Protein 3OOX (pdb70)

Organism: Caulobacter vibrioides (strain ATCC 19089 / CIP 103742 / CB 15) (NCBI:txid190650)

CATH classification: 2.60.120.330

Sequence (602 aa):
TTSAIDPVSFSLYAKDFTRFAQELGASFERYGFAVLSDYDLLDQARRIDAAVDSAKAFFALPVVETKKQYAGVKGGARGYIPFGVEETAKGADDHYDLKEFWHGRDLPPGHRFRAHADNVWPAEIPAFKHDVSSWLYNSSLDGGGKVLEAIATYLKLERDFFKPTVQDGNSVLRLLHYPPIIPKDATRAGAHGDINTITLLLGAEEGGLEVLDRDGQWLPINPPPGCLVINIGDLERLTNNVLPSTVHRVVNPPPERRGVPRYSSTPFFLHFASDYEIKTLQNCVTAENPDRYPEESSITADEEFLQQRRLREIKTSAIDPVSFSLYAKDFTRFAQELLGASFERYGFAVLSDYDLLDQARRIDAAVDSAKAFFALPVVETKKQYAGVKGGARGYIPFGVETAKGADHYDLKKEFWHGRDLPPGHRFRAHADNVWPAEIPAFKHDVSWLYNSSLDGGGKVLEAIATYLKLERDFFKPTVQDGNSVLRLLHYPPIIPKKDATVRAGAHGDINTITLLLGAEEGGLEVLDRDGQWLPINPPPGCLVINIGDLERLTNNVLPSTVHRVVNPPPERRRGVPRYSSTPFFLHFASDYEIKTLQNCVTAENPDRYPEESITADEEFLQQRRLREI

Secondary structure (DSSP, 8-state):
--SS--EETHHHHH-HHHHHHHHHHHHHHHSEEEEES--S-HHHHHHHHHHHHHHHTS-HHHHGGGBSSGGGTSSEE------STTS-S----EEE----PPTT-GGGG-------TTSTTHHHHHHHHHHHHH--HHHHHHHHHHTTS-TTTTHHHHTT---EE-EEEE---SS----EEEE---SSEEEEE--TTS-EEEE-TTS-EEE--PPSS-EEEEE---TTTTTTSS----EEEPPPPGGGTTS-EEE--EEE---TT-EE---GGG--SSS--S-SS-EEHHHHHHHHHHHH-/--SS--EETHHHHH-HHHHHHHHHHHHHHHSEEEEES--S-HHHHHHHHHHHHHHHTS-HHHHHTTB--TTS-SSEE------STTS-S----EEE----PPTT-GGGG-------TTSTTHHHHHHHHHHHHH--HHHHHHHHHHTTS-TTTTHHHHTT---EE-EEEE---SS-----EEEE---SSEEEEE--TTS-EEEE-TTS-EEE--PPSS-EEEEE---TTTTTTSS----EEEPPPPGGGTT--EEE--EEE---TT-EE---GGG--SSS--S--S-EEHHHHHHHHHHH-

B-factor: mean 27.13, std 10.89, range [11.17, 84.68]

Nearest PDB structures (foldseek):
  3oox-assembly1_A  TM=1.003E+00  e=8.749E-67  Caulobacter vibrioides CB15
  3oox-assembly2_B  TM=9.998E-01  e=1.322E-63  Caulobacter vibrioides CB15
  5o9w-assembly1_A  TM=8.134E-01  e=2.166E-20  Papaver somniferum
  5o7y-assembly1_A  TM=8.172E-01  e=2.452E-20  Papaver somniferum
  8cvf-assembly1_A  TM=7.885E-01  e=2.416E-18  Atropa belladonna

Structure (mmCIF, N/CA/C/O backbone):
data_3OOX
#
_entry.id   3OOX
#
_cell.length_a   57.645
_cell.length_b   80.920
_cell.length_c   142.373
_cell.angle_alpha   90.000
_cell.angle_beta   90.000
_cell.angle_gamma   90.000
#
_symmetry.space_group_name_H-M   'P 21 21 21'
#
loop_
_entity.id
_entity.type
_entity.pdbx_description
1 polymer 'putative 2OG-Fe(II) oxygenase family protein'
2 non-polymer 1,2-ETHANEDIOL
3 non-polymer 'CHLORIDE ION'
4 water water
#
loop_
_atom_site.group_PDB
_atom_site.id
_atom_site.type_symbol
_atom_site.label_atom_id
_atom_site.label_alt_id
_atom_site.label_comp_id
_atom_site.label_asym_id
_atom_site.label_entity_id
_atom_site.label_seq_id
_atom_site.pdbx_PDB_ins_code
_atom_site.Cartn_x
_atom_site.Cartn_y
_atom_site.Cartn_z
_atom_site.occupancy
_atom_site.B_iso_or_equiv
_atom_site.auth_seq_id
_atom_site.auth_comp_id
_atom_site.auth_asym_id
_atom_site.auth_atom_id
_atom_site.pdbx_PDB_model_num
ATOM 1 N N A THR A 1 4 ? 37.958 20.704 31.963 0.50 38.23 3 THR A N 1
ATOM 2 N N B THR A 1 4 ? 38.162 20.438 30.407 0.50 39.57 3 THR A N 1
ATOM 3 C CA A THR A 1 4 ? 36.812 20.293 31.097 0.50 38.25 3 THR A CA 1
ATOM 4 C CA B THR A 1 4 ? 36.828 20.217 31.038 0.50 38.79 3 THR A CA 1
ATOM 5 C C A THR A 1 4 ? 36.234 21.515 30.402 0.50 37.01 3 THR A C 1
ATOM 6 C C B THR A 1 4 ? 35.815 21.250 30.564 0.50 37.06 3 THR A C 1
ATOM 7 O O A THR A 1 4 ? 36.423 22.644 30.860 0.50 38.23 3 THR A O 1
ATOM 8 O O B THR A 1 4 ? 35.189 21.924 31.376 0.50 36.51 3 THR A O 1
ATOM 11 N N . SER A 1 5 ? 35.597 21.304 29.254 1.00 35.62 4 SER A N 1
ATOM 12 C CA . SER A 1 5 ? 34.805 22.366 28.637 1.00 32.89 4 SER A CA 1
ATOM 13 C C . SER A 1 5 ? 33.313 22.063 28.699 1.00 32.76 4 SER A C 1
ATOM 14 O O . SER A 1 5 ? 32.900 20.931 28.467 1.00 34.12 4 SER A O 1
ATOM 17 N N . ALA A 1 6 ? 32.511 23.067 29.048 1.00 31.03 5 ALA A N 1
ATOM 18 C CA . ALA A 1 6 ? 31.059 22.931 29.176 1.00 30.29 5 ALA A CA 1
ATOM 19 C C . ALA A 1 6 ? 30.299 22.945 27.852 1.00 29.28 5 ALA A C 1
ATOM 20 O O . ALA A 1 6 ? 29.115 22.608 27.813 1.00 33.79 5 ALA A O 1
ATOM 22 N N . ILE A 1 7 ? 30.975 23.315 26.768 1.00 26.80 6 ILE A N 1
ATOM 23 C CA . ILE A 1 7 ? 30.307 23.464 25.476 1.00 27.94 6 ILE A CA 1
ATOM 24 C C . ILE A 1 7 ? 31.043 22.678 24.397 1.00 28.17 6 ILE A C 1
ATOM 25 O O . ILE A 1 7 ? 32.196 22.984 24.083 1.00 27.36 6 ILE A O 1
ATOM 30 N N . ASP A 1 8 ? 30.362 21.687 23.827 1.00 31.97 7 ASP A N 1
ATOM 31 C CA . ASP A 1 8 ? 30.964 20.776 22.849 1.00 34.49 7 ASP A CA 1
ATOM 32 C C . ASP A 1 8 ? 31.120 21.489 21.506 1.00 31.22 7 ASP A C 1
ATOM 33 O O . ASP A 1 8 ? 30.207 22.214 21.099 1.00 32.77 7 ASP A O 1
ATOM 38 N N . PRO A 1 9 ? 32.278 21.324 20.838 1.00 29.74 8 PRO A N 1
ATOM 39 C CA . PRO A 1 9 ? 32.433 21.973 19.531 1.00 27.62 8 PRO A CA 1
ATOM 40 C C . PRO A 1 9 ? 31.503 21.409 18.451 1.00 28.59 8 PRO A C 1
ATOM 41 O O . PRO A 1 9 ? 31.129 20.215 18.498 1.00 29.31 8 PRO A O 1
ATOM 45 N N . VAL A 1 10 ? 31.129 22.280 17.527 1.00 24.72 9 VAL A N 1
ATOM 46 C CA . VAL A 1 10 ? 30.385 21.936 16.314 1.00 25.14 9 VAL A CA 1
ATOM 47 C C . VAL A 1 10 ? 31.359 22.141 15.158 1.00 22.55 9 VAL A C 1
ATOM 48 O O . VAL A 1 10 ? 31.946 23.190 15.021 1.00 23.74 9 VAL A O 1
ATOM 52 N N . SER A 1 11 ? 31.569 21.108 14.331 1.00 21.81 10 SER A N 1
ATOM 53 C CA . SER A 1 11 ? 32.539 21.207 13.259 1.00 22.56 10 SER A CA 1
ATOM 54 C C . SER A 1 11 ? 32.044 22.087 12.109 1.00 24.65 10 SER A C 1
ATOM 55 O O . SER A 1 11 ? 30.969 21.853 11.570 1.00 24.75 10 SER A O 1
ATOM 58 N N . PHE A 1 12 ? 32.885 23.038 11.728 1.00 23.74 11 PHE A N 1
ATOM 59 C CA . PHE A 1 12 ? 32.655 23.847 10.546 1.00 24.81 11 PHE A CA 1
ATOM 60 C C . PHE A 1 12 ? 32.561 22.976 9.274 1.00 24.15 11 PHE A C 1
ATOM 61 O O . PHE A 1 12 ? 32.014 23.425 8.284 1.00 23.74 11 PHE A O 1
ATOM 69 N N . SER A 1 13 ? 33.061 21.744 9.295 1.00 25.65 12 SER A N 1
ATOM 70 C CA . SER A 1 13 ? 32.931 20.875 8.114 1.00 26.61 12 SER A CA 1
ATOM 71 C C . SER A 1 13 ? 31.445 20.662 7.757 1.00 25.98 12 SER A C 1
ATOM 72 O O . SER A 1 13 ? 31.102 20.408 6.588 1.00 25.08 12 SER A O 1
ATOM 75 N N . LEU A 1 14 ? 30.558 20.792 8.746 1.00 24.73 13 LEU A N 1
ATOM 76 C CA . LEU A 1 14 ? 29.137 20.643 8.536 1.00 23.18 13 LEU A CA 1
ATOM 77 C C . LEU A 1 14 ? 28.515 21.799 7.755 1.00 22.49 13 LEU A C 1
ATOM 78 O O . LEU A 1 14 ? 27.425 21.646 7.216 1.00 22.68 13 LEU A O 1
ATOM 83 N N . TYR A 1 15 ? 29.171 22.961 7.717 1.00 22.60 14 TYR A N 1
ATOM 84 C CA . TYR A 1 15 ? 28.636 24.108 6.985 1.00 23.76 14 TYR A CA 1
ATOM 85 C C . TYR A 1 15 ? 28.355 23.727 5.523 1.00 22.31 14 TYR A C 1
ATOM 86 O O . TYR A 1 15 ? 27.278 24.026 5.024 1.00 21.54 14 TYR A O 1
ATOM 95 N N . ALA A 1 16 ? 29.299 23.040 4.883 1.00 23.04 15 ALA A N 1
ATOM 96 C CA . ALA A 1 16 ? 29.122 22.506 3.520 1.00 23.08 15 ALA A CA 1
ATOM 97 C C . ALA A 1 16 ? 28.457 21.132 3.531 1.00 25.18 15 ALA A C 1
ATOM 98 O O . ALA A 1 16 ? 27.598 20.859 2.689 1.00 23.60 15 ALA A O 1
ATOM 100 N N . LYS A 1 17 ? 28.858 20.241 4.455 1.00 24.21 16 LYS A N 1
ATOM 101 C CA . LYS A 1 17 ? 28.389 18.860 4.367 1.00 25.30 16 LYS A CA 1
ATOM 102 C C . LYS A 1 17 ? 26.932 18.659 4.770 1.00 24.62 16 LYS A C 1
ATOM 103 O O . LYS A 1 17 ? 26.251 17.766 4.240 1.00 26.41 16 LYS A O 1
ATOM 109 N N . ASP A 1 18 ? 26.453 19.446 5.732 1.00 24.15 17 ASP A N 1
ATOM 110 C CA . ASP A 1 18 ? 25.115 19.280 6.275 1.00 24.11 17 ASP A CA 1
ATOM 111 C C . ASP A 1 18 ? 24.717 20.567 6.986 1.00 24.38 17 ASP A C 1
ATOM 112 O O . ASP A 1 18 ? 24.678 20.620 8.220 1.00 23.22 17 ASP A O 1
ATOM 117 N N . PHE A 1 19 ? 24.408 21.591 6.196 1.00 24.56 18 PHE A N 1
ATOM 118 C CA . PHE A 1 19 ? 24.188 22.911 6.734 1.00 23.33 18 PHE A CA 1
ATOM 119 C C . PHE A 1 19 ? 22.988 22.912 7.695 1.00 23.90 18 PHE A C 1
ATOM 120 O O . PHE A 1 19 ? 23.004 23.594 8.722 1.00 23.05 18 PHE A O 1
ATOM 128 N N . THR A 1 20 ? 21.963 22.125 7.403 1.00 25.23 19 THR A N 1
ATOM 129 C CA . THR A 1 20 ? 20.801 22.060 8.295 1.00 25.29 19 THR A CA 1
ATOM 130 C C . THR A 1 20 ? 21.195 21.623 9.709 1.00 25.30 19 THR A C 1
ATOM 131 O O . THR A 1 20 ? 20.747 22.217 10.700 1.00 27.05 19 THR A O 1
ATOM 135 N N . ARG A 1 21 ? 22.032 20.603 9.817 1.00 24.00 20 ARG A N 1
ATOM 136 C CA . ARG A 1 21 ? 22.544 20.192 11.115 1.00 23.98 20 ARG A CA 1
ATOM 137 C C . ARG A 1 21 ? 23.482 21.242 11.778 1.00 25.51 20 ARG A C 1
ATOM 138 O O . ARG A 1 21 ? 23.413 21.473 12.999 1.00 23.16 20 ARG A O 1
ATOM 146 N N . PHE A 1 22 ? 24.355 21.851 10.970 1.00 23.82 21 PHE A N 1
ATOM 147 C CA . PHE A 1 22 ? 25.237 22.917 11.419 1.00 24.28 21 PHE A CA 1
ATOM 148 C C . PHE A 1 22 ? 24.436 24.022 12.110 1.00 24.50 21 PHE A C 1
ATOM 149 O O . PHE A 1 22 ? 24.733 24.403 13.244 1.00 24.27 21 PHE A O 1
ATOM 157 N N . ALA A 1 23 ? 23.426 24.536 11.423 1.00 21.58 22 ALA A N 1
ATOM 158 C CA . ALA A 1 23 ? 22.585 25.603 11.951 1.00 24.18 22 ALA A CA 1
ATOM 159 C C . ALA A 1 23 ? 21.841 25.171 13.218 1.00 24.26 22 ALA A C 1
ATOM 160 O O . ALA A 1 23 ? 21.810 25.907 14.197 1.00 22.27 22 ALA A O 1
ATOM 162 N N . GLN A 1 24 ? 21.271 23.978 13.238 1.00 24.51 23 GLN A N 1
ATOM 163 C CA . GLN A 1 24 ? 20.620 23.489 14.472 1.00 24.23 23 GLN A CA 1
ATOM 164 C C . GLN A 1 24 ? 21.577 23.376 15.666 1.00 23.92 23 GLN A C 1
ATOM 165 O O . GLN A 1 24 ? 21.252 23.834 16.761 1.00 25.14 23 GLN A O 1
ATOM 171 N N . GLU A 1 25 ? 22.726 22.730 15.477 1.00 23.14 24 GLU A N 1
ATOM 172 C CA . GLU A 1 25 ? 23.672 22.523 16.595 1.00 23.19 24 GLU A CA 1
ATOM 173 C C . GLU A 1 25 ? 24.296 23.830 17.078 1.00 23.53 24 GLU A C 1
ATOM 174 O O . GLU A 1 25 ? 24.351 24.090 18.292 1.00 24.47 24 GLU A O 1
ATOM 180 N N . LEU A 1 26 ? 24.744 24.670 16.156 1.00 22.44 25 LEU A N 1
ATOM 181 C CA . LEU A 1 26 ? 25.244 25.978 16.585 1.00 20.17 25 LEU A CA 1
ATOM 182 C C . LEU A 1 26 ? 24.154 26.825 17.246 1.00 21.54 25 LEU A C 1
ATOM 183 O O . LEU A 1 26 ? 24.387 27.455 18.278 1.00 21.76 25 LEU A O 1
ATOM 188 N N . GLY A 1 27 ? 22.994 26.900 16.617 1.00 21.72 26 GLY A N 1
ATOM 189 C CA . GLY A 1 27 ? 21.902 27.696 17.137 1.00 21.88 26 GLY A CA 1
ATOM 190 C C . GLY A 1 27 ? 21.494 27.278 18.524 1.00 23.28 26 GLY A C 1
ATOM 191 O O . GLY A 1 27 ? 21.229 28.121 19.392 1.00 23.76 26 GLY A O 1
ATOM 192 N N . ALA A 1 28 ? 21.390 25.967 18.733 1.00 20.39 27 ALA A N 1
ATOM 193 C CA . ALA A 1 28 ? 20.931 25.456 20.010 1.00 22.63 27 ALA A CA 1
ATOM 194 C C . ALA A 1 28 ? 21.922 25.872 21.098 1.00 24.01 27 ALA A C 1
ATOM 195 O O . ALA A 1 28 ? 21.533 26.149 22.241 1.00 23.55 27 ALA A O 1
ATOM 197 N N . SER A 1 29 ? 23.204 25.861 20.760 1.00 22.33 28 SER A N 1
ATOM 198 C CA . SER A 1 29 ? 24.224 26.238 21.715 1.00 21.34 28 SER A CA 1
ATOM 199 C C . SER A 1 29 ? 24.110 27.742 22.075 1.00 20.52 28 SER A C 1
ATOM 200 O O . SER A 1 29 ? 24.117 28.123 23.245 1.00 20.35 28 SER A O 1
ATOM 203 N N . PHE A 1 30 ? 23.962 28.593 21.069 1.00 20.60 29 PHE A N 1
ATOM 204 C CA . PHE A 1 30 ? 23.772 30.013 21.319 1.00 20.26 29 PHE A CA 1
ATOM 205 C C . PHE A 1 30 ? 22.538 30.264 22.179 1.00 19.85 29 PHE A C 1
ATOM 206 O O . PHE A 1 30 ? 22.569 31.092 23.084 1.00 19.60 29 PHE A O 1
ATOM 214 N N . GLU A 1 31 ? 21.445 29.582 21.873 1.00 20.88 30 GLU A N 1
ATOM 215 C CA . GLU A 1 31 ? 20.207 29.817 22.603 1.00 21.96 30 GLU A CA 1
ATOM 216 C C . GLU A 1 31 ? 20.343 29.400 24.082 1.00 21.98 30 GLU A C 1
ATOM 217 O O . GLU A 1 31 ? 19.787 30.057 24.969 1.00 23.27 30 GLU A O 1
ATOM 223 N N . ARG A 1 32 ? 21.081 28.325 24.341 1.00 23.23 31 ARG A N 1
ATOM 224 C CA . ARG A 1 32 ? 21.244 27.796 25.702 1.00 22.95 31 ARG A CA 1
ATOM 225 C C . ARG A 1 32 ? 22.217 28.640 26.531 1.00 24.10 31 ARG A C 1
ATOM 226 O O . ARG A 1 32 ? 21.946 28.937 27.696 1.00 25.27 31 ARG A O 1
ATOM 234 N N . TYR A 1 33 ? 23.350 28.987 25.928 1.00 22.20 32 TYR A N 1
ATOM 235 C CA . TYR A 1 33 ? 24.503 29.520 26.670 1.00 21.24 32 TYR A CA 1
ATOM 236 C C . TYR A 1 33 ? 24.917 30.939 26.250 1.00 20.70 32 TYR A C 1
ATOM 237 O O . TYR A 1 33 ? 25.717 31.560 26.951 1.00 22.48 32 TYR A O 1
ATOM 246 N N . GLY A 1 34 ? 24.404 31.415 25.111 1.00 19.95 33 GLY A N 1
ATOM 247 C CA . GLY A 1 34 ? 24.883 32.636 24.479 1.00 18.97 33 GLY A CA 1
ATOM 248 C C . GLY A 1 34 ? 26.222 32.483 23.773 1.00 19.20 33 GLY A C 1
ATOM 249 O O . GLY A 1 34 ? 26.760 33.457 23.262 1.00 17.94 33 GLY A O 1
ATOM 250 N N . PHE A 1 35 ? 26.717 31.253 23.701 1.00 18.34 34 PHE A N 1
ATOM 251 C CA . PHE A 1 35 ? 28.064 30.907 23.225 1.00 18.69 34 PHE A CA 1
ATOM 252 C C . PHE A 1 35 ? 27.991 29.635 22.393 1.00 20.81 34 PHE A C 1
ATOM 253 O O . PHE A 1 35 ? 27.169 28.767 22.675 1.00 21.13 34 PHE A O 1
ATOM 261 N N . ALA A 1 36 ? 28.914 29.507 21.439 1.00 18.94 35 ALA A N 1
ATOM 262 C CA . ALA A 1 36 ? 29.132 28.263 20.706 1.00 19.72 35 ALA A CA 1
ATOM 263 C C . ALA A 1 36 ? 30.614 28.106 20.449 1.00 21.39 35 ALA A C 1
ATOM 264 O O . ALA A 1 36 ? 31.362 29.088 20.433 1.00 21.51 35 ALA A O 1
ATOM 266 N N . VAL A 1 37 ? 31.035 26.860 20.240 1.00 19.74 36 VAL A N 1
ATOM 267 C CA . VAL A 1 37 ? 32.413 26.551 19.923 1.00 20.16 36 VAL A CA 1
ATOM 268 C C . VAL A 1 37 ? 32.418 25.904 18.556 1.00 22.28 36 VAL A C 1
ATOM 269 O O . VAL A 1 37 ? 31.701 24.911 18.347 1.00 22.62 36 VAL A O 1
ATOM 273 N N . LEU A 1 38 ? 33.220 26.467 17.661 1.00 20.64 37 LEU A N 1
ATOM 274 C CA . LEU A 1 38 ? 33.304 26.058 16.251 1.00 21.55 37 LEU A CA 1
ATOM 275 C C . LEU A 1 38 ? 34.689 25.474 15.987 1.00 22.87 37 LEU A C 1
ATOM 276 O O . LEU A 1 38 ? 35.699 26.152 16.128 1.00 21.09 37 LEU A O 1
ATOM 281 N N . SER A 1 39 ? 34.732 24.189 15.619 1.00 23.56 38 SER A N 1
ATOM 282 C CA . SER A 1 39 ? 35.990 23.500 15.316 1.00 25.72 38 SER A CA 1
ATOM 283 C C . SER A 1 39 ? 36.171 23.371 13.797 1.00 25.91 38 SER A C 1
ATOM 284 O O . SER A 1 39 ? 35.250 23.678 13.029 1.00 23.60 38 SER A O 1
ATOM 287 N N . ASP A 1 40 ? 37.376 22.991 13.380 1.00 25.77 39 ASP A N 1
ATOM 288 C CA . ASP A 1 40 ? 37.681 22.677 11.978 1.00 27.61 39 ASP A CA 1
ATOM 289 C C . ASP A 1 40 ? 37.402 23.864 11.040 1.00 26.55 39 ASP A C 1
ATOM 290 O O . ASP A 1 40 ? 36.828 23.686 9.963 1.00 27.72 39 ASP A O 1
ATOM 295 N N . TYR A 1 41 ? 37.831 25.060 11.432 1.00 26.22 40 TYR A N 1
ATOM 296 C CA . TYR A 1 41 ? 37.630 26.248 10.573 1.00 25.29 40 TYR A CA 1
ATOM 297 C C . TYR A 1 41 ? 38.541 26.135 9.367 1.00 28.54 40 TYR A C 1
ATOM 298 O O . TYR A 1 41 ? 39.521 25.374 9.376 1.00 29.14 40 TYR A O 1
ATOM 307 N N . ASP A 1 42 ? 38.224 26.884 8.320 1.00 30.87 41 ASP A N 1
ATOM 308 C CA . ASP A 1 42 ? 39.003 26.778 7.084 1.00 32.22 41 ASP A CA 1
ATOM 309 C C . ASP A 1 42 ? 39.946 27.949 6.883 1.00 31.73 41 ASP A C 1
ATOM 310 O O . ASP A 1 42 ? 40.578 28.055 5.820 1.00 31.96 41 ASP A O 1
ATOM 315 N N . LEU A 1 43 ? 40.057 28.811 7.907 1.00 28.28 42 LEU A N 1
ATOM 316 C CA A LEU A 1 43 ? 40.968 29.948 7.863 0.50 27.19 42 LEU A CA 1
ATOM 317 C CA B LEU A 1 43 ? 40.961 29.948 7.859 0.50 27.64 42 LEU A CA 1
ATOM 318 C C . LEU A 1 43 ? 42.388 29.430 7.759 1.00 27.85 42 LEU A C 1
ATOM 319 O O . LEU A 1 43 ? 42.743 28.487 8.423 1.00 27.59 42 LEU A O 1
ATOM 328 N N . ASP A 1 44 ? 43.189 30.069 6.927 1.00 28.97 43 ASP A N 1
ATOM 329 C CA . ASP A 1 44 ? 44.588 29.698 6.751 1.00 28.16 43 ASP A CA 1
ATOM 330 C C . ASP A 1 44 ? 45.355 29.964 8.052 1.00 28.78 43 ASP A C 1
ATOM 331 O O . ASP A 1 44 ? 45.566 31.137 8.416 1.00 29.40 43 ASP A O 1
ATOM 336 N N . GLN A 1 45 ? 45.767 28.895 8.735 1.00 28.72 44 GLN A N 1
ATOM 337 C CA . GLN A 1 45 ? 46.462 29.046 10.019 1.00 27.93 44 GLN A CA 1
ATOM 338 C C . GLN A 1 45 ? 47.780 29.798 9.921 1.00 30.99 44 GLN A C 1
ATOM 339 O O . GLN A 1 45 ? 48.144 30.566 10.818 1.00 27.63 44 GLN A O 1
ATOM 345 N N . ALA A 1 46 ? 48.533 29.596 8.844 1.00 29.29 45 ALA A N 1
ATOM 346 C CA . ALA A 1 46 ? 49.749 30.375 8.686 1.00 29.74 45 ALA A CA 1
ATOM 347 C C . ALA A 1 46 ? 49.507 31.893 8.623 1.00 28.41 45 ALA A C 1
ATOM 348 O O . ALA A 1 46 ? 50.301 32.677 9.141 1.00 29.28 45 ALA A O 1
ATOM 350 N N . ARG A 1 47 ? 48.385 32.310 8.045 1.00 29.20 46 ARG A N 1
ATOM 351 C CA A ARG A 1 47 ? 48.073 33.726 7.971 0.50 25.97 46 ARG A CA 1
ATOM 352 C CA B ARG A 1 47 ? 48.007 33.712 7.940 0.50 27.24 46 ARG A CA 1
ATOM 353 C C . ARG A 1 47 ? 47.488 34.234 9.296 1.00 25.69 46 ARG A C 1
ATOM 354 O O . ARG A 1 47 ? 47.756 35.384 9.679 1.00 25.90 46 ARG A O 1
ATOM 369 N N . ILE A 1 48 ? 46.746 33.381 10.016 1.00 25.17 47 ILE A N 1
ATOM 370 C CA . ILE A 1 48 ? 46.346 33.732 11.407 1.00 24.38 47 ILE A CA 1
ATOM 371 C C . ILE A 1 48 ? 47.638 33.967 12.198 1.00 26.01 47 ILE A C 1
ATOM 372 O O . ILE A 1 48 ? 47.823 35.026 12.828 1.00 23.81 47 ILE A O 1
ATOM 377 N N . ASP A 1 49 ? 48.571 33.005 12.103 1.00 24.63 48 ASP A N 1
ATOM 378 C CA . ASP A 1 49 ? 49.808 33.066 12.887 1.00 25.60 48 ASP A CA 1
ATOM 379 C C . ASP A 1 49 ? 50.664 34.287 12.528 1.00 25.00 48 ASP A C 1
ATOM 380 O O . ASP A 1 49 ? 51.303 34.892 13.411 1.00 25.11 48 ASP A O 1
ATOM 385 N N . ALA A 1 50 ? 50.674 34.667 11.253 1.00 26.29 49 ALA A N 1
ATOM 386 C CA . ALA A 1 50 ? 51.359 35.890 10.805 1.00 26.93 49 ALA A CA 1
ATOM 387 C C . ALA A 1 50 ? 50.750 37.147 11.431 1.00 26.07 49 ALA A C 1
ATOM 388 O O . ALA A 1 50 ? 51.476 38.057 11.828 1.00 24.62 49 ALA A O 1
ATOM 390 N N . ALA A 1 51 ? 49.425 37.202 11.506 1.00 24.88 50 ALA A N 1
ATOM 391 C CA . ALA A 1 51 ? 48.780 38.342 12.167 1.00 23.32 50 ALA A CA 1
ATOM 392 C C . ALA A 1 51 ? 49.178 38.379 13.639 1.00 21.46 50 ALA A C 1
ATOM 393 O O . ALA A 1 51 ? 49.530 39.446 14.159 1.00 22.68 50 ALA A O 1
ATOM 395 N N . VAL A 1 52 ? 49.168 37.217 14.292 1.00 22.06 51 VAL A N 1
ATOM 396 C CA . VAL A 1 52 ? 49.534 37.142 15.715 1.00 23.22 51 VAL A CA 1
ATOM 397 C C . VAL A 1 52 ? 50.997 37.544 15.901 1.00 24.12 51 VAL A C 1
ATOM 398 O O . VAL A 1 52 ? 51.340 38.288 16.819 1.00 24.12 51 VAL A O 1
ATOM 402 N N . ASP A 1 53 ? 51.866 37.099 14.995 1.00 26.10 52 ASP A N 1
ATOM 403 C CA . ASP A 1 53 ? 53.268 37.482 15.066 1.00 26.59 52 ASP A CA 1
ATOM 404 C C . ASP A 1 53 ? 53.468 38.985 14.905 1.00 23.32 52 ASP A C 1
ATOM 405 O O . ASP A 1 53 ? 54.321 39.570 15.606 1.00 24.94 52 ASP A O 1
ATOM 410 N N . SER A 1 54 ? 52.711 39.614 13.996 1.00 23.44 53 SER A N 1
ATOM 411 C CA . SER A 1 54 ? 52.765 41.066 13.864 1.00 24.33 53 SER A CA 1
ATOM 412 C C . SER A 1 54 ? 52.278 41.791 15.135 1.00 22.21 53 SER A C 1
ATOM 413 O O . SER A 1 54 ? 52.862 42.829 15.534 1.00 24.86 53 SER A O 1
ATOM 416 N N . ALA A 1 55 ? 51.208 41.268 15.740 1.00 23.55 54 ALA A N 1
ATOM 417 C CA . ALA A 1 55 ? 50.747 41.802 17.019 1.00 21.95 54 ALA A CA 1
ATOM 418 C C . ALA A 1 55 ? 51.843 41.713 18.080 1.00 22.36 54 ALA A C 1
ATOM 419 O O . ALA A 1 55 ? 52.145 42.710 18.773 1.00 23.88 54 ALA A O 1
ATOM 421 N N . LYS A 1 56 ? 52.429 40.520 18.225 1.00 23.03 55 LYS A N 1
ATOM 422 C CA . LYS A 1 56 ? 53.502 40.305 19.201 1.00 23.51 55 LYS A CA 1
ATOM 423 C C . LYS A 1 56 ? 54.670 41.258 18.944 1.00 24.54 55 LYS A C 1
ATOM 424 O O . LYS A 1 56 ? 55.244 41.826 19.868 1.00 25.36 55 LYS A O 1
ATOM 430 N N . ALA A 1 57 ? 55.013 41.450 17.680 1.00 26.18 56 ALA A N 1
ATOM 431 C CA . ALA A 1 57 ? 56.101 42.344 17.306 1.00 26.63 56 ALA A CA 1
ATOM 432 C C . ALA A 1 57 ? 55.777 43.791 17.650 1.00 25.76 56 ALA A C 1
ATOM 433 O O . ALA A 1 57 ? 56.613 44.518 18.195 1.00 26.13 56 ALA A O 1
ATOM 435 N N . PHE A 1 58 ? 54.536 44.197 17.382 1.00 24.07 57 PHE A N 1
ATOM 436 C CA . PHE A 1 58 ? 54.119 45.544 17.752 1.00 23.33 57 PHE A CA 1
ATOM 437 C C . PHE A 1 58 ? 54.253 45.797 19.270 1.00 22.21 57 PHE A C 1
ATOM 438 O O . PHE A 1 58 ? 54.805 46.820 19.701 1.00 22.26 57 PHE A O 1
ATOM 446 N N . PHE A 1 59 ? 53.716 44.872 20.064 1.00 22.96 58 PHE A N 1
ATOM 447 C CA . PHE A 1 59 ? 53.709 45.056 21.519 1.00 21.42 58 PHE A CA 1
ATOM 448 C C . PHE A 1 59 ? 55.101 44.968 22.135 1.00 21.93 58 PHE A C 1
ATOM 449 O O . PHE A 1 59 ? 55.341 45.501 23.221 1.00 22.85 58 PHE A O 1
ATOM 457 N N . ALA A 1 60 ? 56.028 44.315 21.421 1.00 22.41 59 ALA A N 1
ATOM 458 C CA . ALA A 1 60 ? 57.452 44.279 21.831 1.00 23.80 59 ALA A CA 1
ATOM 459 C C . ALA A 1 60 ? 58.235 45.577 21.548 1.00 24.91 59 ALA A C 1
ATOM 460 O O . ALA A 1 60 ? 59.376 45.728 22.026 1.00 26.05 59 ALA A O 1
ATOM 462 N N . LEU A 1 61 ? 57.649 46.510 20.799 1.00 25.03 60 LEU A N 1
ATOM 463 C CA . LEU A 1 61 ? 58.294 47.799 20.540 1.00 25.23 60 LEU A CA 1
ATOM 464 C C . LEU A 1 61 ? 58.450 48.607 21.831 1.00 25.25 60 LEU A C 1
ATOM 465 O O . LEU A 1 61 ? 57.718 48.368 22.798 1.00 26.74 60 LEU A O 1
ATOM 470 N N . PRO A 1 62 ? 59.394 49.575 21.860 1.00 25.92 61 PRO A N 1
ATOM 471 C CA . PRO A 1 62 ? 59.518 50.458 23.026 1.00 26.74 61 PRO A CA 1
ATOM 472 C C . PRO A 1 62 ? 58.213 51.202 23.308 1.00 25.21 61 PRO A C 1
ATOM 473 O O . PRO A 1 62 ? 57.464 51.498 22.385 1.00 24.91 61 PRO A O 1
ATOM 477 N N . VAL A 1 63 ? 57.955 51.510 24.574 1.00 26.64 62 VAL A N 1
ATOM 478 C CA A VAL A 1 63 ? 56.722 52.200 24.979 0.50 25.90 62 VAL A CA 1
ATOM 479 C CA B VAL A 1 63 ? 56.687 52.151 24.912 0.50 26.51 62 VAL A CA 1
ATOM 480 C C . VAL A 1 63 ? 56.529 53.502 24.212 1.00 24.49 62 VAL A C 1
ATOM 481 O O . VAL A 1 63 ? 55.440 53.810 23.734 1.00 24.44 62 VAL A O 1
ATOM 488 N N . GLU A 1 64 ? 57.581 54.307 24.099 1.00 26.48 63 GLU A N 1
ATOM 489 C CA . GLU A 1 64 ? 57.386 55.595 23.412 1.00 28.87 63 GLU A CA 1
ATOM 490 C C . GLU A 1 64 ? 57.065 55.438 21.939 1.00 27.48 63 GLU A C 1
ATOM 491 O O . GLU A 1 64 ? 56.380 56.290 21.364 1.00 28.52 63 GLU A O 1
ATOM 497 N N . THR A 1 65 ? 57.528 54.345 21.325 1.00 26.40 64 THR A N 1
ATOM 498 C CA . THR A 1 65 ? 57.233 54.063 19.937 1.00 25.27 64 THR A CA 1
ATOM 499 C C . THR A 1 65 ? 55.739 53.687 19.820 1.00 23.55 64 THR A C 1
ATOM 500 O O . THR A 1 65 ? 55.020 54.151 18.929 1.00 23.84 64 THR A O 1
ATOM 504 N N . LYS A 1 66 ? 55.290 52.840 20.736 1.00 22.94 65 LYS A N 1
ATOM 505 C CA . LYS A 1 66 ? 53.876 52.438 20.756 1.00 22.55 65 LYS A CA 1
ATOM 506 C C . LYS A 1 66 ? 52.970 53.643 20.995 1.00 21.19 65 LYS A C 1
ATOM 507 O O . LYS A 1 66 ? 51.899 53.727 20.395 1.00 21.28 65 LYS A O 1
ATOM 513 N N . LYS A 1 67 ? 53.398 54.574 21.837 1.00 22.80 66 LYS A N 1
ATOM 514 C CA . LYS A 1 67 ? 52.555 55.716 22.223 1.00 24.06 66 LYS A CA 1
ATOM 515 C C . LYS A 1 67 ? 52.388 56.776 21.128 1.00 22.96 66 LYS A C 1
ATOM 516 O O . LYS A 1 67 ? 51.553 57.668 21.252 1.00 23.56 66 LYS A O 1
ATOM 522 N N . GLN A 1 68 ? 53.163 56.658 20.058 1.00 24.43 67 GLN A N 1
ATOM 523 C CA . GLN A 1 68 ? 52.903 57.439 18.862 1.00 24.14 67 GLN A CA 1
ATOM 524 C C . GLN A 1 68 ? 51.484 57.193 18.383 1.00 24.33 67 GLN A C 1
ATOM 525 O O . GLN A 1 68 ? 50.880 58.049 17.731 1.00 25.69 67 GLN A O 1
ATOM 531 N N . TYR A 1 69 ? 50.955 56.008 18.687 1.00 21.72 68 TYR A N 1
ATOM 532 C CA . TYR A 1 69 ? 49.654 55.560 18.165 1.00 20.37 68 TYR A CA 1
ATOM 533 C C . TYR A 1 69 ? 48.563 55.590 19.236 1.00 20.65 68 TYR A C 1
ATOM 534 O O . TYR A 1 69 ? 47.457 55.071 19.008 1.00 21.61 68 TYR A O 1
ATOM 543 N N . ALA A 1 70 ? 48.880 56.200 20.369 1.00 20.20 69 ALA A N 1
ATOM 544 C CA . ALA A 1 70 ? 47.937 56.365 21.489 1.00 20.42 69 ALA A CA 1
ATOM 545 C C . ALA A 1 70 ? 47.147 57.667 21.382 1.00 22.20 69 ALA A C 1
ATOM 546 O O . ALA A 1 70 ? 47.526 58.577 20.642 1.00 25.17 69 ALA A O 1
ATOM 548 N N . GLY A 1 71 ? 46.073 57.754 22.166 1.00 22.16 70 GLY A N 1
ATOM 549 C CA . GLY A 1 71 ? 45.239 58.940 22.214 1.00 21.58 70 GLY A CA 1
ATOM 550 C C . GLY A 1 71 ? 44.462 59.196 20.942 1.00 21.84 70 GLY A C 1
ATOM 551 O O . GLY A 1 71 ? 44.087 60.327 20.672 1.00 23.49 70 GLY A O 1
ATOM 552 N N . VAL A 1 72 ? 44.250 58.168 20.142 1.00 18.20 71 VAL A N 1
ATOM 553 C CA . VAL A 1 72 ? 43.517 58.303 18.874 1.00 18.49 71 VAL A CA 1
ATOM 554 C C . VAL A 1 72 ? 42.061 57.938 19.135 1.00 20.17 71 VAL A C 1
ATOM 555 O O . VAL A 1 72 ? 41.729 56.791 19.413 1.00 19.36 71 VAL A O 1
ATOM 559 N N . LYS A 1 73 ? 41.174 58.924 19.012 1.00 19.04 72 LYS A N 1
ATOM 560 C CA . LYS A 1 73 ? 39.733 58.682 19.081 1.00 19.62 72 LYS A CA 1
ATOM 561 C C . LYS A 1 73 ? 39.353 57.880 20.333 1.00 19.57 72 LYS A C 1
ATOM 562 O O . LYS A 1 73 ? 38.557 56.945 20.288 1.00 19.47 72 LYS A O 1
ATOM 568 N N . GLY A 1 74 ? 39.945 58.288 21.437 1.00 19.78 73 GLY A N 1
ATOM 569 C CA . GLY A 1 74 ? 39.592 57.717 22.733 1.00 22.24 73 GLY A CA 1
ATOM 570 C C . GLY A 1 74 ? 39.962 56.267 22.883 1.00 24.10 73 GLY A C 1
ATOM 571 O O . GLY A 1 74 ? 39.467 55.587 23.783 1.00 24.93 73 GLY A O 1
ATOM 572 N N . GLY A 1 75 ? 40.885 55.809 22.052 1.00 19.32 74 GLY A N 1
ATOM 573 C CA . GLY A 1 75 ? 41.330 54.430 22.046 1.00 19.25 74 GLY A CA 1
ATOM 574 C C . GLY A 1 75 ? 40.559 53.523 21.106 1.00 19.26 74 GLY A C 1
ATOM 575 O O . GLY A 1 75 ? 40.855 52.342 20.975 1.00 21.17 74 GLY A O 1
ATOM 576 N N . ALA A 1 76 ? 39.594 54.087 20.366 1.00 17.82 75 ALA A N 1
ATOM 577 C CA . ALA A 1 76 ? 38.821 53.314 19.442 1.00 17.71 75 ALA A CA 1
ATOM 578 C C . ALA A 1 76 ? 39.617 52.866 18.210 1.00 15.37 75 ALA A C 1
ATOM 579 O O . ALA A 1 76 ? 39.222 51.927 17.511 1.00 18.21 75 ALA A O 1
ATOM 581 N N . ARG A 1 77 ? 40.724 53.562 17.944 1.00 18.69 76 ARG A N 1
ATOM 582 C CA . ARG A 1 77 ? 41.660 53.169 16.884 1.00 19.01 76 ARG A CA 1
ATOM 583 C C . ARG A 1 77 ? 43.050 53.265 17.458 1.00 18.65 76 ARG A C 1
ATOM 584 O O . ARG A 1 77 ? 43.304 54.091 18.296 1.00 20.92 76 ARG A O 1
ATOM 592 N N . GLY A 1 78 ? 43.952 52.389 17.018 1.00 17.64 77 GLY A N 1
ATOM 593 C CA . GLY A 1 78 ? 45.321 52.455 17.507 1.00 18.10 77 GLY A CA 1
ATOM 594 C C . GLY A 1 78 ? 45.540 51.860 18.890 1.00 17.60 77 GLY A C 1
ATOM 595 O O . GLY A 1 78 ? 44.900 50.886 19.276 1.00 18.25 77 GLY A O 1
ATOM 596 N N . TYR A 1 79 ? 46.491 52.442 19.611 1.00 17.60 78 TYR A N 1
ATOM 597 C CA . TYR A 1 79 ? 47.080 51.831 20.793 1.00 17.88 78 TYR A CA 1
ATOM 598 C C . TYR A 1 79 ? 46.461 52.379 22.078 1.00 17.94 78 TYR A C 1
ATOM 599 O O . TYR A 1 79 ? 46.183 53.574 22.200 1.00 17.84 78 TYR A O 1
ATOM 608 N N . ILE A 1 80 ? 46.270 51.487 23.066 1.00 18.54 79 ILE A N 1
ATOM 609 C CA . ILE A 1 80 ? 45.907 51.879 24.416 1.00 17.03 79 ILE A CA 1
ATOM 610 C C . ILE A 1 80 ? 46.976 51.301 25.349 1.00 17.99 79 ILE A C 1
ATOM 611 O O . ILE A 1 80 ? 47.178 50.085 25.385 1.00 18.48 79 ILE A O 1
ATOM 616 N N . PRO A 1 81 ? 47.655 52.170 26.085 1.00 18.78 80 PRO A N 1
ATOM 617 C CA . PRO A 1 81 ? 48.697 51.713 26.999 1.00 19.57 80 PRO A CA 1
ATOM 618 C C . PRO A 1 81 ? 48.170 51.120 28.285 1.00 21.52 80 PRO A C 1
ATOM 619 O O . PRO A 1 81 ? 46.991 51.185 28.566 1.00 21.03 80 PRO A O 1
ATOM 623 N N . PHE A 1 82 ? 49.082 50.539 29.054 1.00 22.66 81 PHE A N 1
ATOM 624 C CA . PHE A 1 82 ? 48.787 50.091 30.407 1.00 24.35 81 PHE A CA 1
ATOM 625 C C . PHE A 1 82 ? 48.174 51.231 31.201 1.00 27.82 81 PHE A C 1
ATOM 626 O O . PHE A 1 82 ? 48.570 52.380 31.046 1.00 27.88 81 PHE A O 1
ATOM 634 N N . GLY A 1 83 ? 47.185 50.894 32.021 1.00 32.71 82 GLY A N 1
ATOM 635 C CA . GLY A 1 83 ? 46.489 51.870 32.867 1.00 34.65 82 GLY A CA 1
ATOM 636 C C . GLY A 1 83 ? 46.095 51.246 34.195 1.00 35.95 82 GLY A C 1
ATOM 637 O O . GLY A 1 83 ? 46.406 50.084 34.460 1.00 31.67 82 GLY A O 1
ATOM 638 N N . VAL A 1 84 ? 45.376 52.030 35.002 1.00 36.20 83 VAL A N 1
ATOM 639 C CA . VAL A 1 84 ? 45.010 51.650 36.363 1.00 37.61 83 VAL A CA 1
ATOM 640 C C . VAL A 1 84 ? 43.503 51.699 36.590 1.00 40.83 83 VAL A C 1
ATOM 641 O O . VAL A 1 84 ? 42.848 52.646 36.162 1.00 41.29 83 VAL A O 1
ATOM 645 N N . GLU A 1 85 ? 42.978 50.682 37.274 1.00 43.25 84 GLU A N 1
ATOM 646 C CA A GLU A 1 85 ? 41.581 50.678 37.726 0.50 43.73 84 GLU A CA 1
ATOM 647 C CA B GLU A 1 85 ? 41.588 50.659 37.728 0.50 44.53 84 GLU A CA 1
ATOM 648 C C . GLU A 1 85 ? 41.550 51.267 39.136 1.00 47.05 84 GLU A C 1
ATOM 649 O O . GLU A 1 85 ? 42.119 50.693 40.074 1.00 47.15 84 GLU A O 1
ATOM 660 N N . THR A 1 86 ? 40.893 52.423 39.278 1.00 50.33 85 THR A N 1
ATOM 661 C CA . THR A 1 86 ? 40.870 53.177 40.543 1.00 53.66 85 THR A CA 1
ATOM 662 C C . THR A 1 86 ? 39.946 52.596 41.631 1.00 55.98 85 THR A C 1
ATOM 663 O O . THR A 1 86 ? 40.058 52.974 42.805 1.00 56.96 85 THR A O 1
ATOM 665 N N . ALA A 1 87 ? 39.048 51.686 41.246 1.00 56.30 86 ALA A N 1
ATOM 666 C CA . ALA A 1 87 ? 38.024 51.155 42.158 1.00 56.80 86 ALA A CA 1
ATOM 667 C C . ALA A 1 87 ? 38.596 50.221 43.234 1.00 56.77 86 ALA A C 1
ATOM 668 O O . ALA A 1 87 ? 39.533 49.454 42.981 1.00 56.55 86 ALA A O 1
ATOM 670 N N . LYS A 1 88 ? 38.015 50.287 44.433 1.00 57.00 87 LYS A N 1
ATOM 671 C CA . LYS A 1 88 ? 38.351 49.349 45.510 1.00 56.29 87 LYS A CA 1
ATOM 672 C C . LYS A 1 88 ? 38.003 47.919 45.079 1.00 54.25 87 LYS A C 1
ATOM 673 O O . LYS A 1 88 ? 37.082 47.711 44.275 1.00 52.89 87 LYS A O 1
ATOM 676 N N . GLY A 1 89 ? 38.759 46.943 45.578 1.00 51.60 88 GLY A N 1
ATOM 677 C CA . GLY A 1 89 ? 38.592 45.544 45.166 1.00 50.35 88 GLY A CA 1
ATOM 678 C C . GLY A 1 89 ? 39.257 45.168 43.848 1.00 48.81 88 GLY A C 1
ATOM 679 O O . GLY A 1 89 ? 39.265 43.987 43.455 1.00 48.25 88 GLY A O 1
ATOM 680 N N . ALA A 1 90 ? 39.802 46.163 43.148 1.00 47.00 89 ALA A N 1
ATOM 681 C CA . ALA A 1 90 ? 40.560 45.926 41.930 1.00 44.45 89 ALA A CA 1
ATOM 682 C C . ALA A 1 90 ? 41.947 45.450 42.328 1.00 40.65 89 ALA A C 1
ATOM 683 O O . ALA A 1 90 ? 42.477 45.880 43.365 1.00 42.15 89 ALA A O 1
ATOM 685 N N . ASP A 1 91 ? 42.530 44.552 41.534 1.00 37.99 90 ASP A N 1
ATOM 686 C CA A ASP A 1 91 ? 43.892 44.123 41.806 0.50 37.46 90 ASP A CA 1
ATOM 687 C CA B ASP A 1 91 ? 43.909 44.116 41.767 0.50 36.82 90 ASP A CA 1
ATOM 688 C C . ASP A 1 91 ? 44.835 45.325 41.674 1.00 34.90 90 ASP A C 1
ATOM 689 O O . ASP A 1 91 ? 44.564 46.284 40.942 1.00 33.63 90 ASP A O 1
ATOM 698 N N . HIS A 1 92 ? 45.928 45.287 42.414 1.00 29.70 91 HIS A N 1
ATOM 699 C CA . HIS A 1 92 ? 46.922 46.357 42.349 1.00 27.29 91 HIS A CA 1
ATOM 700 C C . HIS A 1 92 ? 47.441 46.500 40.924 1.00 28.19 91 HIS A C 1
ATOM 701 O O . HIS A 1 92 ? 47.598 47.627 40.406 1.00 26.62 91 HIS A O 1
ATOM 708 N N . TYR A 1 93 ? 47.683 45.355 40.277 1.00 26.28 92 TYR A N 1
ATOM 709 C CA . TYR A 1 93 ? 48.131 45.317 38.893 1.00 27.81 92 TYR A CA 1
ATOM 710 C C . TYR A 1 93 ? 47.072 44.657 38.022 1.00 27.91 92 TYR A C 1
ATOM 711 O O . TYR A 1 93 ? 46.642 43.546 38.291 1.00 27.88 92 TYR A O 1
ATOM 720 N N . ASP A 1 94 ? 46.683 45.345 36.958 1.00 25.05 93 ASP A N 1
ATOM 721 C CA . ASP A 1 94 ? 45.847 44.754 35.916 1.00 25.58 93 ASP A CA 1
ATOM 722 C C . ASP A 1 94 ? 46.416 45.339 34.642 1.00 25.80 93 ASP A C 1
ATOM 723 O O . ASP A 1 94 ? 45.913 46.328 34.102 1.00 27.42 93 ASP A O 1
ATOM 728 N N . LEU A 1 95 ? 47.512 44.738 34.206 1.00 24.79 94 LEU A N 1
ATOM 729 C CA . LEU A 1 95 ? 48.319 45.279 33.118 1.00 22.88 94 LEU A CA 1
ATOM 730 C C . LEU A 1 95 ? 48.003 44.588 31.808 1.00 23.22 94 LEU A C 1
ATOM 731 O O . LEU A 1 95 ? 48.295 43.395 31.610 1.00 22.23 94 LEU A O 1
ATOM 736 N N . LYS A 1 96 ? 47.386 45.350 30.904 1.00 21.13 95 LYS A N 1
ATOM 737 C CA . LYS A 1 96 ? 47.092 44.860 29.577 1.00 21.32 95 LYS A CA 1
ATOM 738 C C . LYS A 1 96 ? 47.148 46.058 28.628 1.00 20.57 95 LYS A C 1
ATOM 739 O O . LYS A 1 96 ? 46.856 47.202 29.024 1.00 22.14 95 LYS A O 1
ATOM 745 N N . GLU A 1 97 ? 47.545 45.794 27.393 1.00 19.34 96 GLU A N 1
ATOM 746 C CA . GLU A 1 97 ? 47.659 46.826 26.386 1.00 19.87 96 GLU A CA 1
ATOM 747 C C . GLU A 1 97 ? 46.914 46.365 25.140 1.00 18.32 96 GLU A C 1
ATOM 748 O O . GLU A 1 97 ? 46.772 45.166 24.900 1.00 17.68 96 GLU A O 1
ATOM 754 N N . PHE A 1 98 ? 46.401 47.311 24.360 1.00 17.46 97 PHE A N 1
ATOM 755 C CA . PHE A 1 98 ? 45.487 47.042 23.257 1.00 15.18 97 PHE A CA 1
ATOM 756 C C . PHE A 1 98 ? 45.942 47.707 21.959 1.00 15.43 97 PHE A C 1
ATOM 757 O O . PHE A 1 98 ? 46.512 48.789 21.994 1.00 17.19 97 PHE A O 1
ATOM 765 N N . TRP A 1 99 ? 45.547 47.094 20.850 1.00 17.01 98 TRP A N 1
ATOM 766 C CA . TRP A 1 99 ? 45.502 47.746 19.544 1.00 16.74 98 TRP A CA 1
ATOM 767 C C . TRP A 1 99 ? 44.107 47.506 18.972 1.00 17.15 98 TRP A C 1
ATOM 768 O O . TRP A 1 99 ? 43.631 46.374 18.984 1.00 17.90 98 TRP A O 1
ATOM 779 N N . HIS A 1 100 ? 43.461 48.542 18.482 1.00 17.35 99 HIS A N 1
ATOM 780 C CA . HIS A 1 100 ? 42.181 48.382 17.821 1.00 15.72 99 HIS A CA 1
ATOM 781 C C . HIS A 1 100 ? 42.219 48.796 16.357 1.00 18.41 99 HIS A C 1
ATOM 782 O O . HIS A 1 100 ? 42.680 49.892 16.028 1.00 18.80 99 HIS A O 1
ATOM 797 N N . GLY A 1 102 ? 39.578 49.228 13.215 1.00 18.33 101 GLY A N 1
ATOM 798 C CA . GLY A 1 102 ? 38.213 49.301 12.707 1.00 18.77 101 GLY A CA 1
ATOM 799 C C . GLY A 1 102 ? 38.161 49.001 11.225 1.00 17.13 101 GLY A C 1
ATOM 800 O O . GLY A 1 102 ? 39.156 48.623 10.609 1.00 17.44 101 GLY A O 1
ATOM 801 N N . ARG A 1 103 ? 36.997 49.235 10.616 1.00 18.44 102 ARG A N 1
ATOM 802 C CA . ARG A 1 103 ? 36.830 49.000 9.174 1.00 18.51 102 ARG A CA 1
ATOM 803 C C . ARG A 1 103 ? 37.562 50.054 8.355 1.00 16.89 102 ARG A C 1
ATOM 804 O O . ARG A 1 103 ? 37.449 51.227 8.657 1.00 18.55 102 ARG A O 1
ATOM 812 N N . ASP A 1 104 ? 38.253 49.598 7.312 1.00 18.92 103 ASP A N 1
ATOM 813 C CA . ASP A 1 104 ? 38.813 50.500 6.293 1.00 17.83 103 ASP A CA 1
ATOM 814 C C . ASP A 1 104 ? 37.696 50.752 5.288 1.00 18.06 103 ASP A C 1
ATOM 815 O O . ASP A 1 104 ? 37.269 49.821 4.587 1.00 20.23 103 ASP A O 1
ATOM 820 N N . LEU A 1 105 ? 37.259 52.007 5.214 1.00 18.70 104 LEU A N 1
ATOM 821 C CA . LEU A 1 105 ? 36.166 52.395 4.349 1.00 19.61 104 LEU A CA 1
ATOM 822 C C . LEU A 1 105 ? 36.742 52.969 3.074 1.00 19.92 104 LEU A C 1
ATOM 823 O O . LEU A 1 105 ? 37.780 53.590 3.096 1.00 21.62 104 LEU A O 1
ATOM 828 N N . PRO A 1 106 ? 36.021 52.797 1.965 1.00 22.08 105 PRO A N 1
ATOM 829 C CA . PRO A 1 106 ? 36.475 53.414 0.739 1.00 24.21 105 PRO A CA 1
ATOM 830 C C . PRO A 1 106 ? 36.389 54.919 0.821 1.00 22.63 105 PRO A C 1
ATOM 831 O O . PRO A 1 106 ? 35.579 55.441 1.620 1.00 22.90 105 PRO A O 1
ATOM 835 N N . PRO A 1 107 ? 37.169 55.625 0.003 1.00 25.96 106 PRO A N 1
ATOM 836 C CA . PRO A 1 107 ? 37.013 57.069 -0.078 1.00 24.33 106 PRO A CA 1
ATOM 837 C C . PRO A 1 107 ? 35.567 57.475 -0.315 1.00 23.03 106 PRO A C 1
ATOM 838 O O . PRO A 1 107 ? 34.853 56.810 -1.088 1.00 24.54 106 PRO A O 1
ATOM 842 N N . GLY A 1 108 ? 35.135 58.537 0.369 1.00 22.74 107 GLY A N 1
ATOM 843 C CA . GLY A 1 108 ? 33.794 59.062 0.193 1.00 23.35 107 GLY A CA 1
ATOM 844 C C . GLY A 1 108 ? 32.668 58.339 0.913 1.00 20.67 107 GLY A C 1
ATOM 845 O O . GLY A 1 108 ? 31.514 58.762 0.836 1.00 21.14 107 GLY A O 1
ATOM 846 N N . HIS A 1 109 ? 32.968 57.252 1.614 1.00 18.96 108 HIS A N 1
ATOM 847 C CA . HIS A 1 109 ? 31.922 56.455 2.269 1.00 18.07 108 HIS A CA 1
ATOM 848 C C . HIS A 1 109 ? 31.104 57.312 3.258 1.00 18.42 108 HIS A C 1
ATOM 849 O O . HIS A 1 109 ? 31.695 58.120 4.006 1.00 21.03 108 HIS A O 1
ATOM 856 N N . ARG A 1 110 ? 29.798 57.086 3.290 1.00 20.40 109 ARG A N 1
ATOM 857 C CA . ARG A 1 110 ? 28.857 57.834 4.121 1.00 22.64 109 ARG A CA 1
ATOM 858 C C . ARG A 1 110 ? 29.120 57.657 5.620 1.00 21.63 109 ARG A C 1
ATOM 859 O O . ARG A 1 110 ? 28.691 58.495 6.409 1.00 25.15 109 ARG A O 1
ATOM 867 N N . PHE A 1 111 ? 29.787 56.564 6.015 1.00 18.93 110 PHE A N 1
ATOM 868 C CA . PHE A 1 111 ? 30.070 56.318 7.437 1.00 18.58 110 PHE A CA 1
ATOM 869 C C . PHE A 1 111 ? 31.328 57.018 7.941 1.00 17.90 110 PHE A C 1
ATOM 870 O O . PHE A 1 111 ? 31.597 57.003 9.151 1.00 18.21 110 PHE A O 1
ATOM 878 N N . ARG A 1 112 ? 32.108 57.651 7.059 1.00 20.33 111 ARG A N 1
ATOM 879 C CA . ARG A 1 112 ? 33.340 58.259 7.491 1.00 20.59 111 ARG A CA 1
ATOM 880 C C . ARG A 1 112 ? 33.127 59.363 8.546 1.00 19.65 111 ARG A C 1
ATOM 881 O O . ARG A 1 112 ? 34.014 59.591 9.372 1.00 23.06 111 ARG A O 1
ATOM 889 N N . ALA A 1 113 ? 31.986 60.038 8.522 1.00 20.28 112 ALA A N 1
ATOM 890 C CA . ALA A 1 113 ? 31.730 61.093 9.506 1.00 22.49 112 ALA A CA 1
ATOM 891 C C . ALA A 1 113 ? 31.674 60.589 10.946 1.00 21.79 112 ALA A C 1
ATOM 892 O O . ALA A 1 113 ? 31.901 61.372 11.879 1.00 23.09 112 ALA A O 1
ATOM 894 N N . HIS A 1 114 ? 31.404 59.294 11.163 1.00 19.95 113 HIS A N 1
ATOM 895 C CA . HIS A 1 114 ? 31.360 58.768 12.530 1.00 19.38 113 HIS A CA 1
ATOM 896 C C . HIS A 1 114 ? 32.265 57.553 12.767 1.00 19.18 113 HIS A C 1
ATOM 897 O O . HIS A 1 114 ? 32.407 57.112 13.912 1.00 21.17 113 HIS A O 1
ATOM 912 N N . ALA A 1 116 ? 36.125 56.464 12.428 1.00 20.54 115 ALA A N 1
ATOM 913 C CA . ALA A 1 116 ? 37.425 57.025 12.208 1.00 21.02 115 ALA A CA 1
ATOM 914 C C . ALA A 1 116 ? 38.346 56.127 11.388 1.00 19.19 115 ALA A C 1
ATOM 915 O O . ALA A 1 116 ? 38.280 54.889 11.432 1.00 18.96 115 ALA A O 1
ATOM 917 N N . ASP A 1 117 ? 39.248 56.768 10.655 1.00 19.95 116 ASP A N 1
ATOM 918 C CA . ASP A 1 117 ? 40.260 56.065 9.900 1.00 19.59 116 ASP A CA 1
ATOM 919 C C . ASP A 1 117 ? 41.152 55.250 10.834 1.00 21.14 116 ASP A C 1
ATOM 920 O O . ASP A 1 117 ? 41.391 55.640 11.984 1.00 22.09 116 ASP A O 1
ATOM 925 N N . ASN A 1 118 ? 41.634 54.125 10.323 1.00 18.64 117 ASN A N 1
ATOM 926 C CA . ASN A 1 118 ? 42.684 53.351 11.011 1.00 20.10 117 ASN A CA 1
ATOM 927 C C . ASN A 1 118 ? 44.003 54.108 11.006 1.00 21.45 117 ASN A C 1
ATOM 928 O O . ASN A 1 118 ? 44.266 54.921 10.112 1.00 21.12 117 ASN A O 1
ATOM 933 N N . VAL A 1 119 ? 44.812 53.824 12.009 1.00 20.12 118 VAL A N 1
ATOM 934 C CA . VAL A 1 119 ? 46.214 54.186 12.000 1.00 19.04 118 VAL A CA 1
ATOM 935 C C . VAL A 1 119 ? 46.991 52.881 11.935 1.00 19.32 118 VAL A C 1
ATOM 936 O O . VAL A 1 119 ? 46.441 51.801 12.168 1.00 19.88 118 VAL A O 1
ATOM 940 N N . TRP A 1 120 ? 48.282 52.967 11.586 1.00 21.71 119 TRP A N 1
ATOM 941 C CA . TRP A 1 120 ? 49.130 51.794 11.366 1.00 21.55 119 TRP A CA 1
ATOM 942 C C . TRP A 1 120 ? 50.537 52.040 11.876 1.00 22.39 119 TRP A C 1
ATOM 943 O O . TRP A 1 120 ? 51.040 53.165 11.767 1.00 24.29 119 TRP A O 1
ATOM 954 N N . PRO A 1 121 ? 51.172 51.002 12.450 1.00 22.60 120 PRO A N 1
ATOM 955 C CA . PRO A 1 121 ? 52.531 51.188 12.981 1.00 23.33 120 PRO A CA 1
ATOM 956 C C . PRO A 1 121 ? 53.611 50.999 11.919 1.00 25.43 120 PRO A C 1
ATOM 957 O O . PRO A 1 121 ? 53.882 49.887 11.523 1.00 25.52 120 PRO A O 1
ATOM 961 N N . ALA A 1 122 ? 54.227 52.094 11.487 1.00 27.38 121 ALA A N 1
ATOM 962 C CA . ALA A 1 122 ? 55.258 52.029 10.431 1.00 29.95 121 ALA A CA 1
ATOM 963 C C . ALA A 1 122 ? 56.405 51.080 10.772 1.00 29.50 121 ALA A C 1
ATOM 964 O O . ALA A 1 122 ? 57.043 50.506 9.874 1.00 29.51 121 ALA A O 1
ATOM 966 N N . GLU A 1 123 ? 56.680 50.917 12.058 1.00 27.62 122 GLU A N 1
ATOM 967 C CA . GLU A 1 123 ? 57.809 50.113 12.538 1.00 28.65 122 GLU A CA 1
ATOM 968 C C . GLU A 1 123 ? 57.666 48.605 12.336 1.00 29.20 122 GLU A C 1
ATOM 969 O O . GLU A 1 123 ? 58.664 47.869 12.453 1.00 28.67 122 GLU A O 1
ATOM 975 N N . ILE A 1 124 ? 56.448 48.143 12.047 1.00 27.50 123 ILE A N 1
ATOM 976 C CA . ILE A 1 124 ? 56.162 46.730 11.788 1.00 26.91 123 ILE A CA 1
ATOM 977 C C . ILE A 1 124 ? 55.599 46.708 10.370 1.00 25.34 123 ILE A C 1
ATOM 978 O O . ILE A 1 124 ? 54.385 46.809 10.153 1.00 24.87 123 ILE A O 1
ATOM 983 N N . PRO A 1 125 ? 56.503 46.627 9.369 1.00 28.52 124 PRO A N 1
ATOM 984 C CA . PRO A 1 125 ? 56.055 46.755 7.996 1.00 29.71 124 PRO A CA 1
ATOM 985 C C . PRO A 1 125 ? 54.932 45.822 7.539 1.00 28.72 124 PRO A C 1
ATOM 986 O O . PRO A 1 125 ? 54.094 46.243 6.758 1.00 29.10 124 PRO A O 1
ATOM 990 N N . ALA A 1 126 ? 54.916 44.580 8.023 1.00 27.61 125 ALA A N 1
ATOM 991 C CA . ALA A 1 126 ? 53.910 43.600 7.598 1.00 27.27 125 ALA A CA 1
ATOM 992 C C . ALA A 1 126 ? 52.584 43.708 8.368 1.00 26.21 125 ALA A C 1
ATOM 993 O O . ALA A 1 126 ? 51.627 43.039 8.029 1.00 24.55 125 ALA A O 1
ATOM 995 N N . PHE A 1 127 ? 52.526 44.580 9.358 1.00 25.61 126 PHE A N 1
ATOM 996 C CA . PHE A 1 127 ? 51.341 44.647 10.259 1.00 23.31 126 PHE A CA 1
ATOM 997 C C . PHE A 1 127 ? 50.056 44.973 9.494 1.00 23.77 126 PHE A C 1
ATOM 998 O O . PHE A 1 127 ? 49.062 44.255 9.640 1.00 23.37 126 PHE A O 1
ATOM 1006 N N . LYS A 1 128 ? 50.051 46.043 8.687 1.00 24.44 127 LYS A N 1
ATOM 1007 C CA . LYS A 1 128 ? 48.818 46.435 7.998 1.00 23.83 127 LYS A CA 1
ATOM 1008 C C . LYS A 1 128 ? 48.289 45.258 7.184 1.00 24.31 127 LYS A C 1
ATOM 1009 O O . LYS A 1 128 ? 47.116 44.907 7.270 1.00 23.05 127 LYS A O 1
ATOM 1015 N N . HIS A 1 129 ? 49.163 44.631 6.395 1.00 25.67 128 HIS A N 1
ATOM 1016 C CA . HIS A 1 129 ? 48.720 43.507 5.579 1.00 26.17 128 HIS A CA 1
ATOM 1017 C C . HIS A 1 129 ? 48.227 42.298 6.408 1.00 24.52 128 HIS A C 1
ATOM 1018 O O . HIS A 1 129 ? 47.114 41.772 6.167 1.00 22.93 128 HIS A O 1
ATOM 1025 N N . ASP A 1 130 ? 49.033 41.875 7.378 1.00 25.09 129 ASP A N 1
ATOM 1026 C CA . ASP A 1 130 ? 48.753 40.646 8.100 1.00 24.27 129 ASP A CA 1
ATOM 1027 C C . ASP A 1 130 ? 47.508 40.842 8.980 1.00 22.03 129 ASP A C 1
ATOM 1028 O O . ASP A 1 130 ? 46.642 39.983 9.043 1.00 22.33 129 ASP A O 1
ATOM 1033 N N . VAL A 1 131 ? 47.433 41.968 9.668 1.00 21.14 130 VAL A N 1
ATOM 1034 C CA . VAL A 1 131 ? 46.328 42.210 10.601 1.00 21.98 130 VAL A CA 1
ATOM 1035 C C . VAL A 1 131 ? 45.024 42.487 9.812 1.00 23.59 130 VAL A C 1
ATOM 1036 O O . VAL A 1 131 ? 43.924 42.080 10.235 1.00 21.73 130 VAL A O 1
ATOM 1040 N N . SER A 1 132 ? 45.119 43.196 8.684 1.00 22.48 131 SER A N 1
ATOM 1041 C CA A SER A 1 132 ? 43.926 43.440 7.854 0.67 20.32 131 SER A CA 1
ATOM 1042 C CA B SER A 1 132 ? 43.934 43.450 7.867 0.33 21.78 131 SER A CA 1
ATOM 1043 C C . SER A 1 132 ? 43.370 42.125 7.326 1.00 21.98 131 SER A C 1
ATOM 1044 O O . SER A 1 132 ? 42.161 41.940 7.277 1.00 21.01 131 SER A O 1
ATOM 1049 N N . TRP A 1 133 ? 44.249 41.190 6.936 1.00 21.25 132 TRP A N 1
ATOM 1050 C CA . TRP A 1 133 ? 43.795 39.869 6.492 1.00 21.80 132 TRP A CA 1
ATOM 1051 C C . TRP A 1 133 ? 42.957 39.198 7.591 1.00 23.80 132 TRP A C 1
ATOM 1052 O O . TRP A 1 133 ? 41.917 38.604 7.326 1.00 21.60 132 TRP A O 1
ATOM 1063 N N . LEU A 1 134 ? 43.422 39.309 8.833 1.00 21.36 133 LEU A N 1
ATOM 1064 C CA . LEU A 1 134 ? 42.729 38.647 9.930 1.00 20.12 133 LEU A CA 1
ATOM 1065 C C . LEU A 1 134 ? 41.356 39.268 10.196 1.00 19.11 133 LEU A C 1
ATOM 1066 O O . LEU A 1 134 ? 40.370 38.546 10.443 1.00 19.05 133 LEU A O 1
ATOM 1071 N N . TYR A 1 135 ? 41.294 40.595 10.132 1.00 19.03 134 TYR A N 1
ATOM 1072 C CA . TYR A 1 135 ? 40.036 41.356 10.261 1.00 18.32 134 TYR A CA 1
ATOM 1073 C C . TYR A 1 135 ? 38.998 40.818 9.256 1.00 17.26 134 TYR A C 1
ATOM 1074 O O . TYR A 1 135 ? 37.891 40.422 9.613 1.00 17.68 134 TYR A O 1
ATOM 1083 N N . ASN A 1 136 ? 39.421 40.769 8.002 1.00 18.43 135 ASN A N 1
ATOM 1084 C CA . ASN A 1 136 ? 38.485 40.370 6.953 1.00 18.29 135 ASN A CA 1
ATOM 1085 C C . ASN A 1 136 ? 38.177 38.880 6.983 1.00 18.58 135 ASN A C 1
ATOM 1086 O O . ASN A 1 136 ? 37.050 38.465 6.667 1.00 18.89 135 ASN A O 1
ATOM 1091 N N . SER A 1 137 ? 39.142 38.060 7.386 1.00 18.48 136 SER A N 1
ATOM 1092 C CA A SER A 1 137 ? 38.913 36.640 7.541 0.50 18.47 136 SER A CA 1
ATOM 1093 C CA B SER A 1 137 ? 38.889 36.622 7.530 0.50 18.67 136 SER A CA 1
ATOM 1094 C C . SER A 1 137 ? 37.899 36.316 8.640 1.00 18.80 136 SER A C 1
ATOM 1095 O O . SER A 1 137 ? 37.031 35.470 8.474 1.00 19.70 136 SER A O 1
ATOM 1100 N N . LEU A 1 138 ? 38.049 36.981 9.784 1.00 17.82 137 LEU A N 1
ATOM 1101 C CA . LEU A 1 138 ? 37.108 36.760 10.885 1.00 16.63 137 LEU A CA 1
ATOM 1102 C C . LEU A 1 138 ? 35.737 37.363 10.562 1.00 15.78 137 LEU A C 1
ATOM 1103 O O . LEU A 1 138 ? 34.712 36.812 10.958 1.00 18.03 137 LEU A O 1
ATOM 1108 N N . ASP A 1 139 ? 35.723 38.499 9.863 1.00 17.29 138 ASP A N 1
ATOM 1109 C CA . ASP A 1 139 ? 34.455 39.117 9.427 1.00 17.59 138 ASP A CA 1
ATOM 1110 C C . ASP A 1 139 ? 33.725 38.142 8.496 1.00 17.11 138 ASP A C 1
ATOM 1111 O O . ASP A 1 139 ? 32.500 37.969 8.594 1.00 17.40 138 ASP A O 1
ATOM 1116 N N . GLY A 1 140 ? 34.494 37.510 7.612 1.00 17.59 139 GLY A N 1
ATOM 1117 C CA . GLY A 1 140 ? 33.888 36.494 6.705 1.00 20.16 139 GLY A CA 1
ATOM 1118 C C . GLY A 1 140 ? 33.320 35.270 7.401 1.00 17.82 139 GLY A C 1
ATOM 1119 O O . GLY A 1 140 ? 32.221 34.797 7.088 1.00 18.58 139 GLY A O 1
ATOM 1128 N N . GLY A 1 142 ? 32.392 35.197 10.487 1.00 15.62 141 GLY A N 1
ATOM 1129 C CA . GLY A 1 142 ? 31.221 35.711 11.190 1.00 17.48 141 GLY A CA 1
ATOM 1130 C C . GLY A 1 142 ? 29.964 35.723 10.330 1.00 17.38 141 GLY A C 1
ATOM 1131 O O . GLY A 1 142 ? 28.881 35.368 10.788 1.00 18.56 141 GLY A O 1
ATOM 1132 N N . GLY A 1 143 ? 30.143 36.081 9.068 1.00 17.47 142 GLY A N 1
ATOM 1133 C CA . GLY A 1 143 ? 29.031 36.016 8.106 1.00 19.41 142 GLY A CA 1
ATOM 1134 C C . GLY A 1 143 ? 28.474 34.607 7.960 1.00 18.05 142 GLY A C 1
ATOM 1135 O O . GLY A 1 143 ? 27.267 34.430 7.878 1.00 17.94 142 GLY A O 1
ATOM 1136 N N . LYS A 1 144 ? 29.353 33.603 7.888 1.00 16.68 143 LYS A N 1
ATOM 1137 C CA . LYS A 1 144 ? 28.938 32.213 7.752 1.00 17.56 143 LYS A CA 1
ATOM 1138 C C . LYS A 1 144 ? 28.214 31.715 9.007 1.00 18.03 143 LYS A C 1
ATOM 1139 O O . LYS A 1 144 ? 27.220 31.002 8.937 1.00 19.38 143 LYS A O 1
ATOM 1145 N N . VAL A 1 145 ? 28.708 32.112 10.178 1.00 17.65 144 VAL A N 1
ATOM 1146 C CA . VAL A 1 145 ? 28.042 31.817 11.439 1.00 17.69 144 VAL A CA 1
ATOM 1147 C C . VAL A 1 145 ? 26.657 32.473 11.490 1.00 18.31 144 VAL A C 1
ATOM 1148 O O . VAL A 1 145 ? 25.678 31.877 11.949 1.00 20.07 144 VAL A O 1
ATOM 1152 N N . LEU A 1 146 ? 26.556 33.692 10.982 1.00 16.90 145 LEU A N 1
ATOM 1153 C CA . LEU A 1 146 ? 25.286 34.385 10.954 1.00 18.17 145 LEU A CA 1
ATOM 1154 C C . LEU A 1 146 ? 24.300 33.699 10.009 1.00 19.67 145 LEU A C 1
ATOM 1155 O O . LEU A 1 146 ? 23.093 33.716 10.256 1.00 17.90 145 LEU A O 1
ATOM 1160 N N . GLU A 1 147 ? 24.808 33.116 8.929 1.00 18.62 146 GLU A N 1
ATOM 1161 C CA . GLU A 1 147 ? 23.911 32.281 8.088 1.00 17.37 146 GLU A CA 1
ATOM 1162 C C . GLU A 1 147 ? 23.251 31.153 8.882 1.00 20.35 146 GLU A C 1
ATOM 1163 O O . GLU A 1 147 ? 22.072 30.877 8.705 1.00 19.81 146 GLU A O 1
ATOM 1169 N N . ALA A 1 148 ? 24.048 30.476 9.707 1.00 19.36 147 ALA A N 1
ATOM 1170 C CA . ALA A 1 148 ? 23.554 29.414 10.543 1.00 18.32 147 ALA A CA 1
ATOM 1171 C C . ALA A 1 148 ? 22.541 29.964 11.547 1.00 20.16 147 ALA A C 1
ATOM 1172 O O . ALA A 1 148 ? 21.468 29.383 11.755 1.00 20.34 147 ALA A O 1
ATOM 1174 N N . ILE A 1 149 ? 22.868 31.091 12.169 1.00 20.91 148 ILE A N 1
ATOM 1175 C CA . ILE A 1 149 ? 21.942 31.741 13.105 1.00 19.34 148 ILE A CA 1
ATOM 1176 C C . ILE A 1 149 ? 20.604 32.103 12.426 1.00 19.62 148 ILE A C 1
ATOM 1177 O O . ILE A 1 149 ? 19.526 31.854 12.978 1.00 19.84 148 ILE A O 1
ATOM 1182 N N . ALA A 1 150 ? 20.683 32.679 11.239 1.00 19.59 149 ALA A N 1
ATOM 1183 C CA . ALA A 1 150 ? 19.478 33.020 10.440 1.00 20.44 149 ALA A CA 1
ATOM 1184 C C . ALA A 1 150 ? 18.592 31.788 10.176 1.00 21.70 149 ALA A C 1
ATOM 1185 O O . ALA A 1 150 ? 17.391 31.799 10.459 1.00 22.75 149 ALA A O 1
ATOM 1187 N N . THR A 1 151 ? 19.212 30.702 9.729 1.00 20.62 150 THR A N 1
ATOM 1188 C CA . THR A 1 151 ? 18.467 29.463 9.483 1.00 22.25 150 THR A CA 1
ATOM 1189 C C . THR A 1 151 ? 17.863 28.909 10.787 1.00 24.87 150 THR A C 1
ATOM 1190 O O . THR A 1 151 ? 16.719 28.449 10.814 1.00 24.61 150 THR A O 1
ATOM 1194 N N . TYR A 1 152 ? 18.608 28.977 11.885 1.00 21.30 151 TYR A N 1
ATOM 1195 C CA . TYR A 1 152 ? 18.109 28.511 13.175 1.00 21.80 151 TYR A CA 1
ATOM 1196 C C . TYR A 1 152 ? 16.863 29.280 13.597 1.00 21.18 151 TYR A C 1
ATOM 1197 O O . TYR A 1 152 ? 15.885 28.686 14.130 1.00 23.31 151 TYR A O 1
ATOM 1206 N N . LEU A 1 153 ? 16.874 30.579 13.314 1.00 21.16 152 LEU A N 1
ATOM 1207 C CA . LEU A 1 153 ? 15.781 31.482 13.627 1.00 21.50 152 LEU A CA 1
ATOM 1208 C C . LEU A 1 153 ? 14.645 31.420 12.609 1.00 23.12 152 LEU A C 1
ATOM 1209 O O . LEU A 1 153 ? 13.695 32.196 12.702 1.00 23.92 152 LEU A O 1
ATOM 1214 N N . LYS A 1 154 ? 14.747 30.507 11.640 1.00 23.37 153 LYS A N 1
ATOM 1215 C CA . LYS A 1 154 ? 13.721 30.312 10.591 1.00 24.91 153 LYS A CA 1
ATOM 1216 C C . LYS A 1 154 ? 13.580 31.534 9.701 1.00 25.33 153 LYS A C 1
ATOM 1217 O O . LYS A 1 154 ? 12.483 31.865 9.208 1.00 28.75 153 LYS A O 1
ATOM 1223 N N . LEU A 1 155 ? 14.715 32.186 9.475 1.00 24.93 154 LEU A N 1
ATOM 1224 C CA . LEU A 1 155 ? 14.858 33.292 8.547 1.00 23.22 154 LEU A CA 1
ATOM 1225 C C . LEU A 1 155 ? 15.491 32.810 7.234 1.00 22.14 154 LEU A C 1
ATOM 1226 O O . LEU A 1 155 ? 16.063 31.721 7.175 1.00 24.08 154 LEU A O 1
ATOM 1231 N N . GLU A 1 156 ? 15.426 33.647 6.206 1.00 23.94 155 GLU A N 1
ATOM 1232 C CA . GLU A 1 156 ? 16.223 33.435 4.997 1.00 24.72 155 GLU A CA 1
ATOM 1233 C C . GLU A 1 156 ? 17.693 33.257 5.376 1.00 24.28 155 GLU A C 1
ATOM 1234 O O . GLU A 1 156 ? 18.202 33.972 6.240 1.00 21.32 155 GLU A O 1
ATOM 1240 N N . ARG A 1 157 ? 18.369 32.302 4.742 1.00 23.92 156 ARG A N 1
ATOM 1241 C CA . ARG A 1 157 ? 19.773 32.015 5.080 1.00 22.22 156 ARG A CA 1
ATOM 1242 C C . ARG A 1 157 ? 20.677 33.244 4.979 1.00 21.93 156 ARG A C 1
ATOM 1243 O O . ARG A 1 157 ? 21.626 33.377 5.741 1.00 19.58 156 ARG A O 1
ATOM 1251 N N . ASP A 1 158 ? 20.413 34.101 3.999 1.00 21.85 157 ASP A N 1
ATOM 1252 C CA . ASP A 1 158 ? 21.180 35.326 3.784 1.00 21.22 157 ASP A CA 1
ATOM 1253 C C . ASP A 1 158 ? 20.636 36.561 4.507 1.00 17.46 157 ASP A C 1
ATOM 1254 O O . ASP A 1 158 ? 21.082 37.671 4.211 1.00 19.35 157 ASP A O 1
ATOM 1259 N N . PHE A 1 159 ? 19.751 36.358 5.477 1.00 18.95 158 PHE A N 1
ATOM 1260 C CA . PHE A 1 159 ? 19.122 37.482 6.206 1.00 18.66 158 PHE A CA 1
ATOM 1261 C C . PHE A 1 159 ? 20.109 38.539 6.670 1.00 17.68 158 PHE A C 1
ATOM 1262 O O . PHE A 1 159 ? 19.827 39.752 6.586 1.00 18.75 158 PHE A O 1
ATOM 1270 N N . PHE A 1 160 ? 21.219 38.098 7.262 1.00 19.45 159 PHE A N 1
ATOM 1271 C CA . PHE A 1 160 ? 22.131 39.032 7.893 1.00 17.85 159 PHE A CA 1
ATOM 1272 C C . PHE A 1 160 ? 23.020 39.755 6.910 1.00 16.15 159 PHE A C 1
ATOM 1273 O O . PHE A 1 160 ? 23.639 40.732 7.282 1.00 16.62 159 PHE A O 1
ATOM 1281 N N . LYS A 1 161 ? 23.103 39.288 5.664 1.00 17.51 160 LYS A N 1
ATOM 1282 C CA . LYS A 1 161 ? 24.050 39.852 4.697 1.00 19.81 160 LYS A CA 1
ATOM 1283 C C . LYS A 1 161 ? 24.018 41.404 4.624 1.00 18.40 160 LYS A C 1
ATOM 1284 O O . LYS A 1 161 ? 25.056 42.041 4.843 1.00 18.10 160 LYS A O 1
ATOM 1290 N N . PRO A 1 162 ? 22.848 42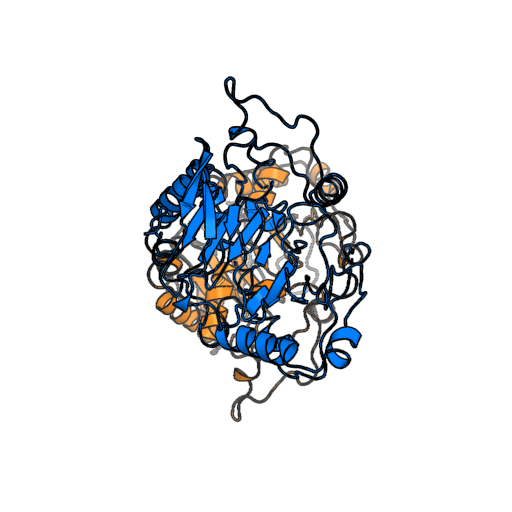.036 4.332 1.00 18.57 161 PRO A N 1
ATOM 1291 C CA . PRO A 1 162 ? 22.847 43.488 4.277 1.00 18.95 161 PRO A CA 1
ATOM 1292 C C . PRO A 1 162 ? 23.049 44.125 5.635 1.00 20.34 161 PRO A C 1
ATOM 1293 O O . PRO A 1 162 ? 23.530 45.246 5.698 1.00 19.67 161 PRO A O 1
ATOM 1297 N N . THR A 1 163 ? 22.686 43.412 6.699 1.00 18.21 162 THR A N 1
ATOM 1298 C CA . THR A 1 163 ? 22.712 43.977 8.051 1.00 18.27 162 THR A CA 1
ATOM 1299 C C . THR A 1 163 ? 24.118 44.183 8.561 1.00 17.78 162 THR A C 1
ATOM 1300 O O . THR A 1 163 ? 24.293 45.038 9.422 1.00 18.00 162 THR A O 1
ATOM 1304 N N . VAL A 1 164 ? 25.094 43.462 8.024 1.00 16.63 163 VAL A N 1
ATOM 1305 C CA . VAL A 1 164 ? 26.468 43.544 8.516 1.00 16.31 163 VAL A CA 1
ATOM 1306 C C . VAL A 1 164 ? 27.415 44.128 7.488 1.00 17.50 163 VAL A C 1
ATOM 1307 O O . VAL A 1 164 ? 28.599 44.281 7.734 1.00 16.90 163 VAL A O 1
ATOM 1311 N N . GLN A 1 165 ? 26.892 44.487 6.323 1.00 17.57 164 GLN A N 1
ATOM 1312 C CA . GLN A 1 165 ? 27.728 45.109 5.312 1.00 16.07 164 GLN A CA 1
ATOM 1313 C C . GLN A 1 165 ? 28.287 46.446 5.822 1.00 16.51 164 GLN A C 1
ATOM 1314 O O . GLN A 1 165 ? 27.531 47.295 6.321 1.00 17.92 164 GLN A O 1
ATOM 1320 N N . ASP A 1 166 ? 29.589 46.632 5.652 1.00 17.98 165 ASP A N 1
ATOM 1321 C CA . ASP A 1 166 ? 30.279 47.807 6.172 1.00 18.32 165 ASP A CA 1
ATOM 1322 C C . ASP A 1 166 ? 30.032 48.029 7.666 1.00 16.73 165 ASP A C 1
ATOM 1323 O O . ASP A 1 166 ? 30.146 49.160 8.143 1.00 17.16 165 ASP A O 1
ATOM 1328 N N . GLY A 1 167 ? 29.823 46.935 8.387 1.00 16.59 166 GLY A N 1
ATOM 1329 C CA . GLY A 1 167 ? 29.583 47.013 9.823 1.00 17.00 166 GLY A CA 1
ATOM 1330 C C . GLY A 1 167 ? 30.761 47.614 10.576 1.00 16.19 166 GLY A C 1
ATOM 1331 O O . GLY A 1 167 ? 31.902 47.466 10.159 1.00 16.20 166 GLY A O 1
ATOM 1332 N N . ASN A 1 168 ? 30.464 48.236 11.714 1.00 15.85 167 ASN A N 1
ATOM 1333 C CA . ASN A 1 168 ? 31.438 48.997 12.508 1.00 16.53 167 ASN A CA 1
ATOM 1334 C C . ASN A 1 168 ? 32.224 48.041 13.399 1.00 16.39 167 ASN A C 1
ATOM 1335 O O . ASN A 1 168 ? 32.319 48.225 14.614 1.00 17.52 167 ASN A O 1
ATOM 1340 N N . SER A 1 169 ? 32.774 47.010 12.776 1.00 15.86 168 SER A N 1
ATOM 1341 C CA . SER A 1 169 ? 33.438 45.923 13.470 1.00 14.20 168 SER A CA 1
ATOM 1342 C C . SER A 1 169 ? 34.857 46.270 13.848 1.00 14.88 168 SER A C 1
ATOM 1343 O O . SER A 1 169 ? 35.528 47.068 13.175 1.00 15.92 168 SER A O 1
ATOM 1346 N N . VAL A 1 170 ? 35.323 45.648 14.924 1.00 15.53 169 VAL A N 1
ATOM 1347 C CA . VAL A 1 170 ? 36.651 45.966 15.475 1.00 15.43 169 VAL A CA 1
ATOM 1348 C C . VAL A 1 170 ? 37.399 44.674 15.731 1.00 15.56 169 VAL A C 1
ATOM 1349 O O . VAL A 1 170 ? 36.892 43.781 16.398 1.00 15.69 169 VAL A O 1
ATOM 1353 N N . LEU A 1 171 ? 38.632 44.616 15.212 1.00 15.86 170 LEU A N 1
ATOM 1354 C CA . LEU A 1 171 ? 39.603 43.588 15.579 1.00 16.52 170 LEU A CA 1
ATOM 1355 C C . LEU A 1 171 ? 40.458 44.166 16.682 1.00 17.42 170 LEU A C 1
ATOM 1356 O O . LEU A 1 171 ? 41.077 45.232 16.512 1.00 16.66 170 LEU A O 1
ATOM 1361 N N . ARG A 1 172 ? 40.445 43.514 17.857 1.00 15.39 171 ARG A N 1
ATOM 1362 C CA . ARG A 1 172 ? 41.229 43.942 18.990 1.00 15.36 171 ARG A CA 1
ATOM 1363 C C . ARG A 1 172 ? 42.410 42.986 19.111 1.00 16.81 171 ARG A C 1
ATOM 1364 O O . ARG A 1 172 ? 42.255 41.773 19.080 1.00 17.78 171 ARG A O 1
ATOM 1372 N N . LEU A 1 173 ? 43.590 43.569 19.283 1.00 16.82 172 LEU A N 1
ATOM 1373 C CA . LEU A 1 173 ? 44.801 42.828 19.638 1.00 16.38 172 LEU A CA 1
ATOM 1374 C C . LEU A 1 173 ? 45.093 43.183 21.104 1.00 16.61 172 LEU A C 1
ATOM 1375 O O . LEU A 1 173 ? 45.171 44.356 21.467 1.00 17.37 172 LEU A O 1
ATOM 1380 N N . LEU A 1 174 ? 45.216 42.166 21.957 1.00 17.89 173 LEU A N 1
ATOM 1381 C CA . LEU A 1 174 ? 45.321 42.345 23.406 1.00 18.24 173 LEU A CA 1
ATOM 1382 C C . LEU A 1 174 ? 46.534 41.572 23.916 1.00 20.56 173 LEU A C 1
ATOM 1383 O O . LEU A 1 174 ? 46.719 40.415 23.556 1.00 23.67 173 LEU A O 1
ATOM 1388 N N . HIS A 1 175 ? 47.344 42.211 24.759 1.00 18.87 174 HIS A N 1
ATOM 1389 C CA . HIS A 1 175 ? 48.503 41.590 25.357 1.00 19.94 174 HIS A CA 1
ATOM 1390 C C . HIS A 1 175 ? 48.511 41.802 26.852 1.00 21.38 174 HIS A C 1
ATOM 1391 O O . HIS A 1 175 ? 48.447 42.963 27.319 1.00 20.20 174 HIS A O 1
ATOM 1398 N N . TYR A 1 176 ? 48.609 40.689 27.591 1.00 22.53 175 TYR A N 1
ATOM 1399 C CA . TYR A 1 176 ? 48.893 40.695 29.020 1.00 23.49 175 TYR A CA 1
ATOM 1400 C C . TYR A 1 176 ? 50.347 40.269 29.247 1.00 25.00 175 TYR A C 1
ATOM 1401 O O . TYR A 1 176 ? 50.667 39.092 29.025 1.00 27.30 175 TYR A O 1
ATOM 1410 N N . PRO A 1 177 ? 51.220 41.219 29.649 1.00 25.05 176 PRO A N 1
ATOM 1411 C CA . PRO A 1 177 ? 52.594 40.828 29.963 1.00 27.51 176 PRO A CA 1
ATOM 1412 C C . PRO A 1 177 ? 52.637 39.964 31.196 1.00 28.73 176 PRO A C 1
ATOM 1413 O O . PRO A 1 177 ? 51.766 40.079 32.063 1.00 28.22 176 PRO A O 1
ATOM 1417 N N . PRO A 1 178 ? 53.635 39.065 31.277 1.00 30.33 177 PRO A N 1
ATOM 1418 C CA . PRO A 1 178 ? 53.739 38.305 32.489 1.00 32.76 177 PRO A CA 1
ATOM 1419 C C . PRO A 1 178 ? 54.263 39.193 33.624 1.00 33.95 177 PRO A C 1
ATOM 1420 O O . PRO A 1 178 ? 55.149 40.049 33.425 1.00 33.70 177 PRO A O 1
ATOM 1424 N N . ILE A 1 179 ? 53.648 38.996 34.780 1.00 32.23 178 ILE A N 1
ATOM 1425 C CA A ILE A 1 179 ? 53.994 39.686 36.026 0.50 32.95 178 ILE A CA 1
ATOM 1426 C CA B ILE A 1 179 ? 54.043 39.662 36.015 0.50 34.67 178 ILE A CA 1
ATOM 1427 C C . ILE A 1 179 ? 54.276 38.543 37.016 1.00 34.87 178 ILE A C 1
ATOM 1428 O O . ILE A 1 179 ? 53.511 37.581 37.046 1.00 36.24 178 ILE A O 1
ATOM 1437 N N . PRO A 1 180 ? 55.362 38.641 37.816 1.00 34.41 179 PRO A N 1
ATOM 1438 C CA . PRO A 1 180 ? 55.698 37.575 38.782 1.00 37.64 179 PRO A CA 1
ATOM 1439 C C . PRO A 1 180 ? 54.852 37.705 40.068 1.00 38.83 179 PRO A C 1
ATOM 1440 O O . PRO A 1 180 ? 55.390 37.886 41.168 1.00 38.89 179 PRO A O 1
ATOM 1444 N N . LYS A 1 181 ? 53.538 37.591 39.900 1.00 40.97 180 LYS A N 1
ATOM 1445 C CA . LYS A 1 181 ? 52.558 37.801 40.966 1.00 45.41 180 LYS A CA 1
ATOM 1446 C C . LYS A 1 181 ? 51.173 37.259 40.587 1.00 47.58 180 LYS A C 1
ATOM 1447 O O . LYS A 1 181 ? 50.711 37.447 39.453 1.00 49.79 180 LYS A O 1
ATOM 1453 N N . ASP A 1 182 ? 50.498 36.645 41.559 1.00 52.19 181 ASP A N 1
ATOM 1454 C CA . ASP A 1 182 ? 49.145 36.094 41.369 1.00 54.63 181 ASP A CA 1
ATOM 1455 C C . ASP A 1 182 ? 48.055 37.162 41.486 1.00 55.59 181 ASP A C 1
ATOM 1456 O O . ASP A 1 182 ? 48.085 37.982 42.408 1.00 56.46 181 ASP A O 1
ATOM 1461 N N . ALA A 1 183 ? 47.087 37.134 40.565 1.00 55.84 182 ALA A N 1
ATOM 1462 C CA . ALA A 1 183 ? 45.868 37.954 40.678 1.00 56.51 182 ALA A CA 1
ATOM 1463 C C . ALA A 1 183 ? 44.764 37.178 41.417 1.00 57.81 182 ALA A C 1
ATOM 1464 O O . ALA A 1 183 ? 44.711 35.942 41.346 1.00 57.88 182 ALA A O 1
ATOM 1466 N N . THR A 1 184 ? 43.890 37.899 42.124 1.00 57.96 183 THR A N 1
ATOM 1467 C CA . THR A 1 184 ? 42.721 37.274 42.742 1.00 58.51 183 THR A CA 1
ATOM 1468 C C . THR A 1 184 ? 42.372 37.839 44.111 1.00 59.04 183 THR A C 1
ATOM 1469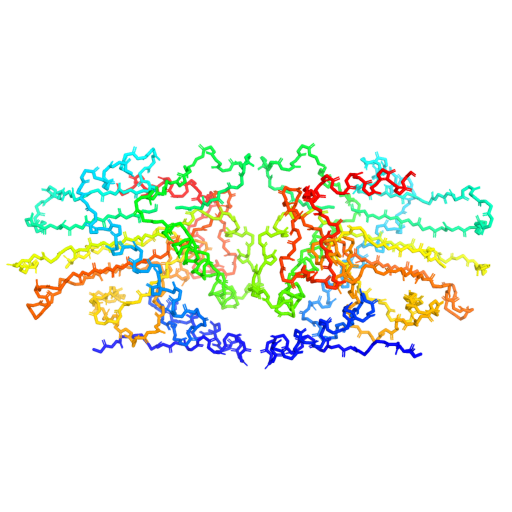 O O . THR A 1 184 ? 41.206 38.105 44.400 1.00 58.04 183 THR A O 1
ATOM 1470 N N . ARG A 1 187 ? 41.324 37.626 35.646 1.00 56.19 186 ARG A N 1
ATOM 1471 C CA . ARG A 1 187 ? 42.052 38.273 34.552 1.00 56.79 186 ARG A CA 1
ATOM 1472 C C . ARG A 1 187 ? 41.192 39.328 33.838 1.00 56.37 186 ARG A C 1
ATOM 1473 O O . ARG A 1 187 ? 41.528 40.515 33.835 1.00 58.89 186 ARG A O 1
ATOM 1475 N N . ALA A 1 188 ? 40.092 38.886 33.231 1.00 53.71 187 ALA A N 1
ATOM 1476 C CA . ALA A 1 188 ? 39.133 39.785 32.579 1.00 50.60 187 ALA A CA 1
ATOM 1477 C C . ALA A 1 188 ? 37.842 39.778 33.391 1.00 48.18 187 ALA A C 1
ATOM 1478 O O . ALA A 1 188 ? 37.201 38.738 33.537 1.00 46.28 187 ALA A O 1
ATOM 1480 N N . GLY A 1 189 ? 37.483 40.940 33.943 1.00 44.86 188 GLY A N 1
ATOM 1481 C CA . GLY A 1 189 ? 36.307 41.064 34.791 1.00 41.64 188 GLY A CA 1
ATOM 1482 C C . GLY A 1 189 ? 35.035 40.766 34.022 1.00 37.13 188 GLY A C 1
ATOM 1483 O O . GLY A 1 189 ? 34.966 40.944 32.790 1.00 34.66 188 GLY A O 1
ATOM 1484 N N . ALA A 1 190 ? 34.017 40.332 34.752 1.00 30.54 189 ALA A N 1
ATOM 1485 C CA . ALA A 1 190 ? 32.790 39.873 34.146 1.00 27.79 189 ALA A CA 1
ATOM 1486 C C . ALA A 1 190 ? 32.139 40.987 33.306 1.00 24.20 189 ALA A C 1
ATOM 1487 O O . ALA A 1 190 ? 32.012 42.131 33.746 1.00 25.46 189 ALA A O 1
ATOM 1489 N N . HIS A 1 191 ? 31.705 40.638 32.102 1.00 22.58 190 HIS A N 1
ATOM 1490 C CA . HIS A 1 191 ? 31.060 41.595 31.204 1.00 20.78 190 HIS A CA 1
ATOM 1491 C C . HIS A 1 191 ? 30.275 40.858 30.126 1.00 22.12 190 HIS A C 1
ATOM 1492 O O . HIS A 1 191 ? 30.462 39.658 29.908 1.00 22.17 190 HIS A O 1
ATOM 1499 N N . GLY A 1 192 ? 29.414 41.602 29.433 1.00 21.47 191 GLY A N 1
ATOM 1500 C CA . GLY A 1 192 ? 28.772 41.136 28.208 1.00 21.70 191 GLY A CA 1
ATOM 1501 C C . GLY A 1 192 ? 29.262 42.015 27.056 1.00 22.61 191 GLY A C 1
ATOM 1502 O O . GLY A 1 192 ? 29.860 43.090 27.273 1.00 24.95 191 GLY A O 1
ATOM 1503 N N . ASP A 1 193 ? 29.026 41.567 25.836 1.00 19.32 192 ASP A N 1
ATOM 1504 C CA . ASP A 1 193 ? 29.413 42.309 24.657 1.00 16.98 192 ASP A CA 1
ATOM 1505 C C . ASP A 1 193 ? 28.198 43.022 24.076 1.00 16.99 192 ASP A C 1
ATOM 1506 O O . ASP A 1 193 ? 27.086 42.482 24.130 1.00 18.22 192 ASP A O 1
ATOM 1511 N N . ILE A 1 194 ? 28.436 44.207 23.519 1.00 17.06 193 ILE A N 1
ATOM 1512 C CA . ILE A 1 194 ? 27.357 45.084 23.038 1.00 17.81 193 ILE A CA 1
ATOM 1513 C C . ILE A 1 194 ? 27.018 44.924 21.573 1.00 17.95 193 ILE A C 1
ATOM 1514 O O . ILE A 1 194 ? 25.976 45.457 21.121 1.00 19.79 193 ILE A O 1
ATOM 1519 N N . ASN A 1 195 ? 27.806 44.133 20.848 1.00 16.80 194 ASN A N 1
ATOM 1520 C CA . ASN A 1 195 ? 27.792 44.074 19.395 1.00 16.19 194 ASN A CA 1
ATOM 1521 C C . ASN A 1 195 ? 26.897 42.945 18.890 1.00 16.18 194 ASN A C 1
ATOM 1522 O O . ASN A 1 195 ? 25.948 42.554 19.564 1.00 16.31 194 ASN A O 1
ATOM 1527 N N . THR A 1 196 ? 27.150 42.431 17.701 1.00 16.41 195 THR A N 1
ATOM 1528 C CA . THR A 1 196 ? 26.285 41.411 17.098 1.00 14.37 195 THR A CA 1
ATOM 1529 C C . THR A 1 196 ? 26.724 39.998 17.491 1.00 13.97 195 THR A C 1
ATOM 1530 O O . THR A 1 196 ? 26.005 39.296 18.208 1.00 16.35 195 THR A O 1
ATOM 1534 N N . ILE A 1 197 ? 27.903 39.600 17.037 1.00 15.79 196 ILE A N 1
ATOM 1535 C CA . ILE A 1 197 ? 28.588 38.430 17.577 1.00 15.24 196 ILE A CA 1
ATOM 1536 C C . ILE A 1 197 ? 30.071 38.739 17.719 1.00 15.76 196 ILE A C 1
ATOM 1537 O O . ILE A 1 197 ? 30.604 39.588 17.008 1.00 15.74 196 ILE A O 1
ATOM 1542 N N . THR A 1 198 ? 30.746 38.029 18.633 1.00 15.38 197 THR A N 1
ATOM 1543 C CA . THR A 1 198 ? 32.193 38.155 18.818 1.00 15.48 197 THR A CA 1
ATOM 1544 C C . THR A 1 198 ? 32.838 36.782 18.560 1.00 15.53 197 THR A C 1
ATOM 1545 O O . THR A 1 198 ? 32.321 35.708 18.986 1.00 15.09 197 THR A O 1
ATOM 1549 N N . LEU A 1 199 ? 33.952 36.788 17.803 1.00 16.48 198 LEU A N 1
ATOM 1550 C CA . LEU A 1 199 ? 34.659 35.596 17.398 1.00 17.78 198 LEU A CA 1
ATOM 1551 C C . LEU A 1 199 ? 36.063 35.573 17.998 1.00 16.35 198 LEU A C 1
ATOM 1552 O O . LEU A 1 199 ? 36.847 36.491 17.751 1.00 17.95 198 LEU A O 1
ATOM 1557 N N . LEU A 1 200 ? 36.373 34.529 18.770 1.00 15.98 199 LEU A N 1
ATOM 1558 C CA . LEU A 1 200 ? 37.635 34.442 19.514 1.00 17.54 199 LEU A CA 1
ATOM 1559 C C . LEU A 1 200 ? 38.433 33.206 19.168 1.00 18.37 199 LEU A C 1
ATOM 1560 O O . LEU A 1 200 ? 38.047 32.082 19.497 1.00 17.81 199 LEU A O 1
ATOM 1565 N N . LEU A 1 201 ? 39.562 33.452 18.522 1.00 18.15 200 LEU A N 1
ATOM 1566 C CA . LEU A 1 201 ? 40.577 32.421 18.353 1.00 17.26 200 LEU A CA 1
ATOM 1567 C C . LEU A 1 201 ? 41.382 32.169 19.641 1.00 21.09 200 LEU A C 1
ATOM 1568 O O . LEU A 1 201 ? 41.437 33.026 20.527 1.00 20.45 200 LEU A O 1
ATOM 1573 N N . GLY A 1 202 ? 42.029 31.013 19.720 1.00 20.80 201 GLY A N 1
ATOM 1574 C CA . GLY A 1 202 ? 43.090 30.775 20.714 1.00 23.24 201 GLY A CA 1
ATOM 1575 C C . GLY A 1 202 ? 42.664 30.670 22.158 1.00 21.24 201 GLY A C 1
ATOM 1576 O O . GLY A 1 202 ? 43.489 30.887 23.053 1.00 28.06 201 GLY A O 1
ATOM 1577 N N . ALA A 1 203 ? 41.415 30.304 22.412 1.00 22.34 202 ALA A N 1
ATOM 1578 C CA . ALA A 1 203 ? 40.914 30.210 23.783 1.00 21.23 202 ALA A CA 1
ATOM 1579 C C . ALA A 1 203 ? 41.315 28.930 24.537 1.00 24.72 202 ALA A C 1
ATOM 1580 O O . ALA A 1 203 ? 40.992 28.776 25.718 1.00 24.37 202 ALA A O 1
ATOM 1582 N N . GLU A 1 204 ? 41.994 27.995 23.864 1.00 24.10 203 GLU A N 1
ATOM 1583 C CA . GLU A 1 204 ? 42.428 26.780 24.533 1.00 26.09 203 GLU A CA 1
ATOM 1584 C C . GLU A 1 204 ? 43.249 27.132 25.787 1.00 29.00 203 GLU A C 1
ATOM 1585 O O . GLU A 1 204 ? 44.176 27.948 25.733 1.00 27.44 203 GLU A O 1
ATOM 1591 N N . GLU A 1 205 ? 42.854 26.526 26.910 1.00 31.32 204 GLU A N 1
ATOM 1592 C CA . GLU A 1 205 ? 43.503 26.725 28.223 1.00 33.25 204 GLU A CA 1
ATOM 1593 C C . GLU A 1 205 ? 43.659 28.204 28.576 1.00 31.94 204 GLU A C 1
ATOM 1594 O O . GLU A 1 205 ? 44.625 28.606 29.238 1.00 32.79 204 GLU A O 1
ATOM 1600 N N . GLY A 1 206 ? 42.692 29.006 28.138 1.00 28.79 205 GLY A N 1
ATOM 1601 C CA . GLY A 1 206 ? 42.729 30.454 28.369 1.00 29.77 205 GLY A CA 1
ATOM 1602 C C . GLY A 1 206 ? 41.949 30.968 29.552 1.00 29.28 205 GLY A C 1
ATOM 1603 O O . GLY A 1 206 ? 41.965 32.178 29.782 1.00 35.17 205 GLY A O 1
ATOM 1604 N N . GLY A 1 207 ? 41.210 30.113 30.259 1.00 27.85 206 GLY A N 1
ATOM 1605 C CA . GLY A 1 207 ? 40.420 30.561 31.420 1.00 27.81 206 GLY A CA 1
ATOM 1606 C C . GLY A 1 207 ? 39.091 31.276 31.163 1.00 24.95 206 GLY A C 1
ATOM 1607 O O . GLY A 1 207 ? 38.527 31.925 32.063 1.00 25.22 206 GLY A O 1
ATOM 1608 N N . LEU A 1 208 ? 38.560 31.135 29.954 1.00 24.75 207 LEU A N 1
ATOM 1609 C CA . LEU A 1 208 ? 37.264 31.741 29.630 1.00 22.90 207 LEU A CA 1
ATOM 1610 C C . LEU A 1 208 ? 36.147 30.995 30.331 1.00 24.14 207 LEU A C 1
ATOM 1611 O O . LEU A 1 208 ? 36.108 29.762 30.335 1.00 23.98 207 LEU A O 1
ATOM 1616 N N . GLU A 1 209 ? 35.235 31.741 30.955 1.00 22.69 208 GLU A N 1
ATOM 1617 C CA . GLU A 1 209 ? 34.094 31.158 31.607 1.00 21.41 208 GLU A CA 1
ATOM 1618 C C . GLU A 1 209 ? 32.835 31.952 31.286 1.00 22.04 208 GLU A C 1
ATOM 1619 O O . GLU A 1 209 ? 32.896 33.174 31.157 1.00 23.66 208 GLU A O 1
ATOM 1625 N N . VAL A 1 210 ? 31.703 31.261 31.159 1.00 21.12 209 VAL A N 1
ATOM 1626 C CA . VAL A 1 210 ? 30.411 31.910 30.939 1.00 21.45 209 VAL A CA 1
ATOM 1627 C C . VAL A 1 210 ? 29.536 31.728 32.162 1.00 22.67 209 VAL A C 1
ATOM 1628 O O . VAL A 1 210 ? 29.497 30.647 32.747 1.00 23.46 209 VAL A O 1
ATOM 1632 N N . LEU A 1 211 ? 28.817 32.786 32.547 1.00 21.87 210 LEU A N 1
ATOM 1633 C CA . LEU A 1 211 ? 27.896 32.669 33.652 1.00 20.89 210 LEU A CA 1
ATOM 1634 C C . LEU A 1 211 ? 26.607 31.986 33.200 1.00 20.56 210 LEU A C 1
ATOM 1635 O O . LEU A 1 211 ? 25.872 32.507 32.320 1.00 21.61 210 LEU A O 1
ATOM 1640 N N . ASP A 1 212 ? 26.312 30.820 33.775 1.00 22.45 211 ASP A N 1
ATOM 1641 C CA . ASP A 1 212 ? 25.091 30.096 33.424 1.00 22.99 211 ASP A CA 1
ATOM 1642 C C . ASP A 1 212 ? 23.878 30.735 34.107 1.00 25.08 211 ASP A C 1
ATOM 1643 O O . ASP A 1 212 ? 24.017 31.546 35.031 1.00 23.15 211 ASP A O 1
ATOM 1648 N N . ARG A 1 213 ? 22.685 30.337 33.662 1.00 24.96 212 ARG A N 1
ATOM 1649 C CA . ARG A 1 213 ? 21.441 30.904 34.179 1.00 26.86 212 ARG A CA 1
ATOM 1650 C C . ARG A 1 213 ? 21.297 30.773 35.690 1.00 28.10 212 ARG A C 1
ATOM 1651 O O . ARG A 1 213 ? 20.688 31.614 36.331 1.00 28.99 212 ARG A O 1
ATOM 1659 N N . ASP A 1 214 ? 21.834 29.697 36.257 1.00 27.26 213 ASP A N 1
ATOM 1660 C CA . ASP A 1 214 ? 21.733 29.485 37.691 1.00 27.90 213 ASP A CA 1
ATOM 1661 C C . ASP A 1 214 ? 22.840 30.134 38.498 1.00 27.00 213 ASP A C 1
ATOM 1662 O O . ASP A 1 214 ? 22.937 29.879 39.712 1.00 28.28 213 ASP A O 1
ATOM 1667 N N . GLY A 1 215 ? 23.672 30.947 37.845 1.00 25.48 214 GLY A N 1
ATOM 1668 C CA . GLY A 1 215 ? 24.767 31.665 38.514 1.00 26.27 214 GLY A CA 1
ATOM 1669 C C . GLY A 1 215 ? 26.082 30.909 38.712 1.00 26.20 214 GLY A C 1
ATOM 1670 O O . GLY A 1 215 ? 27.000 31.420 39.368 1.00 26.96 214 GLY A O 1
ATOM 1671 N N . GLN A 1 216 ? 26.189 29.714 38.128 1.00 26.80 215 GLN A N 1
ATOM 1672 C CA . GLN A 1 216 ? 27.461 28.974 38.120 1.00 27.29 215 GLN A CA 1
ATOM 1673 C C . GLN A 1 216 ? 28.300 29.422 36.927 1.00 25.92 215 GLN A C 1
ATOM 1674 O O . GLN A 1 216 ? 27.761 29.670 35.851 1.00 25.45 215 GLN A O 1
ATOM 1680 N N . TRP A 1 217 ? 29.611 29.520 37.140 1.00 25.41 216 TRP A N 1
ATOM 1681 C CA . TRP A 1 217 ? 30.564 29.806 36.080 1.00 24.11 216 TRP A CA 1
ATOM 1682 C C . TRP A 1 217 ? 30.966 28.493 35.400 1.00 24.83 216 TRP A C 1
ATOM 1683 O O . TRP A 1 217 ? 31.446 27.547 36.052 1.00 26.78 216 TRP A O 1
ATOM 1694 N N . LEU A 1 218 ? 30.754 28.451 34.091 1.00 24.74 217 LEU A N 1
ATOM 1695 C CA . LEU A 1 218 ? 31.061 27.278 33.276 1.00 26.23 217 LEU A CA 1
ATOM 1696 C C . LEU A 1 218 ? 32.303 27.520 32.447 1.00 26.28 217 LEU A C 1
ATOM 1697 O O . LEU A 1 218 ? 32.348 28.503 31.706 1.00 24.10 217 LEU A O 1
ATOM 1702 N N . PRO A 1 219 ? 33.303 26.603 32.505 1.00 24.63 218 PRO A N 1
ATOM 1703 C CA . PRO A 1 219 ? 34.492 26.778 31.689 1.00 24.89 218 PRO A CA 1
ATOM 1704 C C . PRO A 1 219 ? 34.215 26.567 30.196 1.00 26.65 218 PRO A C 1
ATOM 1705 O O . PRO A 1 219 ? 33.477 25.642 29.830 1.00 27.95 218 PRO A O 1
ATOM 1709 N N . ILE A 1 220 ? 34.778 27.441 29.364 1.00 23.56 219 ILE A N 1
ATOM 1710 C CA . ILE A 1 220 ? 34.789 27.257 27.919 1.00 24.08 219 ILE A CA 1
ATOM 1711 C C . ILE A 1 220 ? 36.252 27.093 27.568 1.00 25.92 219 ILE A C 1
ATOM 1712 O O . ILE A 1 220 ? 37.021 28.050 27.511 1.00 25.95 219 ILE A O 1
ATOM 1717 N N . ASN A 1 221 ? 36.625 25.826 27.365 1.00 25.33 220 ASN A N 1
ATOM 1718 C CA . ASN A 1 221 ? 38.015 25.426 27.195 1.00 25.85 220 ASN A CA 1
ATOM 1719 C C . ASN A 1 221 ? 38.145 24.566 25.951 1.00 25.41 220 ASN A C 1
ATOM 1720 O O . ASN A 1 221 ? 38.181 23.319 26.041 1.00 25.87 220 ASN A O 1
ATOM 1725 N N . PRO A 1 222 ? 38.192 25.202 24.782 1.00 25.14 221 PRO A N 1
ATOM 1726 C CA . PRO A 1 222 ? 38.128 24.375 23.571 1.00 27.04 221 PRO A CA 1
ATOM 1727 C C . PRO A 1 222 ? 39.475 23.754 23.230 1.00 27.97 221 PRO A C 1
ATOM 1728 O O . PRO A 1 222 ? 40.505 24.181 23.735 1.00 26.17 221 PRO A O 1
ATOM 1732 N N . PRO A 1 223 ? 39.470 22.755 22.337 1.00 30.18 222 PRO A N 1
ATOM 1733 C CA . PRO A 1 223 ? 40.744 22.333 21.777 1.00 28.89 222 PRO A CA 1
ATOM 1734 C C . PRO A 1 223 ? 41.320 23.425 20.899 1.00 28.00 222 PRO A C 1
ATOM 1735 O O . PRO A 1 223 ? 40.611 24.368 20.548 1.00 25.03 222 PRO A O 1
ATOM 1739 N N . PRO A 1 224 ? 42.592 23.318 20.523 1.00 27.53 223 PRO A N 1
ATOM 1740 C CA . PRO A 1 224 ? 43.212 24.224 19.570 1.00 27.83 223 PRO A CA 1
ATOM 1741 C C . PRO A 1 224 ? 42.481 24.242 18.220 1.00 27.42 223 PRO A C 1
ATOM 1742 O O . PRO A 1 224 ? 41.731 23.304 17.930 1.00 32.44 223 PRO A O 1
ATOM 1746 N N . GLY A 1 225 ? 42.710 25.296 17.445 1.00 28.99 224 GLY A N 1
ATOM 1747 C CA . GLY A 1 225 ? 42.116 25.454 16.112 1.00 29.19 224 GLY A CA 1
ATOM 1748 C C . GLY A 1 225 ? 40.614 25.613 16.129 1.00 29.23 224 GLY A C 1
ATOM 1749 O O . GLY A 1 225 ? 39.915 25.130 15.223 1.00 26.72 224 GLY A O 1
ATOM 1750 N N . CYS A 1 226 ? 40.098 26.289 17.166 1.00 26.33 225 CYS A N 1
ATOM 1751 C CA . CYS A 1 226 ? 38.671 26.583 17.225 1.00 23.19 225 CYS A CA 1
ATOM 1752 C C . CYS A 1 226 ? 38.413 28.090 17.351 1.00 20.94 225 CYS A C 1
ATOM 1753 O O . CYS A 1 226 ? 39.307 28.876 17.637 1.00 21.07 225 CYS A O 1
ATOM 1756 N N . LEU A 1 227 ? 37.162 28.460 17.093 1.00 22.86 226 LEU A N 1
ATOM 1757 C CA . LEU A 1 227 ? 36.638 29.779 17.388 1.00 21.35 226 LEU A CA 1
ATOM 1758 C C . LEU A 1 227 ? 35.566 29.638 18.456 1.00 19.60 226 LEU A C 1
ATOM 1759 O O . LEU A 1 227 ? 34.664 28.811 18.342 1.00 20.67 226 LEU A O 1
ATOM 1764 N N . VAL A 1 228 ? 35.678 30.450 19.505 1.00 18.54 227 VAL A N 1
ATOM 1765 C CA . VAL A 1 228 ? 34.613 30.552 20.493 1.00 19.55 227 VAL A CA 1
ATOM 1766 C C . VAL A 1 228 ? 33.800 31.791 20.083 1.00 20.38 227 VAL A C 1
ATOM 1767 O O . VAL A 1 228 ? 34.346 32.861 19.877 1.00 17.98 227 VAL A O 1
ATOM 1771 N N . ILE A 1 229 ? 32.503 31.616 19.918 1.00 18.60 228 ILE A N 1
ATOM 1772 C CA . ILE A 1 229 ? 31.657 32.680 19.402 1.00 16.89 228 ILE A CA 1
ATOM 1773 C C . ILE A 1 229 ? 30.561 32.992 20.401 1.00 17.00 228 ILE A C 1
ATOM 1774 O O . ILE A 1 229 ? 29.978 32.078 20.969 1.00 16.97 228 ILE A O 1
ATOM 1779 N N . ASN A 1 230 ? 30.291 34.273 20.620 1.00 15.14 229 ASN A N 1
ATOM 1780 C CA . ASN A 1 230 ? 29.172 34.682 21.520 1.00 16.44 229 ASN A CA 1
ATOM 1781 C C . ASN A 1 230 ? 28.263 35.721 20.903 1.00 16.05 229 ASN A C 1
ATOM 1782 O O . ASN A 1 230 ? 28.689 36.569 20.094 1.00 16.55 229 ASN A O 1
ATOM 1787 N N . ILE A 1 231 ? 27.001 35.643 21.316 1.00 16.04 230 ILE A N 1
ATOM 1788 C CA . ILE A 1 231 ? 25.964 36.597 20.965 1.00 16.76 230 ILE A CA 1
ATOM 1789 C C . ILE A 1 231 ? 26.224 37.910 21.719 1.00 17.08 230 ILE A C 1
ATOM 1790 O O . ILE A 1 231 ? 26.547 37.871 22.913 1.00 17.56 230 ILE A O 1
ATOM 1795 N N . GLY A 1 232 ? 26.055 39.062 21.053 1.00 15.48 231 GLY A N 1
ATOM 1796 C CA . GLY A 1 232 ? 26.147 40.356 21.702 1.00 16.01 231 GLY A CA 1
ATOM 1797 C C . GLY A 1 232 ? 24.788 41.024 21.804 1.00 17.30 231 GLY A C 1
ATOM 1798 O O . GLY A 1 232 ? 23.788 40.550 21.217 1.00 16.06 231 GLY A O 1
ATOM 1799 N N . ASP A 1 233 ? 24.762 42.163 22.484 1.00 16.43 232 ASP A N 1
ATOM 1800 C CA . ASP A 1 233 ? 23.510 42.786 22.821 1.00 15.34 232 ASP A CA 1
ATOM 1801 C C . ASP A 1 233 ? 22.704 43.200 21.577 1.00 16.45 232 ASP A C 1
ATOM 1802 O O . ASP A 1 233 ? 21.468 43.195 21.671 1.00 17.07 232 ASP A O 1
ATOM 1820 N N . LEU A 1 235 ? 22.307 41.634 18.736 1.00 16.94 234 LEU A N 1
ATOM 1821 C CA . LEU A 1 235 ? 21.596 40.484 18.212 1.00 17.07 234 LEU A CA 1
ATOM 1822 C C . LEU A 1 235 ? 20.581 39.999 19.234 1.00 16.68 234 LEU A C 1
ATOM 1823 O O . LEU A 1 235 ? 19.469 39.564 18.875 1.00 17.05 234 LEU A O 1
ATOM 1828 N N . GLU A 1 236 ? 20.928 40.063 20.526 1.00 16.74 235 GLU A N 1
ATOM 1829 C CA . GLU A 1 236 ? 19.961 39.761 21.586 1.00 18.16 235 GLU A CA 1
ATOM 1830 C C . GLU A 1 236 ? 18.717 40.631 21.404 1.00 18.81 235 GLU A C 1
ATOM 1831 O O . GLU A 1 236 ? 17.575 40.109 21.446 1.00 19.60 235 GLU A O 1
ATOM 1837 N N . ARG A 1 237 ? 18.913 41.928 21.155 1.00 19.39 236 ARG A N 1
ATOM 1838 C CA . ARG A 1 237 ? 17.773 42.840 21.025 1.00 19.65 236 ARG A CA 1
ATOM 1839 C C . ARG A 1 237 ? 16.950 42.524 19.772 1.00 19.01 236 ARG A C 1
ATOM 1840 O O . ARG A 1 237 ? 15.703 42.461 19.834 1.00 20.86 236 ARG A O 1
ATOM 1848 N N . LEU A 1 238 ? 17.633 42.271 18.658 1.00 17.75 237 LEU A N 1
ATOM 1849 C CA . LEU A 1 238 ? 16.933 41.925 17.418 1.00 17.42 237 LEU A CA 1
ATOM 1850 C C . LEU A 1 238 ? 16.014 40.722 17.599 1.00 19.94 237 LEU A C 1
ATOM 1851 O O . LEU A 1 238 ? 14.903 40.702 17.055 1.00 19.50 237 LEU A O 1
ATOM 1856 N N . THR A 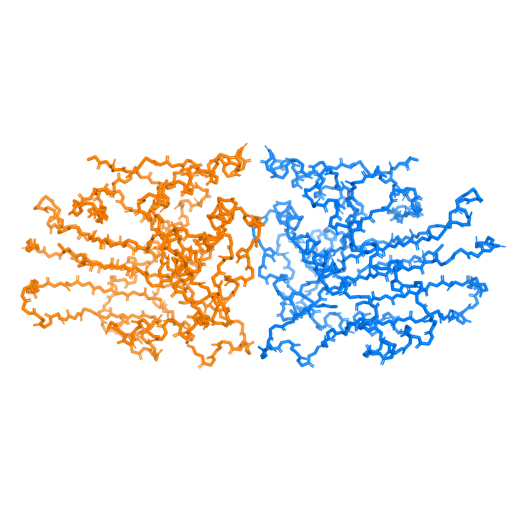1 239 ? 16.461 39.720 18.357 1.00 19.60 238 THR A N 1
ATOM 1857 C CA . THR A 1 239 ? 15.718 38.459 18.554 1.00 19.71 238 THR A CA 1
ATOM 1858 C C . THR A 1 239 ? 14.767 38.475 19.746 1.00 19.50 238 THR A C 1
ATOM 1859 O O . THR A 1 239 ? 14.316 37.404 20.181 1.00 20.34 238 THR A O 1
ATOM 1863 N N . ASN A 1 240 ? 14.466 39.656 20.270 1.00 19.70 239 ASN A N 1
ATOM 1864 C CA . ASN A 1 240 ? 13.579 39.768 21.443 1.00 20.59 239 ASN A CA 1
ATOM 1865 C C . ASN A 1 240 ? 14.046 38.847 22.561 1.00 21.56 239 ASN A C 1
ATOM 1866 O O . ASN A 1 240 ? 13.247 38.217 23.290 1.00 22.57 239 ASN A O 1
ATOM 1871 N N . ASN A 1 241 ? 15.373 38.812 22.697 1.00 20.10 240 ASN A N 1
ATOM 1872 C CA . ASN A 1 241 ? 16.070 38.031 23.741 1.00 19.76 240 ASN A CA 1
ATOM 1873 C C . ASN A 1 241 ? 15.976 36.508 23.612 1.00 21.89 240 ASN A C 1
ATOM 1874 O O . ASN A 1 241 ? 16.379 35.787 24.514 1.00 22.18 240 ASN A O 1
ATOM 1879 N N . VAL A 1 242 ? 15.507 36.013 22.476 1.00 20.05 241 VAL A N 1
ATOM 1880 C CA . VAL A 1 242 ? 15.501 34.586 22.188 1.00 21.80 241 VAL A CA 1
ATOM 1881 C C . VAL A 1 242 ? 16.952 34.049 22.217 1.00 22.04 241 VAL A C 1
ATOM 1882 O O . VAL A 1 242 ? 17.211 33.001 22.789 1.00 22.91 241 VAL A O 1
ATOM 1886 N N . LEU A 1 243 ? 17.880 34.796 21.608 1.00 19.30 242 LEU A N 1
ATOM 1887 C CA . LEU A 1 243 ? 19.298 34.478 21.729 1.00 19.92 242 LEU A CA 1
ATOM 1888 C C . LEU A 1 243 ? 19.925 35.429 22.755 1.00 18.90 242 LEU A C 1
ATOM 1889 O O . LEU A 1 243 ? 19.955 36.637 22.537 1.00 20.38 242 LEU A O 1
ATOM 1894 N N . PRO A 1 244 ? 20.438 34.886 23.871 1.00 18.98 243 PRO A N 1
ATOM 1895 C CA . PRO A 1 244 ? 20.886 35.750 24.976 1.00 20.05 243 PRO A CA 1
ATOM 1896 C C . PRO A 1 244 ? 22.334 36.209 24.796 1.00 20.12 243 PRO A C 1
ATOM 1897 O O . PRO A 1 244 ? 23.161 35.440 24.304 1.00 19.55 243 PRO A O 1
ATOM 1901 N N . SER A 1 245 ? 22.598 37.468 25.163 1.00 17.66 244 SER A N 1
ATOM 1902 C CA . SER A 1 245 ? 23.944 38.008 25.283 1.00 17.51 244 SER A CA 1
ATOM 1903 C C . SER A 1 245 ? 24.360 37.777 26.726 1.00 19.88 244 SER A C 1
ATOM 1904 O O . SER A 1 245 ? 23.798 38.364 27.656 1.00 19.72 244 SER A O 1
ATOM 1907 N N . THR A 1 246 ? 25.295 36.865 26.927 1.00 19.24 245 THR A N 1
ATOM 1908 C CA . THR A 1 246 ? 25.594 36.399 28.269 1.00 18.49 245 THR A CA 1
ATOM 1909 C C . THR A 1 246 ? 26.898 36.978 28.833 1.00 19.80 245 THR A C 1
ATOM 1910 O O . THR A 1 246 ? 27.783 37.463 28.105 1.00 20.84 245 THR A O 1
ATOM 1914 N N . VAL A 1 247 ? 26.990 36.913 30.155 1.00 20.48 246 VAL A N 1
ATOM 1915 C CA . VAL A 1 247 ? 28.094 37.454 30.916 1.00 20.97 246 VAL A CA 1
ATOM 1916 C C . VAL A 1 247 ? 29.209 36.427 30.954 1.00 20.90 246 VAL A C 1
ATOM 1917 O O . VAL A 1 247 ? 28.970 35.215 31.152 1.00 21.08 246 VAL A O 1
ATOM 1921 N N . HIS A 1 248 ? 30.420 36.900 30.693 1.00 21.78 247 HIS A N 1
ATOM 1922 C CA . HIS A 1 248 ? 31.584 36.040 30.711 1.00 20.73 247 HIS A CA 1
ATOM 1923 C C . HIS A 1 248 ? 32.794 36.722 31.335 1.00 22.98 247 HIS A C 1
ATOM 1924 O O . HIS A 1 248 ? 32.817 37.931 31.524 1.00 23.35 247 HIS A O 1
ATOM 1931 N N . ARG A 1 249 ? 33.805 35.933 31.663 1.00 22.74 248 ARG A N 1
ATOM 1932 C CA . ARG A 1 249 ? 35.004 36.426 32.305 1.00 23.44 248 ARG A CA 1
ATOM 1933 C C . ARG A 1 249 ? 36.154 35.548 31.906 1.00 23.64 248 ARG A C 1
ATOM 1934 O O . ARG A 1 249 ? 35.949 34.473 31.373 1.00 23.91 248 ARG A O 1
ATOM 1942 N N . VAL A 1 250 ? 37.358 36.004 32.213 1.00 26.04 249 VAL A N 1
ATOM 1943 C CA . VAL A 1 250 ? 38.549 35.208 32.081 1.00 25.99 249 VAL A CA 1
ATOM 1944 C C . VAL A 1 250 ? 39.251 35.152 33.420 1.00 29.28 249 VAL A C 1
ATOM 1945 O O . VAL A 1 250 ? 39.593 36.200 33.997 1.00 29.24 249 VAL A O 1
ATOM 1949 N N . VAL A 1 251 ? 39.439 33.942 33.930 1.00 29.24 250 VAL A N 1
ATOM 1950 C CA . VAL A 1 251 ? 40.120 33.770 35.225 1.00 31.65 250 VAL A CA 1
ATOM 1951 C C . VAL A 1 251 ? 41.637 33.768 35.018 1.00 35.03 250 VAL A C 1
ATOM 1952 O O . VAL A 1 251 ? 42.121 33.531 33.910 1.00 36.39 250 VAL A O 1
ATOM 1956 N N . ASN A 1 252 ? 42.382 34.053 36.089 1.00 40.99 251 ASN A N 1
ATOM 1957 C CA . ASN A 1 252 ? 43.844 34.073 36.023 1.00 43.01 251 ASN A CA 1
ATOM 1958 C C . ASN A 1 252 ? 44.369 32.677 35.716 1.00 45.82 251 ASN A C 1
ATOM 1959 O O . ASN A 1 252 ? 43.747 31.677 36.098 1.00 46.59 251 ASN A O 1
ATOM 1961 N N . PRO A 1 253 ? 45.501 32.594 34.999 1.00 48.08 252 PRO A N 1
ATOM 1962 C CA . PRO A 1 253 ? 46.066 31.270 34.739 1.00 50.26 252 PRO A CA 1
ATOM 1963 C C . PRO A 1 253 ? 46.523 30.624 36.050 1.00 52.10 252 PRO A C 1
ATOM 1964 O O . PRO A 1 253 ? 46.661 31.324 37.056 1.00 49.81 252 PRO A O 1
ATOM 1968 N N . PRO A 1 254 ? 46.731 29.300 36.050 1.00 55.99 253 PRO A N 1
ATOM 1969 C CA . PRO A 1 254 ? 47.278 28.658 37.250 1.00 58.24 253 PRO A CA 1
ATOM 1970 C C . PRO A 1 254 ? 48.769 28.994 37.437 1.00 60.06 253 PRO A C 1
ATOM 1971 O O . PRO A 1 254 ? 49.387 29.586 36.543 1.00 58.88 253 PRO A O 1
ATOM 1975 N N . PRO A 1 255 ? 49.349 28.615 38.594 1.00 61.84 254 PRO A N 1
ATOM 1976 C CA . PRO A 1 255 ? 50.746 28.951 38.864 1.00 63.20 254 PRO A CA 1
ATOM 1977 C C . PRO A 1 255 ? 51.699 28.570 37.720 1.00 64.33 254 PRO A C 1
ATOM 1978 O O . PRO A 1 255 ? 52.593 29.347 37.384 1.00 62.68 254 PRO A O 1
ATOM 1980 N N . GLU A 1 256 ? 51.478 27.401 37.118 1.00 66.73 255 GLU A N 1
ATOM 1981 C CA . GLU A 1 256 ? 52.356 26.870 36.060 1.00 69.72 255 GLU A CA 1
ATOM 1982 C C . GLU A 1 256 ? 52.343 27.742 34.807 1.00 68.71 255 GLU A C 1
ATOM 1983 O O . GLU A 1 256 ? 53.388 27.952 34.181 1.00 68.83 255 GLU A O 1
ATOM 1989 N N . ARG A 1 257 ? 51.154 28.221 34.439 1.00 67.60 256 ARG A N 1
ATOM 1990 C CA . ARG A 1 257 ? 50.970 29.051 33.245 1.00 66.48 256 ARG A CA 1
ATOM 1991 C C . ARG A 1 257 ? 51.267 30.536 33.504 1.00 65.72 256 ARG A C 1
ATOM 1992 O O . ARG A 1 257 ? 51.314 31.333 32.562 1.00 65.68 256 ARG A O 1
ATOM 1994 N N . ARG A 1 258 ? 51.450 30.909 34.771 1.00 64.46 257 ARG A N 1
ATOM 1995 C CA . ARG A 1 258 ? 51.969 32.232 35.106 1.00 63.23 257 ARG A CA 1
ATOM 1996 C C . ARG A 1 258 ? 53.411 32.313 34.599 1.00 62.87 257 ARG A C 1
ATOM 1997 O O . ARG A 1 258 ? 54.143 31.317 34.636 1.00 67.45 257 ARG A O 1
ATOM 1999 N N . GLY A 1 259 ? 53.813 33.488 34.119 1.00 59.45 258 GLY A N 1
ATOM 2000 C CA . GLY A 1 259 ? 55.132 33.668 33.504 1.00 55.61 258 GLY A CA 1
ATOM 2001 C C . GLY A 1 259 ? 55.080 33.662 31.987 1.00 52.46 258 GLY A C 1
ATOM 2002 O O . GLY A 1 259 ? 56.052 34.047 31.328 1.00 52.16 258 GLY A O 1
ATOM 2003 N N . VAL A 1 260 ? 53.945 33.232 31.432 1.00 46.59 259 VAL A N 1
ATOM 2004 C CA . VAL A 1 260 ? 53.740 33.224 29.995 1.00 43.86 259 VAL A CA 1
ATOM 2005 C C . VAL A 1 260 ? 52.942 34.483 29.627 1.00 39.62 259 VAL A C 1
ATOM 2006 O O . VAL A 1 260 ? 51.908 34.750 30.248 1.00 39.45 259 VAL A O 1
ATOM 2008 N N . PRO A 1 261 ? 53.437 35.272 28.649 1.00 37.32 260 PRO A N 1
ATOM 2009 C CA . PRO A 1 261 ? 52.595 36.354 28.128 1.00 35.09 260 PRO A CA 1
ATOM 2010 C C . PRO A 1 261 ? 51.347 35.780 27.464 1.00 34.66 260 PRO A C 1
ATOM 2011 O O . PRO A 1 261 ? 51.381 34.672 26.920 1.00 34.82 260 PRO A O 1
ATOM 2015 N N . ARG A 1 262 ? 50.247 36.532 27.510 1.00 30.77 261 ARG A N 1
ATOM 2016 C CA . ARG A 1 262 ? 49.026 36.109 26.866 1.00 30.75 261 ARG A CA 1
ATOM 2017 C C . ARG A 1 262 ? 48.677 37.134 25.793 1.00 25.76 261 ARG A C 1
ATOM 2018 O O . ARG A 1 262 ? 48.733 38.344 26.031 1.00 28.26 261 ARG A O 1
ATOM 2026 N N . TYR A 1 263 ? 48.311 36.631 24.628 1.00 24.37 262 TYR A N 1
ATOM 2027 C CA . TYR A 1 263 ? 47.828 37.474 23.537 1.00 23.48 262 TYR A CA 1
ATOM 2028 C C . TYR A 1 263 ? 46.489 36.919 23.118 1.00 23.25 262 TYR A C 1
ATOM 2029 O O . TYR A 1 263 ? 46.264 35.696 23.109 1.00 26.11 262 TYR A O 1
ATOM 2038 N N . SER A 1 264 ? 45.598 37.813 22.751 1.00 21.72 263 SER A N 1
ATOM 2039 C CA A SER A 1 264 ? 44.289 37.450 22.235 0.50 20.67 263 SER A CA 1
ATOM 2040 C CA B SER A 1 264 ? 44.345 37.406 22.154 0.50 20.78 263 SER A CA 1
ATOM 2041 C C . SER A 1 264 ? 43.909 38.417 21.117 1.00 19.60 263 SER A C 1
ATOM 2042 O O . SER A 1 264 ? 44.294 39.576 21.157 1.00 20.92 263 SER A O 1
ATOM 2047 N N . THR A 1 265 ? 43.147 37.943 20.144 1.00 17.31 264 THR A N 1
ATOM 2048 C CA . THR A 1 265 ? 42.749 38.774 19.011 1.00 17.63 264 THR A CA 1
ATOM 2049 C C . THR A 1 265 ? 41.257 38.613 18.702 1.00 16.65 264 THR A C 1
ATOM 2050 O O . THR A 1 265 ? 40.884 38.206 17.584 1.00 16.95 264 THR A O 1
ATOM 2054 N N . PRO A 1 266 ? 40.372 38.976 19.652 1.00 15.79 265 PRO A N 1
ATOM 2055 C CA . PRO A 1 266 ? 38.952 38.890 19.390 1.00 16.42 265 PRO A CA 1
ATOM 2056 C C . PRO A 1 266 ? 38.466 39.852 18.292 1.00 16.25 265 PRO A C 1
ATOM 2057 O O . PRO A 1 266 ? 38.959 40.955 18.184 1.00 15.94 265 PRO A O 1
ATOM 2061 N N . PHE A 1 267 ? 37.452 39.409 17.544 1.00 15.32 266 PHE A N 1
ATOM 2062 C CA . PHE A 1 267 ? 36.830 40.215 16.505 1.00 14.79 266 PHE A CA 1
ATOM 2063 C C . PHE A 1 267 ? 35.401 40.487 16.933 1.00 14.20 266 PHE A C 1
ATOM 2064 O O . PHE A 1 267 ? 34.603 39.536 17.070 1.00 15.33 266 PHE A O 1
ATOM 2072 N N . PHE A 1 268 ? 35.084 41.762 17.128 1.00 14.17 267 PHE A N 1
ATOM 2073 C CA . PHE A 1 268 ? 33.760 42.233 17.536 1.00 14.22 267 PHE A CA 1
ATOM 2074 C C . PHE A 1 268 ? 32.987 42.651 16.287 1.00 13.75 267 PHE A C 1
ATOM 2075 O O . PHE A 1 268 ? 33.156 43.787 15.767 1.00 16.61 267 PHE A O 1
ATOM 2083 N N . LEU A 1 269 ? 32.114 41.732 15.835 1.00 14.76 268 LEU A N 1
ATOM 2084 C CA . LEU A 1 269 ? 31.340 41.947 14.639 1.00 14.43 268 LEU A CA 1
ATOM 2085 C C . LEU A 1 269 ? 30.109 42.753 14.984 1.00 15.43 268 LEU A C 1
ATOM 2086 O O . LEU A 1 269 ? 29.376 42.417 15.927 1.00 15.64 268 LEU A O 1
ATOM 2091 N N . HIS A 1 270 ? 29.916 43.863 14.260 1.00 14.84 269 HIS A N 1
ATOM 2092 C CA . HIS A 1 270 ? 28.813 44.797 14.462 1.00 15.14 269 HIS A CA 1
ATOM 2093 C C . HIS A 1 270 ? 27.967 44.897 13.202 1.00 15.33 269 HIS A C 1
ATOM 2094 O O . HIS A 1 270 ? 28.452 44.689 12.079 1.00 15.72 269 HIS A O 1
ATOM 2101 N N . PHE A 1 271 ? 26.692 45.241 13.407 1.00 14.72 270 PHE A N 1
ATOM 2102 C CA . PHE A 1 271 ? 25.830 45.596 12.306 1.00 15.05 270 PHE A CA 1
ATOM 2103 C C . PHE A 1 271 ? 26.347 46.925 11.651 1.00 15.11 270 PHE A C 1
ATOM 2104 O O . PHE A 1 271 ? 27.060 47.733 12.230 1.00 16.92 270 PHE A O 1
ATOM 2112 N N . ALA A 1 272 ? 25.908 47.147 10.415 1.00 15.08 271 ALA A N 1
ATOM 2113 C CA . ALA A 1 272 ? 25.973 48.445 9.775 1.00 15.91 271 ALA A CA 1
ATOM 2114 C C . ALA A 1 272 ? 25.348 49.537 10.652 1.00 15.88 271 ALA A C 1
ATOM 2115 O O . ALA A 1 272 ? 24.281 49.354 11.243 1.00 16.05 271 ALA A O 1
ATOM 2117 N N . SER A 1 273 ? 26.021 50.670 10.716 1.00 16.35 272 SER A N 1
ATOM 2118 C CA . SER A 1 273 ? 25.619 51.796 11.564 1.00 16.99 272 SER A CA 1
ATOM 2119 C C . SER A 1 273 ? 24.184 52.259 11.343 1.00 18.46 272 SER A C 1
ATOM 2120 O O . SER A 1 273 ? 23.467 52.562 12.286 1.00 17.72 272 SER A O 1
ATOM 2123 N N . ASP A 1 274 ? 23.776 52.274 10.077 1.00 19.74 273 ASP A N 1
ATOM 2124 C CA . ASP A 1 274 ? 22.435 52.662 9.694 1.00 19.81 273 ASP A CA 1
ATOM 2125 C C . ASP A 1 274 ? 21.377 51.555 9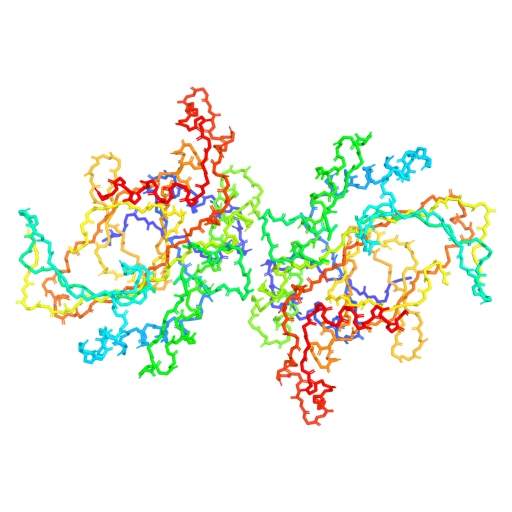.642 1.00 21.39 273 ASP A C 1
ATOM 2126 O O . ASP A 1 274 ? 20.236 51.797 9.189 1.00 21.63 273 ASP A O 1
ATOM 2131 N N . TYR A 1 275 ? 21.723 50.351 10.102 1.00 18.48 274 TYR A N 1
ATOM 2132 C CA . TYR A 1 275 ? 20.785 49.237 10.137 1.00 18.71 274 TYR A CA 1
ATOM 2133 C C . TYR A 1 275 ? 19.785 49.480 11.268 1.00 20.41 274 TYR A C 1
ATOM 2134 O O . TYR A 1 275 ? 20.176 49.669 12.426 1.00 19.49 274 TYR A O 1
ATOM 2143 N N . GLU A 1 276 ? 18.493 49.503 10.927 1.00 20.13 275 GLU A N 1
ATOM 2144 C CA . GLU A 1 276 ? 17.450 49.638 11.924 1.00 21.31 275 GLU A CA 1
ATOM 2145 C C . GLU A 1 276 ? 17.181 48.256 12.524 1.00 19.14 275 GLU A C 1
ATOM 2146 O O . GLU A 1 276 ? 16.798 47.278 11.831 1.00 21.33 275 GLU A O 1
ATOM 2152 N N . ILE A 1 277 ? 17.438 48.172 13.829 1.00 19.22 276 ILE A N 1
ATOM 2153 C CA . ILE A 1 277 ? 17.132 47.002 14.616 1.00 18.38 276 ILE A CA 1
ATOM 2154 C C . ILE A 1 277 ? 15.671 47.092 15.023 1.00 20.20 276 ILE A C 1
ATOM 2155 O O . ILE A 1 277 ? 15.290 47.933 15.847 1.00 21.21 276 ILE A O 1
ATOM 2160 N N . LYS A 1 278 ? 14.870 46.221 14.427 1.00 21.15 277 LYS A N 1
ATOM 2161 C CA . LYS A 1 278 ? 13.436 46.137 14.664 1.00 23.00 277 LYS A CA 1
ATOM 2162 C C . LYS A 1 278 ? 13.107 44.675 14.976 1.00 18.96 277 LYS A C 1
ATOM 2163 O O . LYS A 1 278 ? 13.510 43.753 14.265 1.00 21.80 277 LYS A O 1
ATOM 2169 N N . THR A 1 279 ? 12.394 44.463 16.079 1.00 20.60 278 THR A N 1
ATOM 2170 C CA . THR A 1 279 ? 12.240 43.117 16.624 1.00 20.49 278 THR A CA 1
ATOM 2171 C C . THR A 1 279 ? 11.728 42.133 15.587 1.00 22.78 278 THR A C 1
ATOM 2172 O O . THR A 1 279 ? 10.746 42.411 14.872 1.00 22.93 278 THR A O 1
ATOM 2176 N N . LEU A 1 280 ? 12.370 40.971 15.508 1.00 20.33 279 LEU A N 1
ATOM 2177 C CA . LEU A 1 280 ? 11.912 39.931 14.586 1.00 22.78 279 LEU A CA 1
ATOM 2178 C C . LEU A 1 280 ? 10.522 39.487 15.017 1.00 24.12 279 LEU A C 1
ATOM 2179 O O . LEU A 1 280 ? 10.295 39.098 16.166 1.00 24.49 279 LEU A O 1
ATOM 2184 N N . GLN A 1 281 ? 9.568 39.519 14.083 1.00 25.85 280 GLN A N 1
ATOM 2185 C CA . GLN A 1 281 ? 8.205 39.237 14.475 1.00 27.52 280 GLN A CA 1
ATOM 2186 C C . GLN A 1 281 ? 8.023 37.802 14.908 1.00 24.60 280 GLN A C 1
ATOM 2187 O O . GLN A 1 281 ? 7.192 37.528 15.764 1.00 26.20 280 GLN A O 1
ATOM 2193 N N . ASN A 1 282 ? 8.825 36.883 14.363 1.00 25.33 281 ASN A N 1
ATOM 2194 C CA . ASN A 1 282 ? 8.729 35.488 14.801 1.00 26.28 281 ASN A CA 1
ATOM 2195 C C . ASN A 1 282 ? 9.345 35.217 16.176 1.00 26.10 281 ASN A C 1
ATOM 2196 O O . ASN A 1 282 ? 9.201 34.117 16.714 1.00 28.52 281 ASN A O 1
ATOM 2201 N N . CYS A 1 283 ? 9.999 36.242 16.744 1.00 24.53 282 CYS A N 1
ATOM 2202 C CA . CYS A 1 283 ? 10.450 36.201 18.138 1.00 23.20 282 CYS A CA 1
ATOM 2203 C C . CYS A 1 283 ? 9.510 36.918 19.103 1.00 25.61 282 CYS A C 1
ATOM 2204 O O . CYS A 1 283 ? 9.807 37.025 20.303 1.00 25.93 282 CYS A O 1
ATOM 2207 N N . VAL A 1 284 ? 8.360 37.386 18.593 1.00 27.24 283 VAL A N 1
ATOM 2208 C CA . VAL A 1 284 ? 7.351 38.059 19.392 1.00 27.01 283 VAL A CA 1
ATOM 2209 C C . VAL A 1 284 ? 6.164 37.107 19.478 1.00 29.91 283 VAL A C 1
ATOM 2210 O O . VAL A 1 284 ? 5.579 36.729 18.443 1.00 29.40 283 VAL A O 1
ATOM 2214 N N . THR A 1 285 ? 5.828 36.714 20.703 1.00 28.64 284 THR A N 1
ATOM 2215 C CA . THR A 1 285 ? 4.756 35.751 20.963 1.00 29.97 284 THR A CA 1
ATOM 2216 C C . THR A 1 285 ? 3.962 36.215 22.181 1.00 27.76 284 THR A C 1
ATOM 2217 O O . THR A 1 285 ? 4.348 37.178 22.856 1.00 29.89 284 THR A O 1
ATOM 2221 N N . ALA A 1 286 ? 2.858 35.520 22.466 1.00 31.03 285 ALA A N 1
ATOM 2222 C CA . ALA A 1 286 ? 2.093 35.745 23.682 1.00 32.78 285 ALA A CA 1
ATOM 2223 C C . ALA A 1 286 ? 2.940 35.651 24.936 1.00 34.58 285 ALA A C 1
ATOM 2224 O O . ALA A 1 286 ? 2.806 36.471 25.845 1.00 35.33 285 ALA A O 1
ATOM 2226 N N . GLU A 1 287 ? 3.835 34.662 24.974 1.00 35.02 286 GLU A N 1
ATOM 2227 C CA . GLU A 1 287 ? 4.650 34.402 26.176 1.00 35.76 286 GLU A CA 1
ATOM 2228 C C . GLU A 1 287 ? 5.891 35.285 26.240 1.00 32.21 286 GLU A C 1
ATOM 2229 O O . GLU A 1 287 ? 6.451 35.507 27.326 1.00 34.04 286 GLU A O 1
ATOM 2235 N N . ASN A 1 288 ? 6.297 35.788 25.081 1.00 29.33 287 ASN A N 1
ATOM 2236 C CA . ASN A 1 288 ? 7.460 36.647 24.955 1.00 28.61 287 ASN A CA 1
ATOM 2237 C C . ASN A 1 288 ? 7.074 37.878 24.141 1.00 27.65 287 ASN A C 1
ATOM 2238 O O . ASN A 1 288 ? 7.419 37.975 22.961 1.00 26.76 287 ASN A O 1
ATOM 2243 N N . PRO A 1 289 ? 6.306 38.801 24.763 1.00 28.52 288 PRO A N 1
ATOM 2244 C CA . PRO A 1 289 ? 5.929 40.015 24.028 1.00 28.83 288 PRO A CA 1
ATOM 2245 C C . PRO A 1 289 ? 7.122 40.880 23.664 1.00 28.54 288 PRO A C 1
ATOM 2246 O O . PRO A 1 289 ? 8.210 40.744 24.239 1.00 26.48 288 PRO A O 1
ATOM 2250 N N . ASP A 1 290 ? 6.903 41.768 22.702 1.00 28.43 289 ASP A N 1
ATOM 2251 C CA . ASP A 1 290 ? 7.951 42.631 22.197 1.00 24.99 289 ASP A CA 1
ATOM 2252 C C . ASP A 1 290 ? 8.497 43.540 23.311 1.00 25.64 289 ASP A C 1
ATOM 2253 O O . ASP A 1 290 ? 7.772 44.372 23.878 1.00 27.85 289 ASP A O 1
ATOM 2258 N N . ARG A 1 291 ? 9.790 43.352 23.628 1.00 23.60 290 ARG A N 1
ATOM 2259 C CA . ARG A 1 291 ? 10.450 44.158 24.649 1.00 24.59 290 ARG A CA 1
ATOM 2260 C C . ARG A 1 291 ? 10.958 45.480 24.085 1.00 24.95 290 ARG A C 1
ATOM 2261 O O . ARG A 1 291 ? 11.372 46.367 24.849 1.00 27.19 290 ARG A O 1
ATOM 2269 N N . TYR A 1 292 ? 10.901 45.626 22.761 1.00 22.67 291 TYR A N 1
ATOM 2270 C CA . TYR A 1 292 ? 11.502 46.754 22.068 1.00 24.11 291 TYR A CA 1
ATOM 2271 C C . TYR A 1 292 ? 10.532 47.396 21.074 1.00 25.40 291 TYR A C 1
ATOM 2272 O O . TYR A 1 292 ? 10.767 47.371 19.880 1.00 26.42 291 TYR A O 1
ATOM 2281 N N . PRO A 1 293 ? 9.440 47.988 21.589 1.00 25.21 292 PRO A N 1
ATOM 2282 C CA . PRO A 1 293 ? 8.441 48.537 20.676 1.00 27.85 292 PRO A CA 1
ATOM 2283 C C . PRO A 1 293 ? 8.959 49.701 19.836 1.00 28.22 292 PRO A C 1
ATOM 2284 O O . PRO A 1 293 ? 8.387 49.966 18.769 1.00 30.99 292 PRO A O 1
ATOM 2288 N N . GLU A 1 294 ? 10.005 50.391 20.317 1.00 26.64 293 GLU A N 1
ATOM 2289 C CA A GLU A 1 294 ? 10.651 51.452 19.562 0.50 26.14 293 GLU A CA 1
ATOM 2290 C CA B GLU A 1 294 ? 10.652 51.450 19.547 0.50 25.72 293 GLU A CA 1
ATOM 2291 C C . GLU A 1 294 ? 11.944 50.907 18.954 1.00 26.44 293 GLU A C 1
ATOM 2292 O O . GLU A 1 294 ? 12.855 50.489 19.690 1.00 26.37 293 GLU A O 1
ATOM 2303 N N . SER A 1 295 ? 12.016 50.895 17.626 1.00 25.09 294 SER A N 1
ATOM 2304 C CA A SER A 1 295 ? 13.219 50.412 16.962 0.50 22.94 294 SER A CA 1
ATOM 2305 C CA B SER A 1 295 ? 13.212 50.443 16.919 0.50 24.50 294 SER A CA 1
ATOM 2306 C C . SER A 1 295 ? 14.358 51.423 17.109 1.00 23.80 294 SER A C 1
ATOM 2307 O O . SER A 1 295 ? 14.163 52.550 17.562 1.00 25.80 294 SER A O 1
ATOM 2312 N N . ILE A 1 296 ? 15.569 51.009 16.730 1.00 21.92 295 ILE A N 1
ATOM 2313 C CA . ILE A 1 296 ? 16.771 51.820 16.974 1.00 20.71 295 ILE A CA 1
ATOM 2314 C C . ILE A 1 296 ? 17.806 51.444 15.941 1.00 20.75 295 ILE A C 1
ATOM 2315 O O . ILE A 1 296 ? 17.873 50.276 15.554 1.00 20.02 295 ILE A O 1
ATOM 2320 N N . THR A 1 297 ? 18.589 52.402 15.440 1.00 21.27 296 THR A N 1
ATOM 2321 C CA . THR A 1 297 ? 19.664 52.023 14.528 1.00 19.59 296 THR A CA 1
ATOM 2322 C C . THR A 1 297 ? 20.791 51.385 15.336 1.00 18.47 296 THR A C 1
ATOM 2323 O O . THR A 1 297 ? 20.942 51.661 16.524 1.00 18.53 296 THR A O 1
ATOM 2327 N N . ALA A 1 298 ? 21.614 50.576 14.682 1.00 18.61 297 ALA A N 1
ATOM 2328 C CA . ALA A 1 298 ? 22.749 49.969 15.376 1.00 19.03 297 ALA A CA 1
ATOM 2329 C C . ALA A 1 298 ? 23.654 51.044 15.967 1.00 20.29 297 ALA A C 1
ATOM 2330 O O . ALA A 1 298 ? 24.144 50.924 17.115 1.00 18.31 297 ALA A O 1
ATOM 2332 N N . ASP A 1 299 ? 23.876 52.150 15.241 1.00 18.58 298 ASP A N 1
ATOM 2333 C CA . ASP A 1 299 ? 24.765 53.165 15.776 1.00 19.16 298 ASP A CA 1
ATOM 2334 C C . ASP A 1 299 ? 24.143 53.888 16.973 1.00 19.03 298 ASP A C 1
ATOM 2335 O O . ASP A 1 299 ? 24.865 54.226 17.929 1.00 18.99 298 ASP A O 1
ATOM 2340 N N . GLU A 1 300 ? 22.846 54.152 16.936 1.00 19.10 299 GLU A N 1
ATOM 2341 C CA A GLU A 1 300 ? 22.126 54.751 18.066 0.50 19.35 299 GLU A CA 1
ATOM 2342 C CA B GLU A 1 300 ? 22.233 54.782 18.094 0.50 19.21 299 GLU A CA 1
ATOM 2343 C C . GLU A 1 300 ? 22.266 53.858 19.308 1.00 20.60 299 GLU A C 1
ATOM 2344 O O . GLU A 1 300 ? 22.461 54.334 20.423 1.00 22.60 299 GLU A O 1
ATOM 2355 N N . PHE A 1 301 ? 22.100 52.565 19.085 1.00 19.22 300 PHE A N 1
ATOM 2356 C CA . PHE A 1 301 ? 22.188 51.556 20.165 1.00 19.44 300 PHE A CA 1
ATOM 2357 C C . PHE A 1 301 ? 23.608 51.492 20.716 1.00 22.21 300 PHE A C 1
ATOM 2358 O O . PHE A 1 301 ? 23.796 51.448 21.932 1.00 23.05 300 PHE A O 1
ATOM 2366 N N . LEU A 1 302 ? 24.591 51.529 19.809 1.00 21.06 301 LEU A N 1
ATOM 2367 C CA . LEU A 1 302 ? 25.991 51.560 20.197 1.00 24.30 301 LEU A CA 1
ATOM 2368 C C . LEU A 1 302 ? 26.255 52.745 21.077 1.00 24.16 301 LEU A C 1
ATOM 2369 O O . LEU A 1 302 ? 26.850 52.604 22.160 1.00 26.10 301 LEU A O 1
ATOM 2374 N N . GLN A 1 303 ? 25.833 53.925 20.644 1.00 24.26 302 GLN A N 1
ATOM 2375 C CA . GLN A 1 303 ? 26.083 55.120 21.420 1.00 25.31 302 GLN A CA 1
ATOM 2376 C C . GLN A 1 303 ? 25.396 55.039 22.780 1.00 28.33 302 GLN A C 1
ATOM 2377 O O . GLN A 1 303 ? 25.985 55.451 23.797 1.00 29.55 302 GLN A O 1
ATOM 2383 N N . GLN A 1 304 ? 24.166 54.535 22.800 1.00 26.28 303 GLN A N 1
ATOM 2384 C CA . GLN A 1 304 ? 23.410 54.381 24.054 1.00 26.88 303 GLN A CA 1
ATOM 2385 C C . GLN A 1 304 ? 24.138 53.423 25.011 1.00 27.72 303 GLN A C 1
ATOM 2386 O O . GLN A 1 304 ? 24.319 53.743 26.181 1.00 29.74 303 GLN A O 1
ATOM 2392 N N . ARG A 1 305 ? 24.570 52.254 24.534 1.00 29.61 304 ARG A N 1
ATOM 2393 C CA A ARG A 1 305 ? 25.226 51.288 25.429 0.50 29.01 304 ARG A CA 1
ATOM 2394 C CA B ARG A 1 305 ? 25.278 51.277 25.376 0.50 29.28 304 ARG A CA 1
ATOM 2395 C C . ARG A 1 305 ? 26.541 51.836 25.984 1.00 31.48 304 ARG A C 1
ATOM 2396 O O . ARG A 1 305 ? 26.891 51.538 27.143 1.00 32.76 304 ARG A O 1
ATOM 2411 N N . LEU A 1 306 ? 27.260 52.610 25.178 1.00 32.09 305 LEU A N 1
ATOM 2412 C CA . LEU A 1 306 ? 28.515 53.198 25.612 1.00 33.97 305 LEU A CA 1
ATOM 2413 C C . LEU A 1 306 ? 28.226 54.251 26.687 1.00 36.85 305 LEU A C 1
ATOM 2414 O O . LEU A 1 306 ? 28.989 54.358 27.652 1.00 39.97 305 LEU A O 1
ATOM 2419 N N . ARG A 1 307 ? 27.129 55.000 26.535 1.00 36.54 306 ARG A N 1
ATOM 2420 C CA . ARG A 1 307 ? 26.726 55.982 27.561 1.00 39.09 306 ARG A CA 1
ATOM 2421 C C . ARG A 1 307 ? 26.374 55.295 28.887 1.00 42.88 306 ARG A C 1
ATOM 2422 O O . ARG A 1 307 ? 26.677 55.829 29.968 1.00 45.63 306 ARG A O 1
ATOM 2430 N N . GLU A 1 308 ? 25.728 54.131 28.794 1.00 43.68 307 GLU A N 1
ATOM 2431 C CA . GLU A 1 308 ? 25.268 53.356 29.960 1.00 46.91 307 GLU A CA 1
ATOM 2432 C C . GLU A 1 308 ? 26.408 52.616 30.663 1.00 51.03 307 GLU A C 1
ATOM 2433 O O . GLU A 1 308 ? 26.445 52.553 31.900 1.00 50.30 307 GLU A O 1
ATOM 2439 N N . ILE A 1 309 ? 27.305 52.028 29.868 1.00 54.44 308 ILE A N 1
ATOM 2440 C CA . ILE A 1 309 ? 28.566 51.464 30.370 1.00 57.95 308 ILE A CA 1
ATOM 2441 C C . ILE A 1 309 ? 29.352 52.511 31.168 1.00 60.60 308 ILE A C 1
ATOM 2442 O O . ILE A 1 309 ? 29.853 52.219 32.260 1.00 62.58 308 ILE A O 1
ATOM 2444 N N . LYS A 1 310 ? 29.435 53.727 30.625 1.00 62.70 309 LYS A N 1
ATOM 2445 C CA . LYS A 1 310 ? 30.193 54.824 31.240 1.00 63.90 309 LYS A CA 1
ATOM 2446 C C . LYS A 1 310 ? 29.350 55.536 32.296 1.00 65.34 309 LYS A C 1
ATOM 2447 O O . LYS A 1 310 ? 28.881 54.919 33.253 1.00 65.78 309 LYS A O 1
ATOM 2451 N N . THR B 1 4 ? 20.264 20.634 -30.282 1.00 46.16 3 THR B N 1
ATOM 2452 C CA . THR B 1 4 ? 21.034 20.119 -29.121 1.00 42.90 3 THR B CA 1
ATOM 2453 C C . THR B 1 4 ? 21.573 21.335 -28.369 1.00 39.96 3 THR B C 1
ATOM 2454 O O . THR B 1 4 ? 21.217 22.474 -28.679 1.00 43.79 3 THR B O 1
ATOM 2456 N N . SER B 1 5 ? 22.411 21.092 -27.371 1.00 33.89 4 SER B N 1
ATOM 2457 C CA . SER B 1 5 ? 23.105 22.183 -26.688 1.00 28.44 4 SER B CA 1
ATOM 2458 C C . SER B 1 5 ? 24.595 21.924 -26.682 1.00 29.61 4 SER B C 1
ATOM 2459 O O . SER B 1 5 ? 25.049 20.808 -26.415 1.00 30.93 4 SER B O 1
ATOM 2462 N N . ALA B 1 6 ? 25.374 22.971 -26.980 1.00 28.55 5 ALA B N 1
ATOM 2463 C CA . ALA B 1 6 ? 26.817 22.870 -27.078 1.00 29.72 5 ALA B CA 1
ATOM 2464 C C . ALA B 1 6 ? 27.550 22.830 -25.739 1.00 28.25 5 ALA B C 1
ATOM 2465 O O . ALA B 1 6 ? 28.739 22.465 -25.689 1.00 30.78 5 ALA B O 1
ATOM 2467 N N . ILE B 1 7 ? 26.863 23.195 -24.654 1.00 24.45 6 ILE B N 1
ATOM 2468 C CA . ILE B 1 7 ? 27.525 23.323 -23.377 1.00 26.11 6 ILE B CA 1
ATOM 2469 C C . ILE B 1 7 ? 26.825 22.441 -22.337 1.00 26.13 6 ILE B C 1
ATOM 2470 O O . ILE B 1 7 ? 25.664 22.664 -22.015 1.00 28.38 6 ILE B O 1
ATOM 2475 N N . ASP B 1 8 ? 27.556 21.473 -21.801 1.00 30.04 7 ASP B N 1
ATOM 2476 C CA . ASP B 1 8 ? 26.978 20.547 -20.832 1.00 31.91 7 ASP B CA 1
ATOM 2477 C C . ASP B 1 8 ? 26.827 21.276 -19.499 1.00 31.48 7 ASP B C 1
ATOM 2478 O O . ASP B 1 8 ? 27.755 21.980 -19.088 1.00 29.78 7 ASP B O 1
ATOM 2483 N N . PRO B 1 9 ? 25.673 21.108 -18.835 1.00 28.67 8 PRO B N 1
ATOM 2484 C CA . PRO B 1 9 ? 25.500 21.746 -17.510 1.00 28.09 8 PRO B CA 1
ATOM 2485 C C . PRO B 1 9 ? 26.448 21.214 -16.424 1.00 28.61 8 PRO B C 1
ATOM 2486 O O . PRO B 1 9 ? 26.950 20.081 -16.484 1.00 28.71 8 PRO B O 1
ATOM 2490 N N . VAL B 1 10 ? 26.724 22.073 -15.465 1.00 24.02 9 VAL B N 1
ATOM 2491 C CA . VAL B 1 10 ? 27.470 21.739 -14.256 1.00 23.03 9 VAL B CA 1
ATOM 2492 C C . VAL B 1 10 ? 26.470 21.887 -13.124 1.00 22.89 9 VAL B C 1
ATOM 2493 O O . VAL B 1 10 ? 25.831 22.932 -13.011 1.00 21.10 9 VAL B O 1
ATOM 2497 N N . SER B 1 11 ? 26.320 20.857 -12.288 1.00 22.20 10 SER B N 1
ATOM 2498 C CA . SER B 1 11 ? 25.348 20.902 -11.190 1.00 21.75 10 SER B CA 1
ATOM 2499 C C . SER B 1 11 ? 25.791 21.824 -10.037 1.00 21.41 10 SER B C 1
ATOM 2500 O O . SER B 1 11 ? 26.874 21.643 -9.469 1.00 22.05 10 SER B O 1
ATOM 2503 N N . PHE B 1 12 ? 24.899 22.732 -9.664 1.00 20.55 11 PHE B N 1
ATOM 2504 C CA . PHE B 1 12 ? 25.103 23.592 -8.493 1.00 21.18 11 PHE B CA 1
ATOM 2505 C C . PHE B 1 12 ? 25.160 22.754 -7.199 1.00 22.12 11 PHE B C 1
ATOM 2506 O O . PHE B 1 12 ? 25.679 23.224 -6.188 1.00 22.10 11 PHE B O 1
ATOM 2514 N N . SER B 1 13 ? 24.677 21.509 -7.220 1.00 23.71 12 SER B N 1
ATOM 2515 C CA . SER B 1 13 ? 24.816 20.644 -6.038 1.00 24.43 12 SER B CA 1
ATOM 2516 C C . SER B 1 13 ? 26.292 20.445 -5.660 1.00 24.69 12 SER B C 1
ATOM 2517 O O . SER B 1 13 ? 26.595 20.168 -4.503 1.00 26.44 12 SER B O 1
ATOM 2520 N N . LEU B 1 14 ? 27.221 20.551 -6.620 1.00 22.00 13 LEU B N 1
ATOM 2521 C CA . LEU B 1 14 ? 28.632 20.459 -6.338 1.00 22.00 13 LEU B CA 1
ATOM 2522 C C . LEU B 1 14 ? 29.218 21.634 -5.551 1.00 21.24 13 LEU B C 1
ATOM 2523 O O . LEU B 1 14 ? 30.309 21.505 -5.006 1.00 24.15 13 LEU B O 1
ATOM 2528 N N . TYR B 1 15 ? 28.555 22.787 -5.578 1.00 21.89 14 TYR B N 1
ATOM 2529 C CA . TYR B 1 15 ? 29.057 23.958 -4.869 1.00 21.36 14 TYR B CA 1
ATOM 2530 C C . TYR B 1 15 ? 29.299 23.569 -3.395 1.00 20.83 14 TYR B C 1
ATOM 2531 O O . TYR B 1 15 ? 30.363 23.861 -2.845 1.00 23.37 14 TYR B O 1
ATOM 2540 N N . ALA B 1 16 ? 28.330 22.885 -2.786 1.00 23.13 15 ALA B N 1
ATOM 2541 C CA . ALA B 1 16 ? 28.482 22.383 -1.408 1.00 23.78 15 ALA B CA 1
ATOM 2542 C C . ALA B 1 16 ? 29.165 21.029 -1.342 1.00 24.83 15 ALA B C 1
ATOM 2543 O O . ALA B 1 16 ? 30.008 20.821 -0.482 1.00 25.33 15 ALA B O 1
ATOM 2545 N N . LYS B 1 17 ? 28.820 20.105 -2.247 1.00 24.85 16 LYS B N 1
ATOM 2546 C CA . LYS B 1 17 ? 29.336 18.718 -2.160 1.00 24.85 16 LYS B CA 1
ATOM 2547 C C . LYS B 1 17 ? 30.819 18.541 -2.513 1.00 25.82 16 LYS B C 1
ATOM 2548 O O . LYS B 1 17 ? 31.513 17.710 -1.909 1.00 27.37 16 LYS B O 1
ATOM 2554 N N . ASP B 1 18 ? 31.296 19.292 -3.509 1.00 24.78 17 ASP B N 1
ATOM 2555 C CA . ASP B 1 18 ? 32.652 19.160 -4.038 1.00 23.37 17 ASP B CA 1
ATOM 2556 C C . ASP B 1 18 ? 33.002 20.483 -4.714 1.00 23.86 17 ASP B C 1
ATOM 2557 O O . ASP B 1 18 ? 33.065 20.566 -5.955 1.00 22.91 17 ASP B O 1
ATOM 2562 N N . PHE B 1 19 ? 33.211 21.523 -3.900 1.00 23.86 18 PHE B N 1
ATOM 2563 C CA . PHE B 1 19 ? 33.456 22.846 -4.449 1.00 21.43 18 PHE B CA 1
ATOM 2564 C C . PHE B 1 19 ? 34.650 22.868 -5.403 1.00 22.20 18 PHE B C 1
ATOM 2565 O O . PHE B 1 19 ? 34.614 23.534 -6.426 1.00 22.80 18 PHE B O 1
ATOM 2573 N N . THR B 1 20 ? 35.713 22.133 -5.095 1.00 23.58 19 THR B N 1
ATOM 2574 C CA . THR B 1 20 ? 36.878 22.088 -5.985 1.00 25.32 19 THR B CA 1
ATOM 2575 C C . THR B 1 20 ? 36.509 21.655 -7.417 1.00 25.86 19 THR B C 1
ATOM 2576 O O . THR B 1 20 ? 36.963 22.246 -8.414 1.00 24.78 19 THR B O 1
ATOM 2580 N N . ARG B 1 21 ? 35.708 20.606 -7.509 1.00 23.66 20 ARG B N 1
ATOM 2581 C CA . ARG B 1 21 ? 35.223 20.114 -8.792 1.00 23.93 20 ARG B CA 1
ATOM 2582 C C . ARG B 1 21 ? 34.302 21.137 -9.455 1.00 22.98 20 ARG B C 1
ATOM 2583 O O . ARG B 1 21 ? 34.360 21.344 -10.664 1.00 23.21 20 ARG B O 1
ATOM 2591 N N . PHE B 1 22 ? 33.415 21.730 -8.664 1.00 21.65 21 PHE B N 1
ATOM 2592 C CA . PHE B 1 22 ? 32.544 22.793 -9.140 1.00 21.33 21 PHE B CA 1
ATOM 2593 C C . PHE B 1 22 ? 33.323 23.906 -9.834 1.00 22.23 21 PHE B C 1
ATOM 2594 O O . PHE B 1 22 ? 32.999 24.297 -10.971 1.00 21.74 21 PHE B O 1
ATOM 2602 N N . ALA B 1 23 ? 34.365 24.390 -9.177 1.00 21.28 22 ALA B N 1
ATOM 2603 C CA . ALA B 1 23 ? 35.150 25.505 -9.682 1.00 21.62 22 ALA B CA 1
ATOM 2604 C C . ALA B 1 23 ? 35.888 25.105 -10.969 1.00 22.10 22 ALA B C 1
ATOM 2605 O O . ALA B 1 23 ? 35.948 25.876 -11.933 1.00 21.38 22 ALA B O 1
ATOM 2607 N N . GLN B 1 24 ? 36.434 23.890 -11.005 1.00 21.66 23 GLN B N 1
ATOM 2608 C CA . GLN B 1 24 ? 37.118 23.413 -12.196 1.00 22.81 23 GLN B CA 1
ATOM 2609 C C . GLN B 1 24 ? 36.183 23.276 -13.400 1.00 21.11 23 GLN B C 1
ATOM 2610 O O . GLN B 1 24 ? 36.519 23.704 -14.498 1.00 23.32 23 GLN B O 1
ATOM 2616 N N . GLU B 1 25 ? 35.024 22.655 -13.195 1.00 21.85 24 GLU B N 1
ATOM 2617 C CA . GLU B 1 25 ? 34.086 22.397 -14.291 1.00 22.69 24 GLU B CA 1
ATOM 2618 C C . GLU B 1 25 ? 33.459 23.693 -14.802 1.00 19.49 24 GLU B C 1
ATOM 2619 O O . GLU B 1 25 ? 33.408 23.925 -16.027 1.00 21.54 24 GLU B O 1
ATOM 2625 N N . LEU B 1 26 ? 33.037 24.562 -13.879 1.00 20.47 25 LEU B N 1
ATOM 2626 C CA A LEU B 1 26 ? 32.457 25.849 -14.287 0.50 20.22 25 LEU B CA 1
ATOM 2627 C CA B LEU B 1 26 ? 32.444 25.820 -14.297 0.50 18.75 25 LEU B CA 1
ATOM 2628 C C . LEU B 1 26 ? 33.501 26.702 -14.958 1.00 18.58 25 LEU B C 1
ATOM 2629 O O . LEU B 1 26 ? 33.257 27.257 -16.022 1.00 19.02 25 LEU B O 1
ATOM 2638 N N . GLY B 1 27 ? 34.672 26.799 -14.340 1.00 20.71 26 GLY B N 1
ATOM 2639 C CA . GLY B 1 27 ? 35.761 27.589 -14.870 1.00 21.82 26 GLY B CA 1
ATOM 2640 C C . GLY B 1 27 ? 36.224 27.175 -16.247 1.00 22.80 26 GLY B C 1
ATOM 2641 O O . GLY B 1 27 ? 36.472 28.013 -17.129 1.00 22.35 26 GLY B O 1
ATOM 2642 N N . ALA B 1 28 ? 36.361 25.863 -16.442 1.00 19.99 27 ALA B N 1
ATOM 2643 C CA . ALA B 1 28 ? 36.764 25.360 -17.746 1.00 20.72 27 ALA B CA 1
ATOM 2644 C C . ALA B 1 28 ? 35.750 25.725 -18.823 1.00 20.73 27 ALA B C 1
ATOM 2645 O O . ALA B 1 28 ? 36.125 26.030 -19.945 1.00 21.71 27 ALA B O 1
ATOM 2647 N N . SER B 1 29 ? 34.460 25.685 -18.491 1.00 20.83 28 SER B N 1
ATOM 2648 C CA . SER B 1 29 ? 33.431 26.083 -19.437 1.00 20.03 28 SER B CA 1
ATOM 2649 C C . SER B 1 29 ? 33.553 27.570 -19.802 1.00 18.56 28 SER B C 1
ATOM 2650 O O . SER B 1 29 ? 33.553 27.945 -20.972 1.00 19.40 28 SER B O 1
ATOM 2653 N N . PHE B 1 30 ? 33.701 28.420 -18.794 1.00 18.68 29 PHE B N 1
ATOM 2654 C CA . PHE B 1 30 ? 33.855 29.834 -19.068 1.00 18.24 29 PHE B CA 1
ATOM 2655 C C . PHE B 1 30 ? 35.099 30.116 -19.922 1.00 19.19 29 PHE B C 1
ATOM 2656 O O . PHE B 1 30 ? 35.078 30.957 -20.812 1.00 18.77 29 PHE B O 1
ATOM 2664 N N . GLU B 1 31 ? 36.204 29.456 -19.598 1.00 19.36 30 GLU B N 1
ATOM 2665 C CA . GLU B 1 31 ? 37.457 29.691 -20.338 1.00 20.28 30 GLU B CA 1
ATOM 2666 C C . GLU B 1 31 ? 37.315 29.296 -21.813 1.00 21.02 30 GLU B C 1
ATOM 2667 O O . GLU B 1 31 ? 37.826 29.968 -22.712 1.00 21.17 30 GLU B O 1
ATOM 2673 N N . ARG B 1 32 ? 36.583 28.215 -22.064 1.00 20.72 31 ARG B N 1
ATOM 2674 C CA . ARG B 1 32 ? 36.449 27.704 -23.426 1.00 22.18 31 ARG B CA 1
ATOM 2675 C C . ARG B 1 32 ? 35.468 28.520 -24.260 1.00 22.73 31 ARG B C 1
ATOM 2676 O O . ARG B 1 32 ? 35.748 28.847 -25.414 1.00 22.83 31 ARG B O 1
ATOM 2684 N N . TYR B 1 33 ? 34.304 28.824 -23.688 1.00 20.37 32 TYR B N 1
ATOM 2685 C CA . TYR B 1 33 ? 33.201 29.412 -24.455 1.00 19.77 32 TYR B CA 1
ATOM 2686 C C . TYR B 1 33 ? 32.760 30.818 -24.049 1.00 19.86 32 TYR B C 1
ATOM 2687 O O . TYR B 1 33 ? 31.947 31.433 -24.750 1.00 20.66 32 TYR B O 1
ATOM 2696 N N . GLY B 1 34 ? 33.225 31.288 -22.889 1.00 19.07 33 GLY B N 1
ATOM 2697 C CA . GLY B 1 34 ? 32.695 32.496 -22.283 1.00 16.87 33 GLY B CA 1
ATOM 2698 C C . GLY B 1 34 ? 31.360 32.338 -21.574 1.00 17.12 33 GLY B C 1
ATOM 2699 O O . GLY B 1 34 ? 30.789 33.330 -21.099 1.00 17.76 33 GLY B O 1
ATOM 2700 N N . PHE B 1 35 ? 30.875 31.096 -21.540 1.00 17.74 34 PHE B N 1
ATOM 2701 C CA . PHE B 1 35 ? 29.563 30.754 -21.031 1.00 16.78 34 PHE B CA 1
ATOM 2702 C C . PHE B 1 35 ? 29.657 29.432 -20.214 1.00 16.49 34 PHE B C 1
ATOM 2703 O O . PHE B 1 35 ? 30.505 28.573 -20.482 1.00 19.24 34 PHE B O 1
ATOM 2711 N N . ALA B 1 36 ? 28.737 29.296 -19.268 1.00 16.62 35 ALA B N 1
ATOM 2712 C CA . ALA B 1 36 ? 28.502 28.069 -18.543 1.00 18.63 35 ALA B CA 1
ATOM 2713 C C . ALA B 1 36 ? 27.008 27.909 -18.344 1.00 18.81 35 ALA B C 1
ATOM 2714 O O . ALA B 1 36 ? 26.263 28.887 -18.343 1.00 18.94 35 ALA B O 1
ATOM 2716 N N . VAL B 1 37 ? 26.592 26.647 -18.185 1.00 18.40 36 VAL B N 1
ATOM 2717 C CA . VAL B 1 37 ? 25.216 26.305 -17.869 1.00 20.56 36 VAL B CA 1
ATOM 2718 C C . VAL B 1 37 ? 25.221 25.679 -16.484 1.00 19.15 36 VAL B C 1
ATOM 2719 O O . VAL B 1 37 ? 25.874 24.665 -16.272 1.00 20.83 36 VAL B O 1
ATOM 2723 N N . LEU B 1 38 ? 24.431 26.239 -15.575 1.00 17.70 37 LEU B N 1
ATOM 2724 C CA . LEU B 1 38 ? 24.364 25.772 -14.195 1.00 18.57 37 LEU B CA 1
ATOM 2725 C C . LEU B 1 38 ? 23.003 25.133 -13.939 1.00 18.25 37 LEU B C 1
ATOM 2726 O O . LEU B 1 38 ? 21.975 25.802 -14.073 1.00 19.23 37 LEU B O 1
ATOM 2731 N N . SER B 1 39 ? 22.995 23.831 -13.603 1.00 19.45 38 SER B N 1
ATOM 2732 C CA . SER B 1 39 ? 21.767 23.114 -13.289 1.00 23.17 38 SER B CA 1
ATOM 2733 C C . SER B 1 39 ? 21.575 23.021 -11.771 1.00 21.68 38 SER B C 1
ATOM 2734 O O . SER B 1 39 ? 22.471 23.373 -11.001 1.00 20.92 38 SER B O 1
ATOM 2737 N N . ASP B 1 40 ? 20.409 22.540 -11.342 1.00 23.60 39 ASP B N 1
ATOM 2738 C CA . ASP B 1 40 ? 20.154 22.201 -9.928 1.00 24.39 39 ASP B CA 1
ATOM 2739 C C . ASP B 1 40 ? 20.366 23.417 -9.016 1.00 23.63 39 ASP B C 1
ATOM 2740 O O . ASP B 1 40 ? 20.986 23.322 -7.945 1.00 24.07 39 ASP B O 1
ATOM 2745 N N . TYR B 1 41 ? 19.894 24.584 -9.449 1.00 22.57 40 TYR B N 1
ATOM 2746 C CA . TYR B 1 41 ? 20.025 25.757 -8.616 1.00 23.87 40 TYR B CA 1
ATOM 2747 C C . TYR B 1 41 ? 19.080 25.620 -7.414 1.00 25.48 40 TYR B C 1
ATOM 2748 O O . TYR B 1 41 ? 18.133 24.818 -7.452 1.00 29.06 40 TYR B O 1
ATOM 2757 N N . ASP B 1 42 ? 19.348 26.368 -6.351 1.00 27.23 41 ASP B N 1
ATOM 2758 C CA . ASP B 1 42 ? 18.526 26.244 -5.126 1.00 27.23 41 ASP B CA 1
ATOM 2759 C C . ASP B 1 42 ? 17.593 27.438 -4.928 1.00 27.80 41 ASP B C 1
ATOM 2760 O O . ASP B 1 42 ? 16.962 27.612 -3.857 1.00 28.54 41 ASP B O 1
ATOM 2765 N N . LEU B 1 43 ? 17.495 28.270 -5.958 1.00 24.83 42 LEU B N 1
ATOM 2766 C CA A LEU B 1 43 ? 16.564 29.379 -5.953 0.50 25.03 42 LEU B CA 1
ATOM 2767 C CA B LEU B 1 43 ? 16.557 29.385 -5.928 0.50 24.03 42 LEU B CA 1
ATOM 2768 C C . LEU B 1 43 ? 15.144 28.825 -5.840 1.00 23.63 42 LEU B C 1
ATOM 2769 O O . LEU B 1 43 ? 14.796 27.865 -6.530 1.00 26.06 42 LEU B O 1
ATOM 2778 N N . ASP B 1 44 ? 14.334 29.432 -4.989 1.00 22.60 43 ASP B N 1
ATOM 2779 C CA . ASP B 1 44 ? 12.930 29.026 -4.812 1.00 23.50 43 ASP B CA 1
ATOM 2780 C C . ASP B 1 44 ? 12.162 29.310 -6.103 1.00 22.38 43 ASP B C 1
ATOM 2781 O O . ASP B 1 44 ? 11.923 30.487 -6.454 1.00 21.66 43 ASP B O 1
ATOM 2786 N N . GLN B 1 45 ? 11.748 28.240 -6.788 1.00 22.17 44 GLN B N 1
ATOM 2787 C CA . GLN B 1 45 ? 11.096 28.377 -8.075 1.00 21.43 44 GLN B CA 1
ATOM 2788 C C . GLN B 1 45 ? 9.768 29.127 -7.984 1.00 22.16 44 GLN B C 1
ATOM 2789 O O . GLN B 1 45 ? 9.409 29.856 -8.921 1.00 21.23 44 GLN B O 1
ATOM 2795 N N . ALA B 1 46 ? 9.015 28.934 -6.897 1.00 20.99 45 ALA B N 1
ATOM 2796 C CA . ALA B 1 46 ? 7.778 29.688 -6.750 1.00 22.63 45 ALA B CA 1
ATOM 2797 C C . ALA B 1 46 ? 8.002 31.206 -6.688 1.00 21.36 45 ALA B C 1
ATOM 2798 O O . ALA B 1 46 ? 7.195 31.970 -7.203 1.00 22.53 45 ALA B O 1
ATOM 2800 N N . ARG B 1 47 ? 9.112 31.647 -6.092 1.00 20.88 46 ARG B N 1
ATOM 2801 C CA A ARG B 1 47 ? 9.418 33.078 -5.996 0.50 18.77 46 ARG B CA 1
ATOM 2802 C CA B ARG B 1 47 ? 9.433 33.072 -5.986 0.50 19.45 46 ARG B CA 1
ATOM 2803 C C . ARG B 1 47 ? 9.985 33.591 -7.306 1.00 20.07 46 ARG B C 1
ATOM 2804 O O . ARG B 1 47 ? 9.705 34.735 -7.667 1.00 19.34 46 ARG B O 1
ATOM 2819 N N . ILE B 1 48 ? 10.719 32.757 -8.040 1.00 19.21 47 ILE B N 1
ATOM 2820 C CA . ILE B 1 48 ? 11.108 33.146 -9.420 1.00 18.39 47 ILE B CA 1
ATOM 2821 C C . ILE B 1 48 ? 9.831 33.430 -10.218 1.00 18.39 47 ILE B C 1
ATOM 2822 O O . ILE B 1 48 ? 9.687 34.502 -10.853 1.00 18.24 47 ILE B O 1
ATOM 2827 N N . ASP B 1 49 ? 8.890 32.484 -10.128 1.00 19.77 48 ASP B N 1
ATOM 2828 C CA . ASP B 1 49 ? 7.660 32.530 -10.909 1.00 19.29 48 ASP B CA 1
ATOM 2829 C C . ASP B 1 49 ? 6.817 33.730 -10.493 1.00 19.69 48 ASP B C 1
ATOM 2830 O O . ASP B 1 49 ? 6.188 34.360 -11.320 1.00 21.62 48 ASP B O 1
ATOM 2835 N N . ALA B 1 50 ? 6.806 34.051 -9.199 1.00 21.61 49 ALA B N 1
ATOM 2836 C CA . ALA B 1 50 ? 6.122 35.260 -8.726 1.00 20.95 49 ALA B CA 1
ATOM 2837 C C . ALA B 1 50 ? 6.691 36.554 -9.353 1.00 19.61 49 ALA B C 1
ATOM 2838 O O . ALA B 1 50 ? 5.943 37.449 -9.788 1.00 20.05 49 ALA B O 1
ATOM 2840 N N . ALA B 1 51 ? 8.017 36.622 -9.430 1.00 19.58 50 ALA B N 1
ATOM 2841 C CA . ALA B 1 51 ? 8.678 37.767 -10.075 1.00 17.67 50 ALA B CA 1
ATOM 2842 C C . ALA B 1 51 ? 8.288 37.838 -11.569 1.00 17.16 50 ALA B C 1
ATOM 2843 O O . ALA B 1 51 ? 7.953 38.918 -12.080 1.00 18.77 50 ALA B O 1
ATOM 2845 N N . VAL B 1 52 ? 8.305 36.697 -12.250 1.00 19.81 51 VAL B N 1
ATOM 2846 C CA . VAL B 1 52 ? 7.955 36.666 -13.672 1.00 19.10 51 VAL B CA 1
ATOM 2847 C C . VAL B 1 52 ? 6.483 37.069 -13.831 1.00 20.17 51 VAL B C 1
ATOM 2848 O O . VAL B 1 52 ? 6.123 37.797 -14.764 1.00 19.19 51 VAL B O 1
ATOM 2852 N N . ASP B 1 53 ? 5.612 36.549 -12.958 1.00 19.51 52 ASP B N 1
ATOM 2853 C CA . ASP B 1 53 ? 4.214 36.928 -13.012 1.00 21.38 52 ASP B CA 1
ATOM 2854 C C . ASP B 1 53 ? 4.017 38.450 -12.833 1.00 19.85 52 ASP B C 1
ATOM 2855 O O . ASP B 1 53 ? 3.152 39.057 -13.493 1.00 20.00 52 ASP B O 1
ATOM 2860 N N . SER B 1 54 ? 4.794 39.056 -11.933 1.00 18.90 53 SER B N 1
ATOM 2861 C CA . SER B 1 54 ? 4.718 40.499 -11.737 1.00 19.78 53 SER B CA 1
ATOM 2862 C C . SER B 1 54 ? 5.185 41.230 -13.007 1.00 18.66 53 SER B C 1
ATOM 2863 O O . SER B 1 54 ? 4.621 42.263 -13.386 1.00 19.47 53 SER B O 1
ATOM 2866 N N . ALA B 1 55 ? 6.234 40.713 -13.643 1.00 18.95 54 ALA B N 1
ATOM 2867 C CA . ALA B 1 55 ? 6.723 41.288 -14.909 1.00 17.70 54 ALA B CA 1
ATOM 2868 C C . ALA B 1 55 ? 5.619 41.218 -15.983 1.00 19.79 54 ALA B C 1
ATOM 2869 O O . ALA B 1 55 ? 5.327 42.210 -16.667 1.00 19.11 54 ALA B O 1
ATOM 2871 N N . LYS B 1 56 ? 4.993 40.054 -16.104 1.00 19.04 55 LYS B N 1
ATOM 2872 C CA . LYS B 1 56 ? 3.922 39.861 -17.083 1.00 18.72 55 LYS B CA 1
ATOM 2873 C C . LYS B 1 56 ? 2.743 40.805 -16.798 1.00 20.14 55 LYS B C 1
ATOM 2874 O O . LYS B 1 56 ? 2.158 41.412 -17.710 1.00 20.83 55 LYS B O 1
ATOM 2880 N N . ALA B 1 57 ? 2.378 40.919 -15.525 1.00 20.57 56 ALA B N 1
ATOM 2881 C CA . ALA B 1 57 ? 1.300 41.822 -15.147 1.00 20.84 56 ALA B CA 1
ATOM 2882 C C . ALA B 1 57 ? 1.635 43.276 -15.467 1.00 20.29 56 ALA B C 1
ATOM 2883 O O . ALA B 1 57 ? 0.793 44.020 -15.992 1.00 20.82 56 ALA B O 1
ATOM 2885 N N . PHE B 1 58 ? 2.875 43.668 -15.198 1.00 18.43 57 PHE B N 1
ATOM 2886 C CA . PHE B 1 58 ? 3.311 45.031 -15.555 1.00 17.78 57 PHE B CA 1
ATOM 2887 C C . PHE B 1 58 ? 3.177 45.272 -17.058 1.00 17.11 57 PHE B C 1
ATOM 2888 O O . PHE B 1 58 ? 2.599 46.252 -17.487 1.00 17.98 57 PHE B O 1
ATOM 2896 N N . PHE B 1 59 ? 3.729 44.385 -17.871 1.00 18.16 58 PHE B N 1
ATOM 2897 C CA . PHE B 1 59 ? 3.713 44.615 -19.297 1.00 17.69 58 PHE B CA 1
ATOM 2898 C C . PHE B 1 59 ? 2.305 44.592 -19.922 1.00 19.18 58 PHE B C 1
ATOM 2899 O O . PHE B 1 59 ? 2.083 45.174 -20.983 1.00 20.45 58 PHE B O 1
ATOM 2907 N N . ALA B 1 60 ? 1.365 43.924 -19.237 1.00 19.34 59 ALA B N 1
ATOM 2908 C CA . ALA B 1 60 ? -0.027 43.895 -19.666 1.00 19.98 59 ALA B CA 1
ATOM 2909 C C . ALA B 1 60 ? -0.795 45.203 -19.387 1.00 20.09 59 ALA B C 1
ATOM 2910 O O . ALA B 1 60 ? -1.916 45.385 -19.884 1.00 21.42 59 ALA B O 1
ATOM 2912 N N . LEU B 1 61 ? -0.225 46.090 -18.583 1.00 19.73 60 LEU B N 1
ATOM 2913 C CA . LEU B 1 61 ? -0.849 47.388 -18.328 1.00 19.42 60 LEU B CA 1
ATOM 2914 C C . LEU B 1 61 ? -0.962 48.234 -19.582 1.00 20.83 60 LEU B C 1
ATOM 2915 O O . LEU B 1 61 ? -0.215 48.039 -20.551 1.00 21.17 60 LEU B O 1
ATOM 2920 N N . PRO B 1 62 ? -1.907 49.177 -19.588 1.00 21.41 61 PRO B N 1
ATOM 2921 C CA . PRO B 1 62 ? -2.023 50.096 -20.726 1.00 22.20 61 PRO B CA 1
ATOM 2922 C C . PRO B 1 62 ? -0.716 50.861 -20.974 1.00 20.63 61 PRO B C 1
ATOM 2923 O O . PRO B 1 62 ? 0.032 51.098 -20.022 1.00 21.13 61 PRO B O 1
ATOM 2927 N N . VAL B 1 63 ? -0.464 51.209 -22.230 1.00 22.05 62 VAL B N 1
ATOM 2928 C CA A VAL B 1 63 ? 0.790 51.881 -22.621 0.50 21.18 62 VAL B CA 1
ATOM 2929 C CA B VAL B 1 63 ? 0.803 51.852 -22.592 0.50 21.98 62 VAL B CA 1
ATOM 2930 C C . VAL B 1 63 ? 1.001 53.165 -21.823 1.00 21.35 62 VAL B C 1
ATOM 2931 O O . VAL B 1 63 ? 2.092 53.427 -21.330 1.00 20.70 62 VAL B O 1
ATOM 2938 N N . GLU B 1 64 ? -0.053 53.962 -21.694 1.00 22.58 63 GLU B N 1
ATOM 2939 C CA . GLU B 1 64 ? 0.103 55.237 -20.967 1.00 23.75 63 GLU B CA 1
ATOM 2940 C C . GLU B 1 64 ? 0.420 55.026 -19.485 1.00 23.07 63 GLU B C 1
ATOM 2941 O O . GLU B 1 64 ? 1.117 55.815 -18.867 1.00 22.56 63 GLU B O 1
ATOM 2947 N N . THR B 1 65 ? -0.069 53.929 -18.924 1.00 20.76 64 THR B N 1
ATOM 2948 C CA . THR B 1 65 ? 0.246 53.558 -17.552 1.00 18.87 64 THR B CA 1
ATOM 2949 C C . THR B 1 65 ? 1.714 53.172 -17.417 1.00 18.45 64 THR B C 1
ATOM 2950 O O . THR B 1 65 ? 2.410 53.615 -16.515 1.00 20.02 64 THR B O 1
ATOM 2954 N N . LYS B 1 66 ? 2.206 52.381 -18.362 1.00 18.71 65 LYS B N 1
ATOM 2955 C CA . LYS B 1 66 ? 3.591 51.957 -18.324 1.00 19.16 65 LYS B CA 1
ATOM 2956 C C . LYS B 1 66 ? 4.524 53.153 -18.525 1.00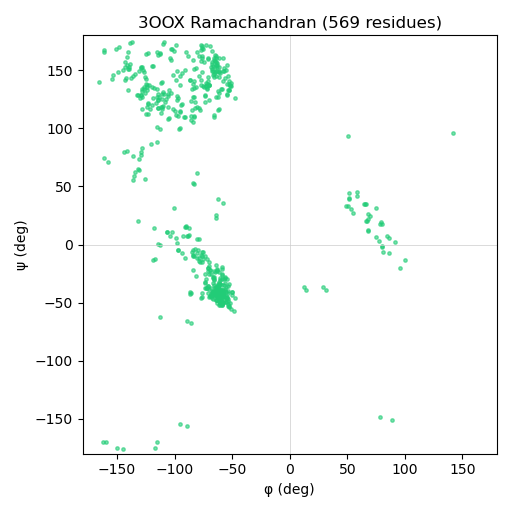 16.61 65 LYS B C 1
ATOM 2957 O O . LYS B 1 66 ? 5.600 53.213 -17.923 1.00 16.91 65 LYS B O 1
ATOM 2963 N N . LYS B 1 67 ? 4.095 54.090 -19.352 1.00 17.76 66 LYS B N 1
ATOM 2964 C CA . LYS B 1 67 ? 4.927 55.259 -19.709 1.00 18.92 66 LYS B CA 1
ATOM 2965 C C . LYS B 1 67 ? 5.071 56.254 -18.560 1.00 18.35 66 LYS B C 1
ATOM 2966 O O . LYS B 1 67 ? 5.956 57.111 -18.598 1.00 19.26 66 LYS B O 1
ATOM 2972 N N . GLN B 1 68 ? 4.257 56.109 -17.507 1.00 18.85 67 GLN B N 1
ATOM 2973 C CA . GLN B 1 68 ? 4.501 56.890 -16.287 1.00 19.62 67 GLN B CA 1
ATOM 2974 C C . GLN B 1 68 ? 5.933 56.685 -15.770 1.00 19.73 67 GLN B C 1
ATOM 2975 O O . GLN B 1 68 ? 6.522 57.570 -15.149 1.00 18.89 67 GLN B O 1
ATOM 2981 N N . TYR B 1 69 ? 6.482 55.493 -16.044 1.00 17.18 68 TYR B N 1
ATOM 2982 C CA . TYR B 1 69 ? 7.773 55.031 -15.537 1.00 15.77 68 TYR B CA 1
ATOM 2983 C C . TYR B 1 69 ? 8.918 55.121 -16.574 1.00 15.72 68 TYR B C 1
ATOM 2984 O O . TYR B 1 69 ? 10.016 54.603 -16.317 1.00 16.31 68 TYR B O 1
ATOM 2993 N N . ALA B 1 70 ? 8.629 55.813 -17.686 1.00 16.60 69 ALA B N 1
ATOM 2994 C CA . ALA B 1 70 ? 9.598 56.049 -18.754 1.00 15.12 69 ALA B CA 1
ATOM 2995 C C . ALA B 1 70 ? 10.371 57.303 -18.458 1.00 17.69 69 ALA B C 1
ATOM 2996 O O . ALA B 1 70 ? 9.949 58.137 -17.650 1.00 19.30 69 ALA B O 1
ATOM 2998 N N . GLY B 1 71 ? 11.508 57.452 -19.121 1.00 16.85 70 GLY B N 1
ATOM 2999 C CA . GLY B 1 71 ? 12.180 58.735 -19.113 1.00 16.31 70 GLY B CA 1
ATOM 3000 C C . GLY B 1 71 ? 12.992 59.047 -17.856 1.00 16.52 70 GLY B C 1
ATOM 3001 O O . GLY B 1 71 ? 13.303 60.250 -17.602 1.00 18.46 70 GLY B O 1
ATOM 3002 N N . VAL B 1 72 ? 13.365 58.045 -17.066 1.00 15.85 71 VAL B N 1
ATOM 3003 C CA . VAL B 1 72 ? 14.184 58.310 -15.873 1.00 16.80 71 VAL B CA 1
ATOM 3004 C C . VAL B 1 72 ? 15.589 58.700 -16.291 1.00 18.98 71 VAL B C 1
ATOM 3005 O O . VAL B 1 72 ? 16.152 58.124 -17.242 1.00 18.67 71 VAL B O 1
ATOM 3009 N N . LYS B 1 73 ? 16.189 59.684 -15.594 1.00 19.11 72 LYS B N 1
ATOM 3010 C CA . LYS B 1 73 ? 17.559 60.102 -15.885 1.00 18.56 72 LYS B CA 1
ATOM 3011 C C . LYS B 1 73 ? 18.487 58.891 -15.869 1.00 17.75 72 LYS B C 1
ATOM 3012 O O . LYS B 1 73 ? 18.427 58.067 -14.944 1.00 19.91 72 LYS B O 1
ATOM 3018 N N . GLY B 1 74 ? 19.317 58.794 -16.897 1.00 19.29 73 GLY B N 1
ATOM 3019 C CA . GLY B 1 74 ? 20.261 57.701 -17.063 1.00 19.98 73 GLY B CA 1
ATOM 3020 C C . GLY B 1 74 ? 19.790 56.569 -17.935 1.00 20.83 73 GLY B C 1
ATOM 3021 O O . GLY B 1 74 ? 20.595 55.770 -18.389 1.00 21.22 73 GLY B O 1
ATOM 3022 N N . GLY B 1 75 ? 18.472 56.456 -18.119 1.00 18.94 74 GLY B N 1
ATOM 3023 C CA . GLY B 1 75 ? 17.919 55.420 -18.992 1.00 18.90 74 GLY B CA 1
ATOM 3024 C C . GLY B 1 75 ? 18.071 53.974 -18.554 1.00 20.50 74 GLY B C 1
ATOM 3025 O O . GLY B 1 75 ? 17.977 53.050 -19.392 1.00 20.77 74 GLY B O 1
ATOM 3026 N N . ALA B 1 76 ? 18.299 53.731 -17.263 1.00 18.02 75 ALA B N 1
ATOM 3027 C CA . ALA B 1 76 ? 18.581 52.402 -16.767 1.00 15.60 75 ALA B CA 1
ATOM 3028 C C . ALA B 1 76 ? 17.739 52.062 -15.534 1.00 15.00 75 ALA B C 1
ATOM 3029 O O . ALA B 1 76 ? 18.061 51.142 -14.822 1.00 16.48 75 ALA B O 1
ATOM 3031 N N . ARG B 1 77 ? 16.626 52.778 -15.333 1.00 15.28 76 ARG B N 1
ATOM 3032 C CA . ARG B 1 77 ? 15.664 52.472 -14.278 1.00 16.20 76 ARG B CA 1
ATOM 3033 C C . ARG B 1 77 ? 14.279 52.701 -14.856 1.00 16.42 76 ARG B C 1
ATOM 3034 O O . ARG B 1 77 ? 14.021 53.752 -15.415 1.00 18.08 76 ARG B O 1
ATOM 3042 N N . GLY B 1 78 ? 13.377 51.763 -14.657 1.00 14.72 77 GLY B N 1
ATOM 3043 C CA . GLY B 1 78 ? 12.005 51.893 -15.123 1.00 13.87 77 GLY B CA 1
ATOM 3044 C C . GLY B 1 78 ? 11.774 51.394 -16.529 1.00 15.36 77 GLY B C 1
ATOM 3045 O O . GLY B 1 78 ? 12.467 50.508 -16.987 1.00 14.54 77 GLY B O 1
ATOM 3046 N N . TYR B 1 79 ? 10.803 51.994 -17.188 1.00 15.23 78 TYR B N 1
ATOM 3047 C CA . TYR B 1 79 ? 10.226 51.466 -18.413 1.00 15.75 78 TYR B CA 1
ATOM 3048 C C . TYR B 1 79 ? 10.853 52.071 -19.655 1.00 15.79 78 TYR B C 1
ATOM 3049 O O . TYR B 1 79 ? 11.050 53.286 -19.743 1.00 16.35 78 TYR B O 1
ATOM 3058 N N . ILE B 1 80 ? 11.133 51.223 -20.661 1.00 16.96 79 ILE B N 1
ATOM 3059 C CA . ILE B 1 80 ? 11.517 51.649 -21.999 1.00 16.44 79 ILE B CA 1
ATOM 3060 C C . ILE B 1 80 ? 10.472 51.099 -22.977 1.00 17.20 79 ILE B C 1
ATOM 3061 O O . ILE B 1 80 ? 10.261 49.861 -23.046 1.00 17.36 79 ILE B O 1
ATOM 3066 N N . PRO B 1 81 ? 9.809 51.991 -23.702 1.00 17.78 80 PRO B N 1
ATOM 3067 C CA . PRO B 1 81 ? 8.781 51.576 -24.646 1.00 19.18 80 PRO B CA 1
ATOM 3068 C C . PRO B 1 81 ? 9.336 50.981 -25.939 1.00 20.69 80 PRO B C 1
ATOM 3069 O O . PRO B 1 81 ? 10.520 51.040 -26.231 1.00 20.54 80 PRO B O 1
ATOM 3073 N N . PHE B 1 82 ? 8.421 50.432 -26.719 1.00 21.27 81 PHE B N 1
ATOM 3074 C CA . PHE B 1 82 ? 8.718 50.032 -28.082 1.00 23.55 81 PHE B CA 1
ATOM 3075 C C . PHE B 1 82 ? 9.316 51.172 -28.875 1.00 28.01 81 PHE B C 1
ATOM 3076 O O . PHE B 1 82 ? 8.948 52.345 -28.697 1.00 27.20 81 PHE B O 1
ATOM 3084 N N . GLY B 1 83 ? 10.236 50.817 -29.756 1.00 31.43 82 GLY B N 1
ATOM 3085 C CA . GLY B 1 83 ? 10.939 51.798 -30.594 1.00 34.42 82 GLY B CA 1
ATOM 3086 C C . GLY B 1 83 ? 11.326 51.188 -31.924 1.00 35.77 82 GLY B C 1
ATOM 3087 O O . GLY B 1 83 ? 10.996 50.040 -32.201 1.00 30.25 82 GLY B O 1
ATOM 3088 N N . VAL B 1 84 ? 12.061 51.955 -32.723 1.00 37.76 83 VAL B N 1
ATOM 3089 C CA . VAL B 1 84 ? 12.401 51.569 -34.092 1.00 38.51 83 VAL B CA 1
ATOM 3090 C C . VAL B 1 84 ? 13.915 51.604 -34.307 1.00 42.41 83 VAL B C 1
ATOM 3091 O O . VAL B 1 84 ? 14.590 52.522 -33.841 1.00 41.87 83 VAL B O 1
ATOM 3095 N N . GLU B 1 85 ? 14.436 50.598 -35.007 1.00 44.49 84 GLU B N 1
ATOM 3096 C CA . GLU B 1 85 ? 15.836 50.583 -35.436 1.00 48.35 84 GLU B CA 1
ATOM 3097 C C . GLU B 1 85 ? 15.927 51.111 -36.869 1.00 52.15 84 GLU B C 1
ATOM 3098 O O . GLU B 1 85 ? 15.415 50.492 -37.805 1.00 53.94 84 GLU B O 1
ATOM 3104 N N . THR B 1 86 ? 16.591 52.252 -37.029 1.00 55.27 85 THR B N 1
ATOM 3105 C CA . THR B 1 86 ? 16.665 52.952 -38.320 1.00 57.76 85 THR B CA 1
ATOM 3106 C C . THR B 1 86 ? 17.589 52.289 -39.372 1.00 58.85 85 THR B C 1
ATOM 3107 O O . THR B 1 86 ? 17.389 52.472 -40.581 1.00 58.32 85 THR B O 1
ATOM 3111 N N . ALA B 1 87 ? 18.580 51.522 -38.912 1.00 58.55 86 ALA B N 1
ATOM 3112 C CA . ALA B 1 87 ? 19.621 50.959 -39.790 1.00 59.14 86 ALA B CA 1
ATOM 3113 C C . ALA B 1 87 ? 19.082 50.012 -40.873 1.00 59.56 86 ALA B C 1
ATOM 3114 O O . ALA B 1 87 ? 18.123 49.260 -40.650 1.00 58.66 86 ALA B O 1
ATOM 3116 N N . LYS B 1 88 ? 19.715 50.055 -42.046 1.00 60.10 87 LYS B N 1
ATOM 3117 C CA . LYS B 1 88 ? 19.398 49.131 -43.137 1.00 59.86 87 LYS B CA 1
ATOM 3118 C C . LYS B 1 88 ? 19.735 47.700 -42.709 1.00 57.42 87 LYS B C 1
ATOM 3119 O O . LYS B 1 88 ? 20.699 47.474 -41.965 1.00 56.49 87 LYS B O 1
ATOM 3125 N N . GLY B 1 89 ? 18.934 46.738 -43.165 1.00 54.17 88 GLY B N 1
ATOM 3126 C CA . GLY B 1 89 ? 19.083 45.346 -42.734 1.00 51.72 88 GLY B CA 1
ATOM 3127 C C . GLY B 1 89 ? 18.346 44.996 -41.448 1.00 48.94 88 GLY B C 1
ATOM 3128 O O . GLY B 1 89 ? 18.292 43.824 -41.060 1.00 47.73 88 GLY B O 1
ATOM 3129 N N . ALA B 1 90 ? 17.779 46.002 -40.778 1.00 46.47 89 ALA B N 1
ATOM 3130 C CA . ALA B 1 90 ? 16.980 45.772 -39.579 1.00 44.14 89 ALA B CA 1
ATOM 3131 C C . ALA B 1 90 ? 15.621 45.244 -40.003 1.00 41.79 89 ALA B C 1
ATOM 3132 O O . ALA B 1 90 ? 15.131 45.587 -41.084 1.00 42.65 89 ALA B O 1
ATOM 3134 N N . ASP B 1 91 ? 15.013 44.398 -39.175 1.00 39.69 90 ASP B N 1
ATOM 3135 C CA . ASP B 1 91 ? 13.637 44.015 -39.423 1.00 38.68 90 ASP B CA 1
ATOM 3136 C C . ASP B 1 91 ? 12.750 45.282 -39.385 1.00 35.79 90 ASP B C 1
ATOM 3137 O O . ASP B 1 91 ? 13.031 46.270 -38.677 1.00 34.16 90 ASP B O 1
ATOM 3142 N N . HIS B 1 92 ? 11.698 45.267 -40.181 1.00 31.92 91 HIS B N 1
ATOM 3143 C CA . HIS B 1 92 ? 10.703 46.330 -40.123 1.00 28.98 91 HIS B CA 1
ATOM 3144 C C . HIS B 1 92 ? 10.172 46.465 -38.696 1.00 28.19 91 HIS B C 1
ATOM 3145 O O . HIS B 1 92 ? 9.993 47.578 -38.188 1.00 26.64 91 HIS B O 1
ATOM 3152 N N . TYR B 1 93 ? 9.889 45.322 -38.075 1.00 28.00 92 TYR B N 1
ATOM 3153 C CA . TYR B 1 93 ? 9.444 45.262 -36.699 1.00 27.53 92 TYR B CA 1
ATOM 3154 C C . TYR B 1 93 ? 10.528 44.634 -35.839 1.00 28.82 92 TYR B C 1
ATOM 3155 O O . TYR B 1 93 ? 11.034 43.545 -36.156 1.00 29.85 92 TYR B O 1
ATOM 3164 N N . ASP B 1 94 ? 10.875 45.298 -34.737 1.00 24.62 93 ASP B N 1
ATOM 3165 C CA . ASP B 1 94 ? 11.680 44.669 -33.685 1.00 26.51 93 ASP B CA 1
ATOM 3166 C C . ASP B 1 94 ? 11.127 45.246 -32.401 1.00 26.39 93 ASP B C 1
ATOM 3167 O O . ASP B 1 94 ? 11.668 46.201 -31.850 1.00 28.96 93 ASP B O 1
ATOM 3172 N N . LEU B 1 95 ? 9.999 44.678 -31.995 1.00 24.20 94 LEU B N 1
ATOM 3173 C CA . LEU B 1 95 ? 9.172 45.222 -30.935 1.00 21.80 94 LEU B CA 1
ATOM 3174 C C . LEU B 1 95 ? 9.489 44.527 -29.630 1.00 22.46 94 LEU B C 1
ATOM 3175 O O . LEU B 1 95 ? 9.224 43.345 -29.467 1.00 21.95 94 LEU B O 1
ATOM 3180 N N . LYS B 1 96 ? 10.115 45.265 -28.717 1.00 19.68 95 LYS B N 1
ATOM 3181 C CA A LYS B 1 96 ? 10.480 44.756 -27.418 0.50 19.71 95 LYS B CA 1
ATOM 3182 C CA B LYS B 1 96 ? 10.373 44.748 -27.402 0.50 18.93 95 LYS B CA 1
ATOM 3183 C C . LYS B 1 96 ? 10.351 45.924 -26.435 1.00 19.63 95 LYS B C 1
ATOM 3184 O O . LYS B 1 96 ? 10.643 47.072 -26.805 1.00 20.43 95 LYS B O 1
ATOM 3195 N N . GLU B 1 97 ? 9.920 45.640 -25.221 1.00 17.12 96 GLU B N 1
ATOM 3196 C CA . GLU B 1 97 ? 9.830 46.662 -24.168 1.00 17.59 96 GLU B CA 1
ATOM 3197 C C . GLU B 1 97 ? 10.554 46.165 -22.925 1.00 17.82 96 GLU B C 1
ATOM 3198 O O . GLU B 1 97 ? 10.698 44.965 -22.708 1.00 15.42 96 GLU B O 1
ATOM 3204 N N . PHE B 1 98 ? 11.056 47.098 -22.122 1.00 15.83 97 PHE B N 1
ATOM 3205 C CA . PHE B 1 98 ? 11.956 46.785 -21.021 1.00 14.92 97 PHE B CA 1
ATOM 3206 C C . PHE B 1 98 ? 11.454 47.395 -19.712 1.00 15.42 97 PHE B C 1
ATOM 3207 O O . PHE B 1 98 ? 10.857 48.460 -19.705 1.00 16.44 97 PHE B O 1
ATOM 3215 N N . TRP B 1 99 ? 11.785 46.718 -18.631 1.00 15.42 98 TRP B N 1
ATOM 3216 C CA . TRP B 1 99 ? 11.831 47.314 -17.282 1.00 14.24 98 TRP B CA 1
ATOM 3217 C C . TRP B 1 99 ? 13.200 47.047 -16.695 1.00 14.44 98 TRP B C 1
ATOM 3218 O O . TRP B 1 99 ? 13.662 45.882 -16.707 1.00 15.72 98 TRP B O 1
ATOM 3229 N N . HIS B 1 100 ? 13.869 48.070 -16.168 1.00 15.83 99 HIS B N 1
ATOM 3230 C CA . HIS B 1 100 ? 15.115 47.873 -15.468 1.00 14.67 99 HIS B CA 1
ATOM 3231 C C . HIS B 1 100 ? 15.022 48.237 -13.984 1.00 14.67 99 HIS B C 1
ATOM 3232 O O . HIS B 1 100 ? 14.503 49.305 -13.636 1.00 15.56 99 HIS B O 1
ATOM 3247 N N . GLY B 1 102 ? 17.639 48.724 -10.841 1.00 14.73 101 GLY B N 1
ATOM 3248 C CA . GLY B 1 102 ? 19.005 48.860 -10.362 1.00 16.82 101 GLY B CA 1
ATOM 3249 C C . GLY B 1 102 ? 19.099 48.591 -8.875 1.00 16.66 101 GLY B C 1
ATOM 3250 O O . GLY B 1 102 ? 18.144 48.169 -8.238 1.00 16.00 101 GLY B O 1
ATOM 3251 N N . ARG B 1 103 ? 20.259 48.890 -8.289 1.00 16.66 102 ARG B N 1
ATOM 3252 C CA . ARG B 1 103 ? 20.439 48.647 -6.883 1.00 16.64 102 ARG B CA 1
ATOM 3253 C C . ARG B 1 103 ? 19.730 49.724 -6.049 1.00 15.64 102 ARG B C 1
ATOM 3254 O O . ARG B 1 103 ? 19.815 50.916 -6.339 1.00 16.61 102 ARG B O 1
ATOM 3262 N N . ASP B 1 104 ? 19.062 49.289 -4.990 1.00 15.50 103 ASP B N 1
ATOM 3263 C CA . ASP B 1 104 ? 18.504 50.158 -3.980 1.00 16.69 103 ASP B CA 1
ATOM 3264 C C . ASP B 1 104 ? 19.646 50.475 -3.010 1.00 18.91 103 ASP B C 1
ATOM 3265 O O . ASP B 1 104 ? 20.096 49.627 -2.235 1.00 20.00 103 ASP B O 1
ATOM 3270 N N . LEU B 1 105 ? 20.085 51.716 -3.040 1.00 17.17 104 LEU B N 1
ATOM 3271 C CA . LEU B 1 105 ? 21.170 52.161 -2.157 1.00 19.55 104 LEU B CA 1
ATOM 3272 C C . LEU B 1 105 ? 20.603 52.769 -0.897 1.00 20.00 104 LEU B C 1
ATOM 3273 O O . LEU B 1 105 ? 19.597 53.489 -0.920 1.00 22.88 104 LEU B O 1
ATOM 3278 N N . PRO B 1 106 ? 21.332 52.611 0.217 1.00 24.61 105 PRO B N 1
ATOM 3279 C CA . PRO B 1 106 ? 20.897 53.341 1.412 1.00 25.75 105 PRO B CA 1
ATOM 3280 C C . PRO B 1 106 ? 20.966 54.847 1.245 1.00 23.62 105 PRO B C 1
ATOM 3281 O O . PRO B 1 106 ? 21.748 55.347 0.413 1.00 22.61 105 PRO B O 1
ATOM 3285 N N . PRO B 1 107 ? 20.180 55.590 2.037 1.00 26.96 106 PRO B N 1
ATOM 3286 C CA . PRO B 1 107 ? 20.297 57.012 2.080 1.00 27.37 106 PRO B CA 1
ATOM 3287 C C . PRO B 1 107 ? 21.742 57.448 2.330 1.00 26.12 106 PRO B C 1
ATOM 3288 O O . PRO B 1 107 ? 22.454 56.820 3.123 1.00 26.53 106 PRO B O 1
ATOM 3292 N N . GLY B 1 108 ? 22.171 58.454 1.581 1.00 23.65 107 GLY B N 1
ATOM 3293 C CA . GLY B 1 108 ? 23.487 59.041 1.693 1.00 23.74 107 GLY B CA 1
ATOM 3294 C C . GLY B 1 108 ? 24.623 58.299 1.009 1.00 20.62 107 GLY B C 1
ATOM 3295 O O . GLY B 1 108 ? 25.759 58.719 1.058 1.00 20.87 107 GLY B O 1
ATOM 3296 N N . HIS B 1 109 ? 24.335 57.167 0.385 1.00 19.09 108 HIS B N 1
ATOM 3297 C CA . HIS B 1 109 ? 25.378 56.381 -0.273 1.00 17.97 108 HIS B CA 1
ATOM 3298 C C . HIS B 1 109 ? 26.180 57.196 -1.289 1.00 17.04 108 HIS B C 1
ATOM 3299 O O . HIS B 1 109 ? 25.588 57.908 -2.088 1.00 19.81 108 HIS B O 1
ATOM 3306 N N . ARG B 1 110 ? 27.495 57.022 -1.307 1.00 17.72 109 ARG B N 1
ATOM 3307 C CA . ARG B 1 110 ? 28.379 57.766 -2.196 1.00 19.07 109 ARG B CA 1
ATOM 3308 C C . ARG B 1 110 ? 28.068 57.584 -3.672 1.00 18.23 109 ARG B C 1
ATOM 3309 O O . ARG B 1 110 ? 28.303 58.481 -4.467 1.00 23.15 109 ARG B O 1
ATOM 3317 N N . PHE B 1 111 ? 27.524 56.421 -4.035 1.00 16.81 110 PHE B N 1
ATOM 3318 C CA . PHE B 1 111 ? 27.186 56.178 -5.446 1.00 16.79 110 PHE B CA 1
ATOM 3319 C C . PHE B 1 111 ? 25.933 56.856 -5.926 1.00 16.96 110 PHE B C 1
ATOM 3320 O O . PHE B 1 111 ? 25.657 56.821 -7.129 1.00 15.51 110 PHE B O 1
ATOM 3328 N N . ARG B 1 112 ? 25.133 57.454 -5.044 1.00 17.67 111 ARG B N 1
ATOM 3329 C CA . ARG B 1 112 ? 23.915 58.149 -5.463 1.00 17.44 111 ARG B CA 1
ATOM 3330 C C . ARG B 1 112 ? 24.170 59.289 -6.452 1.00 18.43 111 ARG B C 1
ATOM 3331 O O . ARG B 1 112 ? 23.234 59.628 -7.207 1.00 19.87 111 ARG B O 1
ATOM 3339 N N . ALA B 1 113 ? 25.395 59.807 -6.493 1.00 18.40 112 ALA B N 1
ATOM 3340 C CA . ALA B 1 113 ? 25.788 60.829 -7.436 1.00 21.94 112 ALA B CA 1
ATOM 3341 C C . ALA B 1 113 ? 25.718 60.345 -8.886 1.00 21.10 112 ALA B C 1
ATOM 3342 O O . ALA B 1 113 ? 25.586 61.207 -9.782 1.00 22.64 112 ALA B O 1
ATOM 3344 N N . HIS B 1 114 ? 25.749 59.016 -9.118 1.00 18.28 113 HIS B N 1
ATOM 3345 C CA . HIS B 1 114 ? 25.706 58.469 -10.497 1.00 17.29 113 HIS B CA 1
ATOM 3346 C C . HIS B 1 114 ? 24.789 57.288 -10.731 1.00 16.63 113 HIS B C 1
ATOM 3347 O O . HIS B 1 114 ? 24.655 56.847 -11.864 1.00 18.23 113 HIS B O 1
ATOM 3362 N N . ALA B 1 116 ? 20.870 56.153 -10.317 1.00 16.21 115 ALA B N 1
ATOM 3363 C CA . ALA B 1 116 ? 19.558 56.699 -10.073 1.00 16.93 115 ALA B CA 1
ATOM 3364 C C . ALA B 1 116 ? 18.710 55.789 -9.197 1.00 15.38 115 ALA B C 1
ATOM 3365 O O . ALA B 1 116 ? 18.877 54.576 -9.178 1.00 15.07 115 ALA B O 1
ATOM 3367 N N . ASP B 1 117 ? 17.770 56.373 -8.472 1.00 16.11 116 ASP B N 1
ATOM 3368 C CA . ASP B 1 117 ? 16.848 55.652 -7.663 1.00 16.51 116 ASP B CA 1
ATOM 3369 C C . ASP B 1 117 ? 15.959 54.778 -8.574 1.00 16.26 116 ASP B C 1
ATOM 3370 O O . ASP B 1 117 ? 15.658 55.168 -9.707 1.00 16.25 116 ASP B O 1
ATOM 3375 N N . ASN B 1 118 ? 15.521 53.633 -8.053 1.00 16.99 117 ASN B N 1
ATOM 3376 C CA . ASN B 1 118 ? 14.486 52.844 -8.703 1.00 16.00 117 ASN B CA 1
ATOM 3377 C C . ASN B 1 118 ? 13.163 53.566 -8.701 1.00 17.15 117 ASN B C 1
ATOM 3378 O O . ASN B 1 118 ? 12.875 54.386 -7.814 1.00 18.14 117 ASN B O 1
ATOM 3383 N N . VAL B 1 119 ? 12.347 53.240 -9.684 1.00 16.37 118 VAL B N 1
ATOM 3384 C CA . VAL B 1 119 ? 10.917 53.550 -9.685 1.00 17.18 118 VAL B CA 1
ATOM 3385 C C . VAL B 1 119 ? 10.163 52.214 -9.582 1.00 16.49 118 VAL B C 1
ATOM 3386 O O . VAL B 1 119 ? 10.750 51.155 -9.774 1.00 17.07 118 VAL B O 1
ATOM 3390 N N . TRP B 1 120 ? 8.871 52.261 -9.257 1.00 16.69 119 TRP B N 1
ATOM 3391 C CA . TRP B 1 120 ? 8.088 51.047 -9.006 1.00 19.30 119 TRP B CA 1
ATOM 3392 C C . TRP B 1 120 ? 6.690 51.223 -9.541 1.00 18.87 119 TRP B C 1
ATOM 3393 O O . TRP B 1 120 ? 6.129 52.318 -9.406 1.00 19.80 119 TRP B O 1
ATOM 3404 N N . PRO B 1 121 ? 6.108 50.159 -10.132 1.00 18.50 120 PRO B N 1
ATOM 3405 C CA . PRO B 1 121 ? 4.769 50.345 -10.705 1.00 19.22 120 PRO B CA 1
ATOM 3406 C C . PRO B 1 121 ? 3.686 50.187 -9.635 1.00 21.62 120 PRO B C 1
ATOM 3407 O O . PRO B 1 121 ? 3.441 49.074 -9.170 1.00 21.88 120 PRO B O 1
ATOM 3411 N N . ALA B 1 122 ? 3.111 51.307 -9.231 1.00 21.32 121 ALA B N 1
ATOM 3412 C CA . ALA B 1 122 ? 2.106 51.318 -8.159 1.00 21.34 121 ALA B CA 1
ATOM 3413 C C . ALA B 1 122 ? 0.919 50.410 -8.465 1.00 22.78 121 ALA B C 1
ATOM 3414 O O . ALA B 1 122 ? 0.264 49.885 -7.538 1.00 24.11 121 ALA B O 1
ATOM 3416 N N . GLU B 1 123 ? 0.627 50.250 -9.752 1.00 20.25 122 GLU B N 1
ATOM 3417 C CA . GLU B 1 123 ? -0.511 49.477 -10.238 1.00 20.99 122 GLU B CA 1
ATOM 3418 C C . GLU B 1 123 ? -0.366 47.955 -10.033 1.00 22.28 122 GLU B C 1
ATOM 3419 O O . GLU B 1 123 ? -1.357 47.232 -10.109 1.00 24.54 122 GLU B O 1
ATOM 3425 N N . ILE B 1 124 ? 0.862 47.476 -9.814 1.00 21.34 123 ILE B N 1
ATOM 3426 C CA . ILE B 1 124 ? 1.175 46.079 -9.566 1.00 21.15 123 ILE B CA 1
ATOM 3427 C C . ILE B 1 124 ? 1.722 45.975 -8.130 1.00 22.57 123 ILE B C 1
ATOM 3428 O O . ILE B 1 124 ? 2.905 46.074 -7.898 1.00 20.87 123 ILE B O 1
ATOM 3433 N N . PRO B 1 125 ? 0.825 45.798 -7.136 1.00 23.21 124 PRO B N 1
ATOM 3434 C CA . PRO B 1 125 ? 1.301 45.945 -5.760 1.00 23.69 124 PRO B CA 1
ATOM 3435 C C . PRO B 1 125 ? 2.442 45.033 -5.293 1.00 21.99 124 PRO B C 1
ATOM 3436 O O . PRO B 1 125 ? 3.267 45.475 -4.503 1.00 23.51 124 PRO B O 1
ATOM 3440 N N . ALA B 1 126 ? 2.465 43.795 -5.778 1.00 22.91 125 ALA B N 1
ATOM 3441 C CA . ALA B 1 126 ? 3.465 42.791 -5.408 1.00 21.59 125 ALA B CA 1
ATOM 3442 C C . ALA B 1 126 ? 4.796 42.956 -6.163 1.00 19.67 125 ALA B C 1
ATOM 3443 O O . ALA B 1 126 ? 5.789 42.360 -5.810 1.00 20.29 125 ALA B O 1
ATOM 3445 N N . PHE B 1 127 ? 4.838 43.848 -7.120 1.00 19.40 126 PHE B N 1
ATOM 3446 C CA . PHE B 1 127 ? 6.029 43.926 -8.003 1.00 16.92 126 PHE B CA 1
ATOM 3447 C C . PHE B 1 127 ? 7.306 44.262 -7.231 1.00 17.57 126 PHE B C 1
ATOM 3448 O O . PHE B 1 127 ? 8.304 43.579 -7.373 1.00 17.30 126 PHE B O 1
ATOM 3456 N N . LYS B 1 128 ? 7.308 45.323 -6.420 1.00 18.37 127 LYS B N 1
ATOM 3457 C CA . LYS B 1 128 ? 8.516 45.671 -5.711 1.00 18.16 127 LYS B CA 1
ATOM 3458 C C . LYS B 1 128 ? 9.068 44.493 -4.911 1.00 17.67 127 LYS B C 1
ATOM 3459 O O . LYS B 1 128 ? 10.251 44.189 -4.983 1.00 16.92 127 LYS B O 1
ATOM 3465 N N . HIS B 1 129 ? 8.219 43.869 -4.096 1.00 18.04 128 HIS B N 1
ATOM 3466 C CA . HIS B 1 129 ? 8.649 42.722 -3.322 1.00 20.47 128 HIS B CA 1
ATOM 3467 C C . HIS B 1 129 ? 9.170 41.569 -4.197 1.00 18.30 128 HIS B C 1
ATOM 3468 O O . HIS B 1 129 ? 10.272 41.058 -3.966 1.00 18.36 128 HIS B O 1
ATOM 3475 N N . ASP B 1 130 ? 8.381 41.161 -5.185 1.00 20.10 129 ASP B N 1
ATOM 3476 C CA . ASP B 1 130 ? 8.692 39.947 -5.919 1.00 18.60 129 ASP B CA 1
ATOM 3477 C C . ASP B 1 130 ? 9.912 40.145 -6.817 1.00 18.35 129 ASP B C 1
ATOM 3478 O O . ASP B 1 130 ? 10.767 39.288 -6.908 1.00 18.47 129 ASP B O 1
ATOM 3483 N N . VAL B 1 131 ? 9.975 41.294 -7.471 1.00 17.33 130 VAL B N 1
ATOM 3484 C CA . VAL B 1 131 ? 11.071 41.616 -8.396 1.00 17.41 130 VAL B CA 1
ATOM 3485 C C . VAL B 1 131 ? 12.357 41.917 -7.599 1.00 17.98 130 VAL B C 1
ATOM 3486 O O . VAL B 1 131 ? 13.452 41.538 -8.024 1.00 17.70 130 VAL B O 1
ATOM 3490 N N . SER B 1 132 ? 12.239 42.580 -6.448 1.00 17.86 131 SER B N 1
ATOM 3491 C CA . SER B 1 132 ? 13.431 42.771 -5.625 1.00 18.07 131 SER B CA 1
ATOM 3492 C C . SER B 1 132 ? 14.007 41.449 -5.125 1.00 16.07 131 SER B C 1
ATOM 3493 O O . SER B 1 132 ? 15.236 41.298 -5.043 1.00 17.58 131 SER B O 1
ATOM 3496 N N . TRP B 1 133 ? 13.147 40.485 -4.777 1.00 17.68 132 TRP B N 1
ATOM 3497 C CA . TRP B 1 133 ? 13.616 39.192 -4.354 1.00 17.37 132 TRP B CA 1
ATOM 3498 C C . TRP B 1 133 ? 14.464 38.559 -5.472 1.00 16.81 132 TRP B C 1
ATOM 3499 O O . TRP B 1 133 ? 15.513 37.964 -5.229 1.00 16.94 132 TRP B O 1
ATOM 3510 N N . LEU B 1 134 ? 13.987 38.673 -6.705 1.00 17.69 133 LEU B N 1
ATOM 3511 C CA . LEU B 1 134 ? 14.710 38.098 -7.828 1.00 17.67 133 LEU B CA 1
ATOM 3512 C C . LEU B 1 134 ? 16.066 38.771 -8.042 1.00 16.80 133 LEU B C 1
ATOM 3513 O O . LEU B 1 134 ? 17.079 38.074 -8.280 1.00 16.59 133 LEU B O 1
ATOM 3518 N N . TYR B 1 135 ? 16.086 40.114 -7.964 1.00 17.06 134 TYR B N 1
ATOM 3519 C CA . TYR B 1 135 ? 17.334 40.903 -8.063 1.00 14.40 134 TYR B CA 1
ATOM 3520 C C . TYR B 1 135 ? 18.370 40.361 -7.044 1.00 16.35 134 TYR B C 1
ATOM 3521 O O . TYR B 1 135 ? 19.510 40.008 -7.365 1.00 16.28 134 TYR B O 1
ATOM 3530 N N . ASN B 1 136 ? 17.941 40.264 -5.788 1.00 16.80 135 ASN B N 1
ATOM 3531 C CA . ASN B 1 136 ? 18.889 39.854 -4.765 1.00 18.81 135 ASN B CA 1
ATOM 3532 C C . ASN B 1 136 ? 19.258 38.379 -4.825 1.00 18.66 135 ASN B C 1
ATOM 3533 O O . ASN B 1 136 ? 20.383 38.009 -4.475 1.00 17.89 135 ASN B O 1
ATOM 3538 N N . SER B 1 137 ? 18.336 37.529 -5.292 1.00 17.46 136 SER B N 1
ATOM 3539 C CA A SER B 1 137 ? 18.610 36.107 -5.399 0.50 15.82 136 SER B CA 1
ATOM 3540 C CA B SER B 1 137 ? 18.582 36.105 -5.421 0.50 17.10 136 SER B CA 1
ATOM 3541 C C . SER B 1 137 ? 19.621 35.846 -6.507 1.00 15.85 136 SER B C 1
ATOM 3542 O O . SER B 1 137 ? 20.542 35.054 -6.325 1.00 17.10 136 SER B O 1
ATOM 3547 N N . LEU B 1 138 ? 19.455 36.529 -7.631 1.00 16.25 137 LEU B N 1
ATOM 3548 C CA . LEU B 1 138 ? 20.406 36.370 -8.752 1.00 14.82 137 LEU B CA 1
ATOM 3549 C C . LEU B 1 138 ? 21.757 37.013 -8.415 1.00 15.15 137 LEU B C 1
ATOM 3550 O O . LEU B 1 138 ? 22.801 36.489 -8.817 1.00 16.69 137 LEU B O 1
ATOM 3555 N N . ASP B 1 139 ? 21.745 38.129 -7.696 1.00 16.05 138 ASP B N 1
ATOM 3556 C CA . ASP B 1 139 ? 22.988 38.751 -7.262 1.00 16.01 138 ASP B CA 1
ATOM 3557 C C . ASP B 1 139 ? 23.718 37.787 -6.333 1.00 14.40 138 ASP B C 1
ATOM 3558 O O . ASP B 1 139 ? 24.952 37.640 -6.419 1.00 15.88 138 ASP B O 1
ATOM 3563 N N . GLY B 1 140 ? 22.969 37.164 -5.425 1.00 16.14 139 GLY B N 1
ATOM 3564 C CA . GLY B 1 140 ? 23.596 36.182 -4.518 1.00 16.39 139 GLY B CA 1
ATOM 3565 C C . GLY B 1 140 ? 24.156 34.946 -5.203 1.00 16.81 139 GLY B C 1
ATOM 3566 O O . GLY B 1 140 ? 25.256 34.496 -4.921 1.00 18.25 139 GLY B O 1
ATOM 3575 N N . GLY B 1 142 ? 25.103 34.927 -8.302 1.00 15.34 141 GLY B N 1
ATOM 3576 C CA . GLY B 1 142 ? 26.271 35.458 -9.020 1.00 15.57 141 GLY B CA 1
ATOM 3577 C C . GLY B 1 142 ? 27.523 35.527 -8.137 1.00 15.98 141 GLY B C 1
ATOM 3578 O O . GLY B 1 142 ? 28.629 35.223 -8.582 1.00 16.92 141 GLY B O 1
ATOM 3579 N N . GLY B 1 143 ? 27.328 35.858 -6.867 1.00 15.42 142 GLY B N 1
ATOM 3580 C CA . GLY B 1 143 ? 28.481 35.844 -5.938 1.00 14.86 142 GLY B CA 1
ATOM 3581 C C . GLY B 1 143 ? 29.063 34.450 -5.775 1.00 16.52 142 GLY B C 1
ATOM 3582 O O . GLY B 1 143 ? 30.283 34.291 -5.677 1.00 17.49 142 GLY B O 1
ATOM 3583 N N . LYS B 1 144 ? 28.192 33.441 -5.689 1.00 16.75 143 LYS B N 1
ATOM 3584 C CA . LYS B 1 144 ? 28.622 32.060 -5.534 1.00 19.18 143 LYS B CA 1
ATOM 3585 C C . LYS B 1 144 ? 29.336 31.565 -6.796 1.00 17.81 143 LYS B C 1
ATOM 3586 O O . LYS B 1 144 ? 30.356 30.881 -6.731 1.00 18.83 143 LYS B O 1
ATOM 3592 N N . VAL B 1 145 ? 28.816 31.930 -7.969 1.00 17.57 144 VAL B N 1
ATOM 3593 C CA . VAL B 1 145 ? 29.509 31.641 -9.218 1.00 18.04 144 VAL B CA 1
ATOM 3594 C C . VAL B 1 145 ? 30.892 32.298 -9.250 1.00 17.94 144 VAL B C 1
ATOM 3595 O O . VAL B 1 145 ? 31.875 31.686 -9.664 1.00 18.13 144 VAL B O 1
ATOM 3599 N N . LEU B 1 146 ? 30.971 33.550 -8.778 1.00 16.41 145 LEU B N 1
ATOM 3600 C CA . LEU B 1 146 ? 32.244 34.275 -8.667 1.00 16.66 145 LEU B CA 1
ATOM 3601 C C . LEU B 1 146 ? 33.250 33.613 -7.712 1.00 16.82 145 LEU B C 1
ATOM 3602 O O . LEU B 1 146 ? 34.435 33.611 -7.993 1.00 17.96 145 LEU B O 1
ATOM 3607 N N . GLU B 1 147 ? 32.763 32.991 -6.647 1.00 18.13 146 GLU B N 1
ATOM 3608 C CA . GLU B 1 147 ? 33.659 32.187 -5.784 1.00 17.01 146 GLU B CA 1
ATOM 3609 C C . GLU B 1 147 ? 34.320 31.065 -6.586 1.00 18.29 146 GLU B C 1
ATOM 3610 O O . GLU B 1 147 ? 35.522 30.836 -6.481 1.00 19.41 146 GLU B O 1
ATOM 3616 N N . ALA B 1 148 ? 33.522 30.386 -7.411 1.00 17.77 147 ALA B N 1
ATOM 3617 C CA . ALA B 1 148 ? 34.025 29.310 -8.267 1.00 18.29 147 ALA B CA 1
ATOM 3618 C C . ALA B 1 148 ? 35.043 29.854 -9.263 1.00 17.66 147 ALA B C 1
ATOM 3619 O O . ALA B 1 148 ? 36.104 29.284 -9.459 1.00 19.78 147 ALA B O 1
ATOM 3621 N N . ILE B 1 149 ? 34.744 31.006 -9.866 1.00 19.34 148 ILE B N 1
ATOM 3622 C CA . ILE B 1 149 ? 35.654 31.641 -10.825 1.00 17.99 148 ILE B CA 1
ATOM 3623 C C . ILE B 1 149 ? 36.981 32.040 -10.150 1.00 18.70 148 ILE B C 1
ATOM 3624 O O . ILE B 1 149 ? 38.094 31.803 -10.703 1.00 19.66 148 ILE B O 1
ATOM 3629 N N . ALA B 1 150 ? 36.864 32.606 -8.950 1.00 17.99 149 ALA B N 1
ATOM 3630 C CA . ALA B 1 150 ? 38.048 32.989 -8.141 1.00 18.71 149 ALA B CA 1
ATOM 3631 C C . ALA B 1 150 ? 38.985 31.800 -7.916 1.00 19.01 149 ALA B C 1
ATOM 3632 O O . ALA B 1 150 ? 40.205 31.887 -8.177 1.00 20.80 149 ALA B O 1
ATOM 3634 N N . THR B 1 151 ? 38.398 30.685 -7.486 1.00 19.69 150 THR B N 1
ATOM 3635 C CA . THR B 1 151 ? 39.153 29.453 -7.207 1.00 20.40 150 THR B CA 1
ATOM 3636 C C . THR B 1 151 ? 39.751 28.892 -8.472 1.00 21.32 150 THR B C 1
ATOM 3637 O O . THR B 1 151 ? 40.910 28.493 -8.479 1.00 23.05 150 THR B O 1
ATOM 3641 N N . TYR B 1 152 ? 39.012 28.939 -9.570 1.00 20.06 151 TYR B N 1
ATOM 3642 C CA . TYR B 1 152 ? 39.539 28.485 -10.847 1.00 21.42 151 TYR B CA 1
ATOM 3643 C C . TYR B 1 152 ? 40.763 29.291 -11.276 1.00 21.71 151 TYR B C 1
ATOM 3644 O O . TYR B 1 152 ? 41.750 28.726 -11.783 1.00 24.46 151 TYR B O 1
ATOM 3653 N N . LEU B 1 153 ? 40.701 30.597 -11.039 1.00 20.72 152 LEU B N 1
ATOM 3654 C CA . LEU B 1 153 ? 41.802 31.490 -11.337 1.00 19.13 152 LEU B CA 1
ATOM 3655 C C . LEU B 1 153 ? 42.936 31.476 -10.293 1.00 22.72 152 LEU B C 1
ATOM 3656 O O . LEU B 1 153 ? 43.874 32.258 -10.390 1.00 23.12 152 LEU B O 1
ATOM 3661 N N . LYS B 1 154 ? 42.837 30.595 -9.303 1.00 23.46 153 LYS B N 1
ATOM 3662 C CA . LYS B 1 154 ? 43.860 30.431 -8.241 1.00 23.04 153 LYS B CA 1
ATOM 3663 C C . LYS B 1 154 ? 43.979 31.648 -7.326 1.00 24.97 153 LYS B C 1
ATOM 3664 O O . LYS B 1 154 ? 45.055 31.985 -6.802 1.00 25.30 153 LYS B O 1
ATOM 3669 N N . LEU B 1 155 ? 42.836 32.277 -7.104 1.00 23.35 154 LEU B N 1
ATOM 3670 C CA . LEU B 1 155 ? 42.699 33.390 -6.200 1.00 22.46 154 LEU B CA 1
ATOM 3671 C C . LEU B 1 155 ? 42.044 32.851 -4.942 1.00 23.00 154 LEU B C 1
ATOM 3672 O O . LEU B 1 155 ? 41.516 31.721 -4.946 1.00 22.78 154 LEU B O 1
ATOM 3677 N N . GLU B 1 156 ? 42.055 33.666 -3.889 1.00 25.01 155 GLU B N 1
ATOM 3678 C CA . GLU B 1 156 ? 41.281 33.392 -2.677 1.00 24.84 155 GLU B CA 1
ATOM 3679 C C . GLU B 1 156 ? 39.815 33.219 -3.059 1.00 23.07 155 GLU B C 1
ATOM 3680 O O . GLU B 1 156 ? 39.310 33.916 -3.940 1.00 23.10 155 GLU B O 1
ATOM 3686 N N . ARG B 1 157 ? 39.122 32.303 -2.398 1.00 21.41 156 ARG B N 1
ATOM 3687 C CA . ARG B 1 157 ? 37.747 32.013 -2.769 1.00 18.81 156 ARG B CA 1
ATOM 3688 C C . ARG B 1 157 ? 36.835 33.225 -2.634 1.00 18.95 156 ARG B C 1
ATOM 3689 O O . ARG B 1 157 ? 35.889 33.355 -3.411 1.00 19.90 156 ARG B O 1
ATOM 3697 N N . ASP B 1 158 ? 37.096 34.082 -1.653 1.00 20.16 157 ASP B N 1
ATOM 3698 C CA . ASP B 1 158 ? 36.318 35.290 -1.455 1.00 19.77 157 ASP B CA 1
ATOM 3699 C C . ASP B 1 158 ? 36.829 36.546 -2.198 1.00 19.14 157 ASP B C 1
ATOM 3700 O O . ASP B 1 158 ? 36.394 37.657 -1.884 1.00 19.59 157 ASP B O 1
ATOM 3705 N N . PHE B 1 159 ? 37.708 36.355 -3.179 1.00 18.67 158 PHE B N 1
ATOM 3706 C CA . PHE B 1 159 ? 38.369 37.460 -3.887 1.00 18.84 158 PHE B CA 1
ATOM 3707 C C . PHE B 1 159 ? 37.359 38.483 -4.367 1.00 16.36 158 PHE B C 1
ATOM 3708 O O . PHE B 1 159 ? 37.589 39.729 -4.248 1.00 17.37 158 PHE B O 1
ATOM 3716 N N . PHE B 1 160 ? 36.236 38.016 -4.933 1.00 16.37 159 PHE B N 1
ATOM 3717 C CA . PHE B 1 160 ? 35.305 38.976 -5.556 1.00 16.77 159 PHE B CA 1
ATOM 3718 C C . PHE B 1 160 ? 34.395 39.693 -4.600 1.00 18.30 159 PHE B C 1
ATOM 3719 O O . PHE B 1 160 ? 33.765 40.672 -4.980 1.00 16.87 159 PHE B O 1
ATOM 3727 N N . LYS B 1 161 ? 34.328 39.249 -3.345 1.00 17.44 160 LYS B N 1
ATOM 3728 C CA . LYS B 1 161 ? 33.350 39.796 -2.425 1.00 19.62 160 LYS B CA 1
ATOM 3729 C C . LYS B 1 161 ? 33.373 41.352 -2.375 1.00 18.24 160 LYS B C 1
ATOM 3730 O O . LYS B 1 161 ? 32.333 42.013 -2.583 1.00 18.50 160 LYS B O 1
ATOM 3736 N N . PRO B 1 162 ? 34.536 41.984 -2.089 1.00 17.82 161 PRO B N 1
ATOM 3737 C CA . PRO B 1 162 ? 34.549 43.455 -2.045 1.00 18.67 161 PRO B CA 1
ATOM 3738 C C . PRO B 1 162 ? 34.310 44.101 -3.406 1.00 19.50 161 PRO B C 1
ATOM 3739 O O . PRO B 1 162 ? 33.829 45.225 -3.460 1.00 20.24 161 PRO B O 1
ATOM 3743 N N . THR B 1 163 ? 34.682 43.404 -4.481 1.00 17.74 162 THR B N 1
ATOM 3744 C CA . THR B 1 163 ? 34.652 43.957 -5.813 1.00 18.04 162 THR B CA 1
ATOM 3745 C C . THR B 1 163 ? 33.239 44.167 -6.320 1.00 17.10 162 THR B C 1
ATOM 3746 O O . THR B 1 163 ? 33.046 45.021 -7.170 1.00 17.13 162 THR B O 1
ATOM 3750 N N . VAL B 1 164 ? 32.272 43.407 -5.797 1.00 16.91 163 VAL B N 1
ATOM 3751 C CA . VAL B 1 164 ? 30.892 43.452 -6.266 1.00 16.90 163 VAL B CA 1
ATOM 3752 C C . VAL B 1 164 ? 29.929 44.008 -5.237 1.00 16.79 163 VAL B C 1
ATOM 3753 O O . VAL B 1 164 ? 28.722 44.128 -5.490 1.00 17.60 163 VAL B O 1
ATOM 3757 N N . GLN B 1 165 ? 30.457 44.369 -4.081 1.00 16.20 164 GLN B N 1
ATOM 3758 C CA . GLN B 1 165 ? 29.642 45.032 -3.067 1.00 16.87 164 GLN B CA 1
ATOM 3759 C C . GLN B 1 165 ? 29.099 46.358 -3.607 1.00 15.43 164 GLN B C 1
ATOM 3760 O O . GLN B 1 165 ? 29.848 47.222 -4.077 1.00 17.83 164 GLN B O 1
ATOM 3766 N N . ASP B 1 166 ? 27.797 46.535 -3.436 1.00 16.41 165 ASP B N 1
ATOM 3767 C CA . ASP B 1 166 ? 27.075 47.686 -3.943 1.00 15.21 165 ASP B CA 1
ATOM 3768 C C . ASP B 1 166 ? 27.273 47.863 -5.444 1.00 15.87 165 ASP B C 1
ATOM 3769 O O . ASP B 1 166 ? 27.156 48.996 -5.945 1.00 16.61 165 ASP B O 1
ATOM 3774 N N . GLY B 1 167 ? 27.540 46.745 -6.140 1.00 15.02 166 GLY B N 1
ATOM 3775 C CA . GLY B 1 167 ? 27.760 46.787 -7.565 1.00 15.38 166 GLY B CA 1
ATOM 3776 C C . GLY B 1 167 ? 26.567 47.400 -8.327 1.00 15.90 166 GLY B C 1
ATOM 3777 O O . GLY B 1 167 ? 25.408 47.251 -7.921 1.00 15.85 166 GLY B O 1
ATOM 3778 N N . ASN B 1 168 ? 26.838 48.006 -9.470 1.00 14.75 167 ASN B N 1
ATOM 3779 C CA . ASN B 1 168 ? 25.817 48.750 -10.240 1.00 14.46 167 ASN B CA 1
ATOM 3780 C C . ASN B 1 168 ? 25.026 47.777 -11.121 1.00 15.29 167 ASN B C 1
ATOM 3781 O O . ASN B 1 168 ? 24.924 47.934 -12.348 1.00 15.18 167 ASN B O 1
ATOM 3786 N N . SER B 1 169 ? 24.509 46.739 -10.487 1.00 13.84 168 SER B N 1
ATOM 3787 C CA . SER B 1 169 ? 23.906 45.622 -11.209 1.00 14.06 168 SER B CA 1
ATOM 3788 C C . SER B 1 169 ? 22.475 45.904 -11.592 1.00 15.41 168 SER B C 1
ATOM 3789 O O . SER B 1 169 ? 21.759 46.665 -10.919 1.00 14.19 168 SER B O 1
ATOM 3792 N N . VAL B 1 170 ? 22.031 45.303 -12.694 1.00 15.02 169 VAL B N 1
ATOM 3793 C CA . VAL B 1 170 ? 20.696 45.628 -13.233 1.00 15.88 169 VAL B CA 1
ATOM 3794 C C . VAL B 1 170 ? 19.964 44.338 -13.547 1.00 15.44 169 VAL B C 1
ATOM 3795 O O . VAL B 1 170 ? 20.477 43.432 -14.238 1.00 14.66 169 VAL B O 1
ATOM 3799 N N . LEU B 1 171 ? 18.741 44.234 -13.025 1.00 15.32 170 LEU B N 1
ATOM 3800 C CA . LEU B 1 171 ? 17.824 43.172 -13.399 1.00 14.07 170 LEU B CA 1
ATOM 3801 C C . LEU B 1 171 ? 16.973 43.739 -14.515 1.00 15.69 170 LEU B C 1
ATOM 3802 O O . LEU B 1 171 ? 16.283 44.733 -14.321 1.00 14.92 170 LEU B O 1
ATOM 3807 N N . ARG B 1 172 ? 17.005 43.106 -15.689 1.00 13.75 171 ARG B N 1
ATOM 3808 C CA . ARG B 1 172 ? 16.222 43.493 -16.831 1.00 15.07 171 ARG B CA 1
ATOM 3809 C C . ARG B 1 172 ? 15.037 42.550 -16.975 1.00 15.24 171 ARG B C 1
ATOM 3810 O O . ARG B 1 172 ? 15.210 41.349 -16.966 1.00 16.89 171 ARG B O 1
ATOM 3818 N N . LEU B 1 173 ? 13.848 43.133 -17.134 1.00 15.52 172 LEU B N 1
ATOM 3819 C CA . LEU B 1 173 ? 12.655 42.396 -17.530 1.00 14.20 172 LEU B CA 1
ATOM 3820 C C . LEU B 1 173 ? 12.372 42.810 -18.964 1.00 13.58 172 LEU B C 1
ATOM 3821 O O . LEU B 1 173 ? 12.240 44.008 -19.281 1.00 14.94 172 LEU B O 1
ATOM 3826 N N . LEU B 1 174 ? 12.324 41.841 -19.876 1.00 16.54 173 LEU B N 1
ATOM 3827 C CA . LEU B 1 174 ? 12.230 42.102 -21.313 1.00 17.08 173 LEU B CA 1
ATOM 3828 C C . LEU B 1 174 ? 11.034 41.332 -21.853 1.00 18.05 173 LEU B C 1
ATOM 3829 O O . LEU B 1 174 ? 10.820 40.177 -21.508 1.00 20.01 173 LEU B O 1
ATOM 3834 N N . HIS B 1 175 ? 10.229 42.002 -22.646 1.00 16.43 174 HIS B N 1
ATOM 3835 C CA . HIS B 1 175 ? 9.053 41.405 -23.266 1.00 16.78 174 HIS B CA 1
ATOM 3836 C C . HIS B 1 175 ? 9.032 41.638 -24.741 1.00 18.87 174 HIS B C 1
ATOM 3837 O O . HIS B 1 175 ? 9.092 42.789 -25.179 1.00 18.16 174 HIS B O 1
ATOM 3844 N N . TYR B 1 176 ? 8.894 40.550 -25.508 1.00 18.80 175 TYR B N 1
ATOM 3845 C CA . TYR B 1 176 ? 8.577 40.606 -26.938 1.00 21.21 175 TYR B CA 1
ATOM 3846 C C . TYR B 1 176 ? 7.132 40.204 -27.160 1.00 23.34 175 TYR B C 1
ATOM 3847 O O . TYR B 1 176 ? 6.810 39.020 -26.983 1.00 23.81 175 TYR B O 1
ATOM 3856 N N . PRO B 1 177 ? 6.262 41.164 -27.508 1.00 23.90 176 PRO B N 1
ATOM 3857 C CA . PRO B 1 177 ? 4.875 40.761 -27.767 1.00 25.02 176 PRO B CA 1
ATOM 3858 C C . PRO B 1 177 ? 4.775 39.907 -29.001 1.00 26.85 176 PRO B C 1
ATOM 3859 O O . PRO B 1 177 ? 5.647 39.978 -29.875 1.00 24.69 176 PRO B O 1
ATOM 3863 N N . PRO B 1 178 ? 3.718 39.076 -29.069 1.00 27.90 177 PRO B N 1
ATOM 3864 C CA . PRO B 1 178 ? 3.529 38.278 -30.239 1.00 30.41 177 PRO B CA 1
ATOM 3865 C C . PRO B 1 178 ? 3.128 39.172 -31.409 1.00 30.28 177 PRO B C 1
ATOM 3866 O O . PRO B 1 178 ? 2.311 40.098 -31.266 1.00 31.37 177 PRO B O 1
ATOM 3870 N N . ILE B 1 179 ? 3.736 38.879 -32.539 1.00 27.19 178 ILE B N 1
ATOM 3871 C CA A ILE B 1 179 ? 3.459 39.554 -33.814 0.50 29.28 178 ILE B CA 1
ATOM 3872 C CA B ILE B 1 179 ? 3.420 39.553 -33.787 0.50 28.98 178 ILE B CA 1
ATOM 3873 C C . ILE B 1 179 ? 3.239 38.445 -34.827 1.00 30.00 178 ILE B C 1
ATOM 3874 O O . ILE B 1 179 ? 4.036 37.511 -34.886 1.00 31.50 178 ILE B O 1
ATOM 3883 N N . PRO B 1 180 ? 2.170 38.526 -35.651 1.00 28.80 179 PRO B N 1
ATOM 3884 C CA . PRO B 1 180 ? 1.908 37.439 -36.629 1.00 31.42 179 PRO B CA 1
ATOM 3885 C C . PRO B 1 180 ? 2.752 37.605 -37.902 1.00 32.27 179 PRO B C 1
ATOM 3886 O O . PRO B 1 180 ? 2.212 37.771 -39.019 1.00 32.82 179 PRO B O 1
ATOM 3890 N N A LYS B 1 181 ? 4.063 37.554 -37.698 0.50 33.20 180 LYS B N 1
ATOM 3891 N N B LYS B 1 181 ? 4.065 37.562 -37.709 0.50 34.50 180 LYS B N 1
ATOM 3892 C CA A LYS B 1 181 ? 5.073 37.776 -38.721 0.50 35.80 180 LYS B CA 1
ATOM 3893 C CA B LYS B 1 181 ? 5.057 37.763 -38.758 0.50 37.98 180 LYS B CA 1
ATOM 3894 C C A LYS B 1 181 ? 6.386 37.199 -38.236 0.50 37.02 180 LYS B C 1
ATOM 3895 C C B LYS B 1 181 ? 6.397 37.247 -38.260 0.50 38.27 180 LYS B C 1
ATOM 3896 O O A LYS B 1 181 ? 6.713 37.304 -37.047 0.50 37.94 180 LYS B O 1
ATOM 3897 O O B LYS B 1 181 ? 6.749 37.439 -37.089 0.50 38.95 180 LYS B O 1
ATOM 3908 N N . ASP B 1 182 ? 7.147 36.610 -39.156 1.00 39.75 181 ASP B N 1
ATOM 3909 C CA . ASP B 1 182 ? 8.473 36.060 -38.836 1.00 42.87 181 ASP B CA 1
ATOM 3910 C C . ASP B 1 182 ? 9.584 37.089 -38.992 1.00 45.77 181 ASP B C 1
ATOM 3911 O O . ASP B 1 182 ? 9.595 37.844 -39.973 1.00 47.92 181 ASP B O 1
ATOM 3916 N N . ALA B 1 183 ? 10.527 37.097 -38.042 1.00 46.54 182 ALA B N 1
ATOM 3917 C CA . ALA B 1 183 ? 11.758 37.887 -38.163 1.00 46.94 182 ALA B CA 1
ATOM 3918 C C . ALA B 1 183 ? 12.718 37.167 -39.118 1.00 49.20 182 ALA B C 1
ATOM 3919 O O . ALA B 1 183 ? 12.792 35.931 -39.106 1.00 47.97 182 ALA B O 1
ATOM 3921 N N . THR B 1 184 ? 13.430 37.942 -39.943 1.00 49.07 183 THR B N 1
ATOM 3922 C CA . THR B 1 184 ? 14.387 37.402 -40.911 1.00 49.33 183 THR B CA 1
ATOM 3923 C C . THR B 1 184 ? 15.678 38.228 -40.897 1.00 50.00 183 THR B C 1
ATOM 3924 O O . THR B 1 184 ? 16.551 38.040 -41.757 1.00 49.76 183 THR B O 1
ATOM 3928 N N . VAL B 1 186 ? 19.199 36.981 -35.947 1.00 68.12 185 VAL B N 1
ATOM 3929 C CA . VAL B 1 186 ? 19.142 38.050 -34.959 1.00 67.26 185 VAL B CA 1
ATOM 3930 C C . VAL B 1 186 ? 17.698 38.456 -34.615 1.00 67.73 185 VAL B C 1
ATOM 3931 O O . VAL B 1 186 ? 17.091 39.272 -35.321 1.00 68.49 185 VAL B O 1
ATOM 3933 N N . ARG B 1 187 ? 17.150 37.843 -33.557 1.00 66.62 186 ARG B N 1
ATOM 3934 C CA . ARG B 1 187 ? 15.994 38.383 -32.815 1.00 64.69 186 ARG B CA 1
ATOM 3935 C C . ARG B 1 187 ? 16.549 39.343 -31.759 1.00 62.66 186 ARG B C 1
ATOM 3936 O O . ARG B 1 187 ? 15.977 40.408 -31.494 1.00 62.91 186 ARG B O 1
ATOM 3938 N N . ALA B 1 188 ? 17.651 38.922 -31.137 1.00 59.05 187 ALA B N 1
ATOM 3939 C CA . ALA B 1 188 ? 18.568 39.818 -30.438 1.00 55.29 187 ALA B CA 1
ATOM 3940 C C . ALA B 1 188 ? 19.859 39.831 -31.252 1.00 52.09 187 ALA B C 1
ATOM 3941 O O . ALA B 1 188 ? 20.550 38.808 -31.361 1.00 51.50 187 ALA B O 1
ATOM 3943 N N . GLY B 1 189 ? 20.163 40.983 -31.848 1.00 48.15 188 GLY B N 1
ATOM 3944 C CA . GLY B 1 189 ? 21.356 41.146 -32.665 1.00 44.17 188 GLY B CA 1
ATOM 3945 C C . GLY B 1 189 ? 22.594 40.776 -31.874 1.00 39.67 188 GLY B C 1
ATOM 3946 O O . GLY B 1 189 ? 22.642 40.938 -30.643 1.00 38.07 188 GLY B O 1
ATOM 3947 N N . ALA B 1 190 ? 23.596 40.289 -32.589 1.00 33.85 189 ALA B N 1
ATOM 3948 C CA . ALA B 1 190 ? 24.821 39.782 -31.988 1.00 31.53 189 ALA B CA 1
ATOM 3949 C C . ALA B 1 190 ? 25.500 40.881 -31.149 1.00 29.79 189 ALA B C 1
ATOM 3950 O O . ALA B 1 190 ? 25.622 42.018 -31.601 1.00 29.75 189 ALA B O 1
ATOM 3952 N N . HIS B 1 191 ? 25.932 40.541 -29.933 1.00 25.51 190 HIS B N 1
ATOM 3953 C CA . HIS B 1 191 ? 26.578 41.519 -29.044 1.00 25.27 190 HIS B CA 1
ATOM 3954 C C . HIS B 1 191 ? 27.365 40.797 -27.951 1.00 24.40 190 HIS B C 1
ATOM 3955 O O . HIS B 1 191 ? 27.175 39.604 -27.745 1.00 23.60 190 HIS B O 1
ATOM 3962 N N . GLY B 1 192 ? 28.220 41.532 -27.227 1.00 23.89 191 GLY B N 1
ATOM 3963 C CA . GLY B 1 192 ? 28.835 41.018 -25.990 1.00 23.98 191 GLY B CA 1
ATOM 3964 C C . GLY B 1 192 ? 28.304 41.866 -24.840 1.00 23.68 191 GLY B C 1
ATOM 3965 O O . GLY B 1 192 ? 27.741 42.957 -25.063 1.00 29.37 191 GLY B O 1
ATOM 3966 N N . ASP B 1 193 ? 28.450 41.372 -23.621 1.00 18.83 192 ASP B N 1
ATOM 3967 C CA . ASP B 1 193 ? 28.061 42.135 -22.429 1.00 17.32 192 ASP B CA 1
ATOM 3968 C C . ASP B 1 193 ? 29.270 42.864 -21.846 1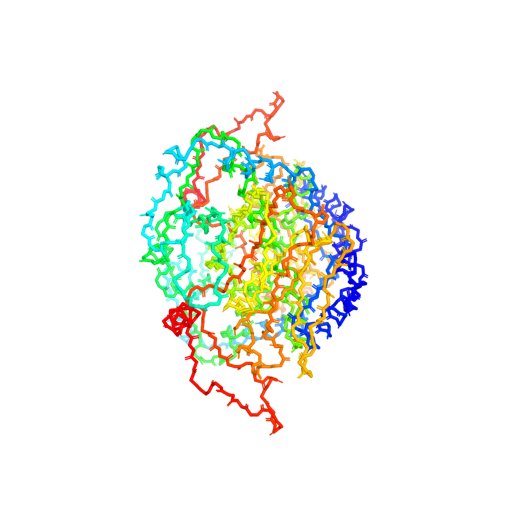.00 18.72 192 ASP B C 1
ATOM 3969 O O . ASP B 1 193 ? 30.395 42.326 -21.854 1.00 20.86 192 ASP B O 1
ATOM 3974 N N . ILE B 1 194 ? 29.020 44.062 -21.305 1.00 17.45 193 ILE B N 1
ATOM 3975 C CA . ILE B 1 194 ? 30.083 44.933 -20.802 1.00 17.79 193 ILE B CA 1
ATOM 3976 C C . ILE B 1 194 ? 30.421 44.757 -19.331 1.00 18.19 193 ILE B C 1
ATOM 3977 O O . ILE B 1 194 ? 31.441 45.252 -18.883 1.00 20.03 193 ILE B O 1
ATOM 3982 N N . ASN B 1 195 ? 29.588 44.027 -18.598 1.00 16.04 194 ASN B N 1
ATOM 3983 C CA . ASN B 1 195 ? 29.624 43.925 -17.156 1.00 15.17 194 ASN B CA 1
ATOM 3984 C C . ASN B 1 195 ? 30.528 42.788 -16.668 1.00 15.61 194 ASN B C 1
ATOM 3985 O O . ASN B 1 195 ? 31.480 42.392 -17.359 1.00 16.36 194 ASN B O 1
ATOM 3990 N N . THR B 1 196 ? 30.295 42.284 -15.459 1.00 15.22 195 THR B N 1
ATOM 3991 C CA . THR B 1 196 ? 31.146 41.231 -14.863 1.00 14.42 195 THR B CA 1
ATOM 3992 C C . THR B 1 196 ? 30.706 39.835 -15.291 1.00 13.63 195 THR B C 1
ATOM 3993 O O . THR B 1 196 ? 31.448 39.152 -16.003 1.00 15.51 195 THR B O 1
ATOM 3997 N N . ILE B 1 197 ? 29.521 39.415 -14.831 1.00 14.57 196 ILE B N 1
ATOM 3998 C CA . ILE B 1 197 ? 28.874 38.223 -15.357 1.00 15.46 196 ILE B CA 1
ATOM 3999 C C . ILE B 1 197 ? 27.378 38.510 -15.492 1.00 14.29 196 ILE B C 1
ATOM 4000 O O . ILE B 1 197 ? 26.821 39.388 -14.804 1.00 14.87 196 ILE B O 1
ATOM 4005 N N . THR B 1 198 ? 26.744 37.838 -16.446 1.00 14.51 197 THR B N 1
ATOM 4006 C CA . THR B 1 198 ? 25.310 37.878 -16.643 1.00 14.19 197 THR B CA 1
ATOM 4007 C C . THR B 1 198 ? 24.690 36.496 -16.391 1.00 14.14 197 THR B C 1
ATOM 4008 O O . THR B 1 198 ? 25.229 35.475 -16.833 1.00 15.51 197 THR B O 1
ATOM 4012 N N . LEU B 1 199 ? 23.579 36.486 -15.622 1.00 14.82 198 LEU B N 1
ATOM 4013 C CA . LEU B 1 199 ? 22.864 35.291 -15.262 1.00 15.42 198 LEU B CA 1
ATOM 4014 C C . LEU B 1 199 ? 21.470 35.278 -15.874 1.00 15.52 198 LEU B C 1
ATOM 4015 O O . LEU B 1 199 ? 20.658 36.157 -15.601 1.00 17.14 198 LEU B O 1
ATOM 4020 N N . LEU B 1 200 ? 21.177 34.223 -16.628 1.00 14.99 199 LEU B N 1
ATOM 4021 C CA . LEU B 1 200 ? 19.928 34.120 -17.411 1.00 17.02 199 LEU B CA 1
ATOM 4022 C C . LEU B 1 200 ? 19.140 32.838 -17.088 1.00 15.47 199 LEU B C 1
ATOM 4023 O O . LEU B 1 200 ? 19.567 31.717 -17.417 1.00 16.73 199 LEU B O 1
ATOM 4028 N N . LEU B 1 201 ? 17.978 33.037 -16.462 1.00 16.26 200 LEU B N 1
ATOM 4029 C CA . LEU B 1 201 ? 16.991 31.974 -16.315 1.00 17.44 200 LEU B CA 1
ATOM 4030 C C . LEU B 1 201 ? 16.199 31.790 -17.602 1.00 19.10 200 LEU B C 1
ATOM 4031 O O . LEU B 1 201 ? 16.102 32.688 -18.444 1.00 19.69 200 LEU B O 1
ATOM 4036 N N . GLY B 1 202 ? 15.559 30.635 -17.696 1.00 20.05 201 GLY B N 1
ATOM 4037 C CA . GLY B 1 202 ? 14.509 30.404 -18.691 1.00 22.16 201 GLY B CA 1
ATOM 4038 C C . GLY B 1 202 ? 14.973 30.359 -20.142 1.00 22.87 201 GLY B C 1
ATOM 4039 O O . GLY B 1 202 ? 14.171 30.607 -21.053 1.00 27.92 201 GLY B O 1
ATOM 4040 N N . ALA B 1 203 ? 16.232 29.988 -20.386 1.00 19.88 202 ALA B N 1
ATOM 4041 C CA . ALA B 1 203 ? 16.765 29.961 -21.743 1.00 21.29 202 ALA B CA 1
ATOM 4042 C C . ALA B 1 203 ? 16.404 28.686 -22.526 1.00 24.83 202 ALA B C 1
ATOM 4043 O O . ALA B 1 203 ? 16.746 28.558 -23.711 1.00 24.04 202 ALA B O 1
ATOM 4045 N N . GLU B 1 204 ? 15.731 27.731 -21.879 1.00 24.38 203 GLU B N 1
ATOM 4046 C CA . GLU B 1 204 ? 15.320 26.520 -22.569 1.00 25.69 203 GLU B CA 1
ATOM 4047 C C . GLU B 1 204 ? 14.507 26.824 -23.837 1.00 28.96 203 GLU B C 1
ATOM 4048 O O . GLU B 1 204 ? 13.556 27.605 -23.818 1.00 27.93 203 GLU B O 1
ATOM 4054 N N . GLU B 1 205 ? 14.922 26.194 -24.940 1.00 31.33 204 GLU B N 1
ATOM 4055 C CA . GLU B 1 205 ? 14.321 26.402 -26.264 1.00 34.19 204 GLU B CA 1
ATOM 4056 C C . GLU B 1 205 ? 14.163 27.891 -26.643 1.00 34.81 204 GLU B C 1
ATOM 4057 O O . GLU B 1 205 ? 13.228 28.276 -27.341 1.00 35.95 204 GLU B O 1
ATOM 4063 N N . GLY B 1 206 ? 15.099 28.727 -26.188 1.00 31.85 205 GLY B N 1
ATOM 4064 C CA . GLY B 1 206 ? 15.006 30.166 -26.402 1.00 32.82 205 GLY B CA 1
ATOM 4065 C C . GLY B 1 206 ? 15.784 30.758 -27.576 1.00 30.97 205 GLY B C 1
ATOM 4066 O O . GLY B 1 206 ? 15.703 31.968 -27.798 1.00 36.66 205 GLY B O 1
ATOM 4067 N N . GLY B 1 207 ? 16.569 29.945 -28.277 1.00 29.23 206 GLY B N 1
ATOM 4068 C CA . GLY B 1 207 ? 17.351 30.393 -29.432 1.00 28.00 206 GLY B CA 1
ATOM 4069 C C . GLY B 1 207 ? 18.656 31.113 -29.148 1.00 26.99 206 GLY B C 1
ATOM 4070 O O . GLY B 1 207 ? 19.211 31.802 -30.032 1.00 27.44 206 GLY B O 1
ATOM 4071 N N . LEU B 1 208 ? 19.161 30.955 -27.926 1.00 24.76 207 LEU B N 1
ATOM 4072 C CA . LEU B 1 208 ? 20.450 31.553 -27.584 1.00 25.11 207 LEU B CA 1
ATOM 4073 C C . LEU B 1 208 ? 21.574 30.806 -28.268 1.00 23.25 207 LEU B C 1
ATOM 4074 O O . LEU B 1 208 ? 21.623 29.571 -28.237 1.00 23.11 207 LEU B O 1
ATOM 4079 N N . GLU B 1 209 ? 22.510 31.563 -28.862 1.00 23.37 208 GLU B N 1
ATOM 4080 C CA . GLU B 1 209 ? 23.675 30.991 -29.531 1.00 23.04 208 GLU B CA 1
ATOM 4081 C C . GLU B 1 209 ? 24.912 31.810 -29.177 1.00 21.66 208 GLU B C 1
ATOM 4082 O O . GLU B 1 209 ? 24.818 33.026 -29.018 1.00 22.88 208 GLU B O 1
ATOM 4088 N N . VAL B 1 210 ? 26.047 31.128 -29.016 1.00 21.40 209 VAL B N 1
ATOM 4089 C CA . VAL B 1 210 ? 27.331 31.806 -28.813 1.00 21.57 209 VAL B CA 1
ATOM 4090 C C . VAL B 1 210 ? 28.215 31.604 -30.042 1.00 23.12 209 VAL B C 1
ATOM 4091 O O . VAL B 1 210 ? 28.238 30.515 -30.652 1.00 22.82 209 VAL B O 1
ATOM 4095 N N . LEU B 1 211 ? 28.931 32.670 -30.418 1.00 22.05 210 LEU B N 1
ATOM 4096 C CA . LEU B 1 211 ? 29.872 32.593 -31.529 1.00 22.10 210 LEU B CA 1
ATOM 4097 C C . LEU B 1 211 ? 31.142 31.902 -31.035 1.00 22.56 210 LEU B C 1
ATOM 4098 O O . LEU B 1 211 ? 31.807 32.392 -30.121 1.00 22.40 210 LEU B O 1
ATOM 4103 N N . ASP B 1 212 ? 31.458 30.730 -31.589 1.00 23.03 211 ASP B N 1
ATOM 4104 C CA . ASP B 1 212 ? 32.681 30.012 -31.225 1.00 22.60 211 ASP B CA 1
ATOM 4105 C C . ASP B 1 212 ? 33.885 30.678 -31.907 1.00 24.21 211 ASP B C 1
ATOM 4106 O O . ASP B 1 212 ? 33.732 31.504 -32.819 1.00 24.26 211 ASP B O 1
ATOM 4111 N N . ARG B 1 213 ? 35.076 30.256 -31.485 1.00 24.47 212 ARG B N 1
ATOM 4112 C CA . ARG B 1 213 ? 36.337 30.794 -31.972 1.00 26.19 212 ARG B CA 1
ATOM 4113 C C . ARG B 1 213 ? 36.471 30.670 -33.484 1.00 27.29 212 ARG B C 1
ATOM 4114 O O . ARG B 1 213 ? 37.077 31.539 -34.126 1.00 29.06 212 ARG B O 1
ATOM 4122 N N . ASP B 1 214 ? 35.929 29.592 -34.057 1.00 25.52 213 ASP B N 1
ATOM 4123 C CA . ASP B 1 214 ? 36.045 29.366 -35.484 1.00 27.11 213 ASP B CA 1
ATOM 4124 C C . ASP B 1 214 ? 34.918 30.013 -36.288 1.00 25.63 213 ASP B C 1
ATOM 4125 O O . ASP B 1 214 ? 34.817 29.767 -37.496 1.00 27.82 213 ASP B O 1
ATOM 4130 N N . GLY B 1 215 ? 34.076 30.810 -35.634 1.00 25.12 214 GLY B N 1
ATOM 4131 C CA . GLY B 1 215 ? 33.004 31.568 -36.315 1.00 25.47 214 GLY B CA 1
ATOM 4132 C C . GLY B 1 215 ? 31.685 30.822 -36.521 1.00 28.57 214 GLY B C 1
ATOM 4133 O O . GLY B 1 215 ? 30.757 31.351 -37.146 1.00 27.62 214 GLY B O 1
ATOM 4134 N N . GLN B 1 216 ? 31.588 29.614 -35.968 1.00 26.93 215 GLN B N 1
ATOM 4135 C CA . GLN B 1 216 ? 30.314 28.880 -35.952 1.00 26.71 215 GLN B CA 1
ATOM 4136 C C . GLN B 1 216 ? 29.474 29.3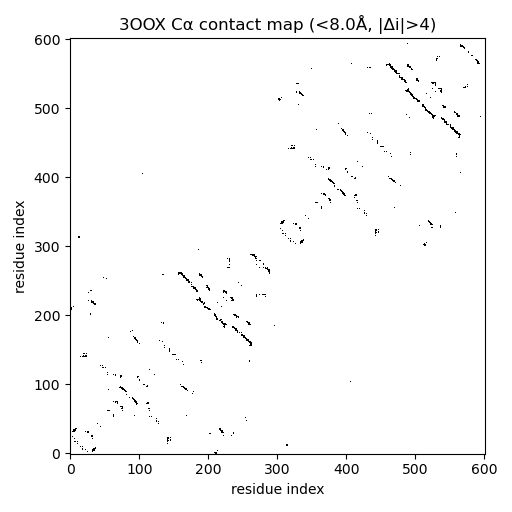35 -34.777 1.00 25.14 215 GLN B C 1
ATOM 4137 O O . GLN B 1 216 ? 29.984 29.521 -33.682 1.00 25.06 215 GLN B O 1
ATOM 4143 N N . TRP B 1 217 ? 28.186 29.497 -35.025 1.00 26.22 216 TRP B N 1
ATOM 4144 C CA . TRP B 1 217 ? 27.220 29.777 -33.964 1.00 25.12 216 TRP B CA 1
ATOM 4145 C C . TRP B 1 217 ? 26.814 28.458 -33.278 1.00 26.90 216 TRP B C 1
ATOM 4146 O O . TRP B 1 217 ? 26.348 27.520 -33.942 1.00 28.42 216 TRP B O 1
ATOM 4157 N N . LEU B 1 218 ? 27.029 28.389 -31.961 1.00 24.05 217 LEU B N 1
ATOM 4158 C CA . LEU B 1 218 ? 26.739 27.177 -31.171 1.00 25.94 217 LEU B CA 1
ATOM 4159 C C . LEU B 1 218 ? 25.479 27.402 -30.341 1.00 25.15 217 LEU B C 1
ATOM 4160 O O . LEU B 1 218 ? 25.377 28.396 -29.634 1.00 23.32 217 LEU B O 1
ATOM 4165 N N . PRO B 1 219 ? 24.511 26.479 -30.407 1.00 25.37 218 PRO B N 1
ATOM 4166 C CA . PRO B 1 219 ? 23.323 26.656 -29.582 1.00 23.96 218 PRO B CA 1
ATOM 4167 C C . PRO B 1 219 ? 23.582 26.409 -28.115 1.00 23.69 218 PRO B C 1
ATOM 4168 O O . PRO B 1 219 ? 24.311 25.482 -27.750 1.00 25.78 218 PRO B O 1
ATOM 4172 N N . ILE B 1 220 ? 23.025 27.296 -27.295 1.00 23.43 219 ILE B N 1
ATOM 4173 C CA . ILE B 1 220 ? 22.957 27.091 -25.871 1.00 24.08 219 ILE B CA 1
ATOM 4174 C C . ILE B 1 220 ? 21.492 26.913 -25.542 1.00 23.21 219 ILE B C 1
ATOM 4175 O O . ILE B 1 220 ? 20.735 27.870 -25.459 1.00 26.99 219 ILE B O 1
ATOM 4180 N N . ASN B 1 221 ? 21.106 25.641 -25.396 1.00 26.30 220 ASN B N 1
ATOM 4181 C CA . ASN B 1 221 ? 19.737 25.271 -25.191 1.00 24.98 220 ASN B CA 1
ATOM 4182 C C . ASN B 1 221 ? 19.648 24.364 -23.953 1.00 24.97 220 ASN B C 1
ATOM 4183 O O . ASN B 1 221 ? 19.693 23.153 -24.052 1.00 25.55 220 ASN B O 1
ATOM 4188 N N . PRO B 1 222 ? 19.597 24.954 -22.765 1.00 24.16 221 PRO B N 1
ATOM 4189 C CA . PRO B 1 222 ? 19.668 24.149 -21.552 1.00 22.90 221 PRO B CA 1
ATOM 4190 C C . PRO B 1 222 ? 18.354 23.443 -21.255 1.00 24.46 221 PRO B C 1
ATOM 4191 O O . PRO B 1 222 ? 17.310 23.854 -21.756 1.00 24.51 221 PRO B O 1
ATOM 4195 N N . PRO B 1 223 ? 18.419 22.403 -20.401 1.00 22.98 222 PRO B N 1
ATOM 4196 C CA . PRO B 1 223 ? 17.180 21.902 -19.836 1.00 27.04 222 PRO B CA 1
ATOM 4197 C C . PRO B 1 223 ? 16.484 22.994 -19.014 1.00 24.70 222 PRO B C 1
ATOM 4198 O O . PRO B 1 223 ? 17.131 23.965 -18.604 1.00 22.55 222 PRO B O 1
ATOM 4202 N N . PRO B 1 224 ? 15.171 22.853 -18.768 1.00 23.91 223 PRO B N 1
ATOM 4203 C CA . PRO B 1 224 ? 14.521 23.717 -17.805 1.00 21.71 223 PRO B CA 1
ATOM 4204 C C . PRO B 1 224 ? 15.213 23.693 -16.433 1.00 21.87 223 PRO B C 1
ATOM 4205 O O . PRO B 1 224 ? 15.908 22.761 -16.105 1.00 24.33 223 PRO B O 1
ATOM 4209 N N . GLY B 1 225 ? 15.061 24.767 -15.678 1.00 23.29 224 GLY B N 1
ATOM 4210 C CA . GLY B 1 225 ? 15.636 24.841 -14.340 1.00 24.62 224 GLY B CA 1
ATOM 4211 C C . GLY B 1 225 ? 17.127 25.065 -14.276 1.00 22.67 224 GLY B C 1
ATOM 4212 O O . GLY B 1 225 ? 17.802 24.622 -13.334 1.00 22.79 224 GLY B O 1
ATOM 4213 N N . CYS B 1 226 ? 17.668 25.793 -15.267 1.00 21.22 225 CYS B N 1
ATOM 4214 C CA . CYS B 1 226 ? 19.086 26.119 -15.261 1.00 20.72 225 CYS B CA 1
ATOM 4215 C C . CYS B 1 226 ? 19.298 27.605 -15.353 1.00 19.60 225 CYS B C 1
ATOM 4216 O O . CYS B 1 226 ? 18.385 28.333 -15.671 1.00 17.93 225 CYS B O 1
ATOM 4219 N N . LEU B 1 227 ? 20.522 28.029 -15.023 1.00 20.10 226 LEU B N 1
ATOM 4220 C CA . LEU B 1 227 ? 21.009 29.358 -15.300 1.00 17.81 226 LEU B CA 1
ATOM 4221 C C . LEU B 1 227 ? 22.079 29.305 -16.368 1.00 17.43 226 LEU B C 1
ATOM 4222 O O . LEU B 1 227 ? 22.996 28.475 -16.282 1.00 20.66 226 LEU B O 1
ATOM 4227 N N . VAL B 1 228 ? 21.946 30.170 -17.377 1.00 17.05 227 VAL B N 1
ATOM 4228 C CA . VAL B 1 228 ? 23.009 30.359 -18.381 1.00 15.86 227 VAL B CA 1
ATOM 4229 C C . VAL B 1 228 ? 23.800 31.603 -17.967 1.00 16.95 227 VAL B C 1
ATOM 4230 O O . VAL B 1 228 ? 23.189 32.669 -17.770 1.00 16.63 227 VAL B O 1
ATOM 4234 N N . ILE B 1 229 ? 25.117 31.448 -17.801 1.00 16.00 228 ILE B N 1
ATOM 4235 C CA . ILE B 1 229 ? 25.936 32.496 -17.226 1.00 15.51 228 ILE B CA 1
ATOM 4236 C C . ILE B 1 229 ? 27.028 32.802 -18.224 1.00 16.02 228 ILE B C 1
ATOM 4237 O O . ILE B 1 229 ? 27.626 31.910 -18.799 1.00 17.29 228 ILE B O 1
ATOM 4242 N N . ASN B 1 230 ? 27.248 34.076 -18.478 1.00 15.81 229 ASN B N 1
ATOM 4243 C CA . ASN B 1 230 ? 28.367 34.500 -19.341 1.00 16.03 229 ASN B CA 1
ATOM 4244 C C . ASN B 1 230 ? 29.272 35.534 -18.704 1.00 16.69 229 ASN B C 1
ATOM 4245 O O . ASN B 1 230 ? 28.866 36.358 -17.895 1.00 16.23 229 ASN B O 1
ATOM 4250 N N . ILE B 1 231 ? 30.532 35.438 -19.098 1.00 15.52 230 ILE B N 1
ATOM 4251 C CA . ILE B 1 231 ? 31.570 36.397 -18.757 1.00 15.50 230 ILE B CA 1
ATOM 4252 C C . ILE B 1 231 ? 31.295 37.701 -19.499 1.00 16.93 230 ILE B C 1
ATOM 4253 O O . ILE B 1 231 ? 30.943 37.718 -20.688 1.00 16.85 230 ILE B O 1
ATOM 4258 N N . GLY B 1 232 ? 31.458 38.817 -18.798 1.00 16.21 231 GLY B N 1
ATOM 4259 C CA . GLY B 1 232 ? 31.357 40.130 -19.430 1.00 15.86 231 GLY B CA 1
ATOM 4260 C C . GLY B 1 232 ? 32.698 40.866 -19.539 1.00 15.48 231 GLY B C 1
ATOM 4261 O O . GLY B 1 232 ? 33.706 40.418 -18.964 1.00 15.94 231 GLY B O 1
ATOM 4262 N N . ASP B 1 233 ? 32.692 41.999 -20.249 1.00 16.36 232 ASP B N 1
ATOM 4263 C CA . ASP B 1 233 ? 33.938 42.709 -20.587 1.00 16.09 232 ASP B CA 1
ATOM 4264 C C . ASP B 1 233 ? 34.751 43.117 -19.336 1.00 16.23 232 ASP B C 1
ATOM 4265 O O . ASP B 1 233 ? 36.000 43.063 -19.395 1.00 17.78 232 ASP B O 1
ATOM 4283 N N . LEU B 1 235 ? 35.137 41.523 -16.494 1.00 16.48 234 LEU B N 1
ATOM 4284 C CA . LEU B 1 235 ? 35.836 40.352 -15.973 1.00 16.26 234 LEU B CA 1
ATOM 4285 C C . LEU B 1 235 ? 36.879 39.871 -16.969 1.00 16.05 234 LEU B C 1
ATOM 4286 O O . LEU B 1 235 ? 37.998 39.503 -16.580 1.00 16.77 234 LEU B O 1
ATOM 4291 N N . GLU B 1 236 ? 36.553 39.903 -18.255 1.00 16.68 235 GLU B N 1
ATOM 4292 C CA . GLU B 1 236 ? 37.532 39.605 -19.299 1.00 17.09 235 GLU B CA 1
ATOM 4293 C C . GLU B 1 236 ? 38.758 40.506 -19.103 1.00 17.00 235 GLU B C 1
ATOM 4294 O O . GLU B 1 236 ? 39.908 40.003 -19.102 1.00 19.21 235 GLU B O 1
ATOM 4300 N N . ARG B 1 237 ? 38.534 41.798 -18.923 1.00 17.46 236 ARG B N 1
ATOM 4301 C CA . ARG B 1 237 ? 39.666 42.720 -18.765 1.00 16.39 236 ARG B CA 1
ATOM 4302 C C . ARG B 1 237 ? 40.486 42.414 -17.502 1.00 17.48 236 ARG B C 1
ATOM 4303 O O . ARG B 1 237 ? 41.725 42.390 -17.551 1.00 19.37 236 ARG B O 1
ATOM 4311 N N . LEU B 1 238 ? 39.808 42.183 -16.378 1.00 17.37 237 LEU B N 1
ATOM 4312 C CA . LEU B 1 238 ? 40.503 41.876 -15.135 1.00 16.75 237 LEU B CA 1
ATOM 4313 C C . LEU B 1 238 ? 41.432 40.681 -15.317 1.00 17.49 237 LEU B C 1
ATOM 4314 O O . LEU B 1 238 ? 42.537 40.654 -14.751 1.00 19.37 237 LEU B O 1
ATOM 4319 N N . THR B 1 239 ? 40.955 39.675 -16.054 1.00 17.50 238 THR B N 1
ATOM 4320 C CA . THR B 1 239 ? 41.710 38.412 -16.235 1.00 17.81 238 THR B CA 1
ATOM 4321 C C . THR B 1 239 ? 42.688 38.431 -17.413 1.00 18.46 238 THR B C 1
ATOM 4322 O O . THR B 1 239 ? 43.187 37.387 -17.828 1.00 20.53 238 THR B O 1
ATOM 4326 N N . ASN B 1 240 ? 42.987 39.610 -17.952 1.00 17.14 239 ASN B N 1
ATOM 4327 C CA . ASN B 1 240 ? 43.876 39.715 -19.116 1.00 18.06 239 ASN B CA 1
ATOM 4328 C C . ASN B 1 240 ? 43.427 38.792 -20.249 1.00 20.53 239 ASN B C 1
ATOM 4329 O O . ASN B 1 240 ? 44.228 38.175 -20.970 1.00 20.03 239 ASN B O 1
ATOM 4334 N N . ASN B 1 241 ? 42.110 38.743 -20.405 1.00 19.86 240 ASN B N 1
ATOM 4335 C CA . ASN B 1 241 ? 41.450 37.939 -21.440 1.00 20.33 240 ASN B CA 1
ATOM 4336 C C . ASN B 1 241 ? 41.552 36.428 -21.278 1.00 21.04 240 ASN B C 1
ATOM 4337 O O . ASN B 1 241 ? 41.172 35.683 -22.188 1.00 20.94 240 ASN B O 1
ATOM 4342 N N . VAL B 1 242 ? 42.008 35.957 -20.125 1.00 21.27 241 VAL B N 1
ATOM 4343 C CA . VAL B 1 242 ? 42.024 34.516 -19.847 1.00 21.84 241 VAL B CA 1
ATOM 4344 C C . VAL B 1 242 ? 40.578 33.957 -19.903 1.00 21.79 241 VAL B C 1
ATOM 4345 O O . VAL B 1 242 ? 40.332 32.913 -20.496 1.00 20.29 241 VAL B O 1
ATOM 4349 N N . LEU B 1 243 ? 39.638 34.672 -19.295 1.00 18.63 242 LEU B N 1
ATOM 4350 C CA . LEU B 1 243 ? 38.226 34.364 -19.430 1.00 19.90 242 LEU B CA 1
ATOM 4351 C C . LEU B 1 243 ? 37.618 35.314 -20.473 1.00 18.36 242 LEU B C 1
ATOM 4352 O O . LEU B 1 243 ? 37.570 36.541 -20.268 1.00 20.04 242 LEU B O 1
ATOM 4357 N N . PRO B 1 244 ? 37.154 34.755 -21.604 1.00 17.15 243 PRO B N 1
ATOM 4358 C CA . PRO B 1 244 ? 36.695 35.599 -22.692 1.00 19.10 243 PRO B CA 1
ATOM 4359 C C . PRO B 1 244 ? 35.250 36.069 -22.516 1.00 19.32 243 PRO B C 1
ATOM 4360 O O . PRO B 1 244 ? 34.390 35.291 -22.086 1.00 18.30 243 PRO B O 1
ATOM 4364 N N . SER B 1 245 ? 34.997 37.326 -22.885 1.00 18.99 244 SER B N 1
ATOM 4365 C CA . SER B 1 245 ? 33.638 37.842 -23.057 1.00 17.80 244 SER B CA 1
ATOM 4366 C C . SER B 1 245 ? 33.231 37.648 -24.502 1.00 18.82 244 SER B C 1
ATOM 4367 O O . SER B 1 245 ? 33.820 38.251 -25.421 1.00 19.08 244 SER B O 1
ATOM 4370 N N . THR B 1 246 ? 32.298 36.729 -24.730 1.00 18.51 245 THR B N 1
ATOM 4371 C CA . THR B 1 246 ? 32.039 36.231 -26.070 1.00 19.88 245 THR B CA 1
ATOM 4372 C C . THR B 1 246 ? 30.768 36.831 -26.678 1.00 20.32 245 THR B C 1
ATOM 4373 O O . THR B 1 246 ? 29.882 37.371 -25.969 1.00 22.64 245 THR B O 1
ATOM 4377 N N . VAL B 1 247 ? 30.708 36.777 -28.006 1.00 20.56 246 VAL B N 1
ATOM 4378 C CA . VAL B 1 247 ? 29.602 37.320 -28.777 1.00 20.12 246 VAL B CA 1
ATOM 4379 C C . VAL B 1 247 ? 28.470 36.312 -28.830 1.00 21.45 246 VAL B C 1
ATOM 4380 O O . VAL B 1 247 ? 28.692 35.116 -29.045 1.00 22.07 246 VAL B O 1
ATOM 4384 N N . HIS B 1 248 ? 27.263 36.802 -28.604 1.00 22.27 247 HIS B N 1
ATOM 4385 C CA . HIS B 1 248 ? 26.083 35.946 -28.568 1.00 21.84 247 HIS B CA 1
ATOM 4386 C C . HIS B 1 248 ? 24.887 36.623 -29.215 1.00 21.70 247 HIS B C 1
ATOM 4387 O O . HIS B 1 248 ? 24.879 37.824 -29.404 1.00 25.95 247 HIS B O 1
ATOM 4394 N N . ARG B 1 249 ? 23.894 35.829 -29.589 1.00 23.56 248 ARG B N 1
ATOM 4395 C CA . ARG B 1 249 ? 22.685 36.344 -30.214 1.00 23.58 248 ARG B CA 1
ATOM 4396 C C . ARG B 1 249 ? 21.536 35.443 -29.799 1.00 25.10 248 ARG B C 1
ATOM 4397 O O . ARG B 1 249 ? 21.757 34.352 -29.254 1.00 23.16 248 ARG B O 1
ATOM 4405 N N . VAL B 1 250 ? 20.314 35.881 -30.099 1.00 27.48 249 VAL B N 1
ATOM 4406 C CA . VAL B 1 250 ? 19.142 35.044 -29.936 1.00 26.91 249 VAL B CA 1
ATOM 4407 C C . VAL B 1 250 ? 18.512 34.955 -31.304 1.00 32.09 249 VAL B C 1
ATOM 4408 O O . VAL B 1 250 ? 18.129 35.986 -31.858 1.00 31.56 249 VAL B O 1
ATOM 4412 N N . VAL B 1 251 ? 18.458 33.747 -31.863 1.00 30.63 250 VAL B N 1
ATOM 4413 C CA . VAL B 1 251 ? 17.968 33.609 -33.231 1.00 34.86 250 VAL B CA 1
ATOM 4414 C C . VAL B 1 251 ? 16.501 33.931 -33.283 1.00 37.64 250 VAL B C 1
ATOM 4415 O O . VAL B 1 251 ? 15.758 33.714 -32.329 1.00 37.80 250 VAL B O 1
ATOM 4419 N N . ASN B 1 252 ? 16.105 34.458 -34.439 1.00 44.46 251 ASN B N 1
ATOM 4420 C CA . ASN B 1 252 ? 14.718 34.686 -34.766 1.00 47.33 251 ASN B CA 1
ATOM 4421 C C . ASN B 1 252 ? 13.962 33.406 -34.426 1.00 48.70 251 ASN B C 1
ATOM 4422 O O . ASN B 1 252 ? 14.356 32.328 -34.874 1.00 50.17 251 ASN B O 1
ATOM 4427 N N . PRO B 1 253 ? 12.901 33.494 -33.613 1.00 49.09 252 PRO B N 1
ATOM 4428 C CA . PRO B 1 253 ? 12.176 32.239 -33.344 1.00 49.75 252 PRO B CA 1
ATOM 4429 C C . PRO B 1 253 ? 11.549 31.657 -34.627 1.00 52.49 252 PRO B C 1
ATOM 4430 O O . PRO B 1 253 ? 11.244 32.411 -35.557 1.00 52.43 252 PRO B O 1
ATOM 4434 N N . PRO B 1 254 ? 11.372 30.328 -34.677 1.00 52.72 253 PRO B N 1
ATOM 4435 C CA . PRO B 1 254 ? 10.909 29.698 -35.912 1.00 56.20 253 PRO B CA 1
ATOM 4436 C C . PRO B 1 254 ? 9.449 30.055 -36.227 1.00 57.42 253 PRO B C 1
ATOM 4437 O O . PRO B 1 254 ? 8.775 30.669 -35.396 1.00 57.85 253 PRO B O 1
ATOM 4441 N N . PRO B 1 255 ? 8.966 29.687 -37.430 1.00 59.47 254 PRO B N 1
ATOM 4442 C CA . PRO B 1 255 ? 7.537 29.860 -37.746 1.00 60.26 254 PRO B CA 1
ATOM 4443 C C . PRO B 1 255 ? 6.609 29.224 -36.699 1.00 59.77 254 PRO B C 1
ATOM 4444 O O . PRO B 1 255 ? 5.540 29.758 -36.412 1.00 59.90 254 PRO B O 1
ATOM 4448 N N . GLU B 1 256 ? 7.034 28.108 -36.118 1.00 60.03 255 GLU B N 1
ATOM 4449 C CA . GLU B 1 256 ? 6.223 27.401 -35.127 1.00 62.19 255 GLU B CA 1
ATOM 4450 C C . GLU B 1 256 ? 5.916 28.273 -33.885 1.00 61.77 255 GLU B C 1
ATOM 4451 O O . GLU B 1 256 ? 4.861 28.119 -33.263 1.00 62.16 255 GLU B O 1
ATOM 4457 N N . ARG B 1 257 ? 6.825 29.193 -33.543 1.00 60.52 256 ARG B N 1
ATOM 4458 C CA . ARG B 1 257 ? 6.634 30.098 -32.391 1.00 59.65 256 ARG B CA 1
ATOM 4459 C C . ARG B 1 257 ? 6.160 31.515 -32.797 1.00 58.87 256 ARG B C 1
ATOM 4460 O O . ARG B 1 257 ? 6.445 32.494 -32.105 1.00 58.57 256 ARG B O 1
ATOM 4462 N N . ARG B 1 258 ? 5.398 31.604 -33.888 1.00 59.83 257 ARG B N 1
ATOM 4463 C CA A ARG B 1 258 ? 4.953 32.892 -34.435 0.50 58.91 257 ARG B CA 1
ATOM 4464 C CA B ARG B 1 258 ? 4.934 32.887 -34.438 0.50 59.84 257 ARG B CA 1
ATOM 4465 C C . ARG B 1 258 ? 4.008 33.656 -33.483 1.00 59.55 257 ARG B C 1
ATOM 4466 O O . ARG B 1 258 ? 3.915 34.886 -33.558 1.00 59.80 257 ARG B O 1
ATOM 4481 N N . GLY B 1 259 ? 3.325 32.949 -32.576 1.00 58.48 258 GLY B N 1
ATOM 4482 C CA . GLY B 1 259 ? 2.282 33.592 -31.753 1.00 56.96 258 GLY B CA 1
ATOM 4483 C C . GLY B 1 259 ? 2.430 33.651 -30.242 1.00 54.83 258 GLY B C 1
ATOM 4484 O O . GLY B 1 259 ? 1.457 33.959 -29.540 1.00 56.74 258 GLY B O 1
ATOM 4485 N N . VAL B 1 260 ? 3.625 33.378 -29.727 1.00 49.24 259 VAL B N 1
ATOM 4486 C CA . VAL B 1 260 ? 3.803 33.266 -28.290 1.00 46.24 259 VAL B CA 1
ATOM 4487 C C . VAL B 1 260 ? 4.605 34.487 -27.814 1.00 40.24 259 VAL B C 1
ATOM 4488 O O . VAL B 1 260 ? 5.638 34.819 -28.399 1.00 38.07 259 VAL B O 1
ATOM 4492 N N . PRO B 1 261 ? 4.103 35.172 -26.781 1.00 37.73 260 PRO B N 1
ATOM 4493 C CA . PRO B 1 261 ? 4.956 36.210 -26.197 1.00 34.61 260 PRO B CA 1
ATOM 4494 C C . PRO B 1 261 ? 6.217 35.587 -25.611 1.00 34.82 260 PRO B C 1
ATOM 4495 O O . PRO B 1 261 ? 6.200 34.421 -25.232 1.00 37.51 260 PRO B O 1
ATOM 4499 N N . ARG B 1 262 ? 7.294 36.360 -25.520 1.00 29.68 261 ARG B N 1
ATOM 4500 C CA . ARG B 1 262 ? 8.512 35.873 -24.907 1.00 28.41 261 ARG B CA 1
ATOM 4501 C C . ARG B 1 262 ? 8.859 36.854 -23.787 1.00 23.31 261 ARG B C 1
ATOM 4502 O O . ARG B 1 262 ? 8.754 38.063 -23.975 1.00 23.17 261 ARG B O 1
ATOM 4510 N N . TYR B 1 263 ? 9.226 36.324 -22.637 1.00 21.55 262 TYR B N 1
ATOM 4511 C CA . TYR B 1 263 ? 9.708 37.142 -21.522 1.00 20.73 262 TYR B CA 1
ATOM 4512 C C . TYR B 1 263 ? 11.051 36.620 -21.121 1.00 23.05 262 TYR B C 1
ATOM 4513 O O . TYR B 1 263 ? 11.270 35.413 -21.158 1.00 26.51 262 TYR B O 1
ATOM 4522 N N . SER B 1 264 ? 11.953 37.529 -20.758 1.00 19.24 263 SER B N 1
ATOM 4523 C CA A SER B 1 264 ? 13.193 37.103 -20.155 0.50 19.24 263 SER B CA 1
ATOM 4524 C CA B SER B 1 264 ? 13.261 37.163 -20.267 0.50 19.60 263 SER B CA 1
ATOM 4525 C C . SER B 1 264 ? 13.622 38.083 -19.088 1.00 18.73 263 SER B C 1
ATOM 4526 O O . SER B 1 264 ? 13.210 39.255 -19.072 1.00 19.22 263 SER B O 1
ATOM 4531 N N . THR B 1 265 ? 14.399 37.585 -18.138 1.00 16.56 264 THR B N 1
ATOM 4532 C CA . THR B 1 265 ? 14.762 38.372 -16.967 1.00 16.58 264 THR B CA 1
ATOM 4533 C C . THR B 1 265 ? 16.245 38.252 -16.620 1.00 16.40 264 THR B C 1
ATOM 4534 O O . THR B 1 265 ? 16.602 37.841 -15.531 1.00 16.90 264 THR B O 1
ATOM 4538 N N . PRO B 1 266 ? 17.131 38.626 -17.571 1.00 15.81 265 PRO B N 1
ATOM 4539 C CA . PRO B 1 266 ? 18.559 38.521 -17.294 1.00 16.63 265 PRO B CA 1
ATOM 4540 C C . PRO B 1 266 ? 19.019 39.501 -16.194 1.00 15.20 265 PRO B C 1
ATOM 4541 O O . PRO B 1 266 ? 18.509 40.618 -16.084 1.00 15.49 265 PRO B O 1
ATOM 4545 N N . PHE B 1 267 ? 20.000 39.057 -15.413 1.00 15.11 266 PHE B N 1
ATOM 4546 C CA . PHE B 1 267 ? 20.616 39.877 -14.368 1.00 13.67 266 PHE B CA 1
ATOM 4547 C C . PHE B 1 267 ? 22.047 40.170 -14.782 1.00 14.88 266 PHE B C 1
ATOM 4548 O O . PHE B 1 267 ? 22.856 39.234 -14.937 1.00 15.33 266 PHE B O 1
ATOM 4556 N N . PHE B 1 268 ? 22.328 41.463 -14.946 1.00 14.06 267 PHE B N 1
ATOM 4557 C CA . PHE B 1 268 ? 23.654 41.948 -15.332 1.00 14.18 267 PHE B CA 1
ATOM 4558 C C . PHE B 1 268 ? 24.418 42.332 -14.075 1.00 14.11 267 PHE B C 1
ATOM 4559 O O . PHE B 1 268 ? 24.218 43.404 -13.537 1.00 14.93 267 PHE B O 1
ATOM 4567 N N . LEU B 1 269 ? 25.317 41.452 -13.615 1.00 14.02 268 LEU B N 1
ATOM 4568 C CA . LEU B 1 269 ? 26.068 41.660 -12.410 1.00 13.57 268 LEU B CA 1
ATOM 4569 C C . LEU B 1 269 ? 27.279 42.543 -12.761 1.00 14.85 268 LEU B C 1
ATOM 4570 O O . LEU B 1 269 ? 28.032 42.241 -13.666 1.00 15.62 268 LEU B O 1
ATOM 4575 N N . HIS B 1 270 ? 27.441 43.643 -12.033 1.00 14.74 269 HIS B N 1
ATOM 4576 C CA . HIS B 1 270 ? 28.526 44.608 -12.192 1.00 14.92 269 HIS B CA 1
ATOM 4577 C C . HIS B 1 270 ? 29.389 44.715 -10.933 1.00 14.31 269 HIS B C 1
ATOM 4578 O O . HIS B 1 270 ? 28.925 44.518 -9.807 1.00 16.22 269 HIS B O 1
ATOM 4585 N N . PHE B 1 271 ? 30.633 45.112 -11.164 1.00 15.64 270 PHE B N 1
ATOM 4586 C CA . PHE B 1 271 ? 31.517 45.504 -10.072 1.00 16.35 270 PHE B CA 1
ATOM 4587 C C . PHE B 1 271 ? 30.967 46.779 -9.426 1.00 15.88 270 PHE B C 1
ATOM 4588 O O . PHE B 1 271 ? 30.266 47.599 -10.046 1.00 15.76 270 PHE B O 1
ATOM 4596 N N . ALA B 1 272 ? 31.395 47.012 -8.178 1.00 14.94 271 ALA B N 1
ATOM 4597 C CA . ALA B 1 272 ? 31.315 48.343 -7.579 1.00 15.91 271 ALA B CA 1
ATOM 4598 C C . ALA B 1 272 ? 31.918 49.425 -8.467 1.00 15.48 271 ALA B C 1
ATOM 4599 O O . ALA B 1 272 ? 32.987 49.244 -9.062 1.00 14.76 271 ALA B O 1
ATOM 4601 N N . SER B 1 273 ? 31.211 50.541 -8.560 1.00 14.43 272 SER B N 1
ATOM 4602 C CA . SER B 1 273 ? 31.610 51.684 -9.399 1.00 15.26 272 SER B CA 1
ATOM 4603 C C . SER B 1 273 ? 33.042 52.138 -9.188 1.00 16.53 272 SER B C 1
ATOM 4604 O O . SER B 1 273 ? 33.740 52.435 -10.139 1.00 17.63 272 SER B O 1
ATOM 4607 N N . ASP B 1 274 ? 33.471 52.156 -7.930 1.00 17.10 273 ASP B N 1
ATOM 4608 C CA . ASP B 1 274 ? 34.799 52.621 -7.593 1.00 18.77 273 ASP B CA 1
ATOM 4609 C C . ASP B 1 274 ? 35.874 51.531 -7.526 1.00 19.62 273 ASP B C 1
ATOM 4610 O O . ASP B 1 274 ? 37.001 51.788 -7.066 1.00 19.78 273 ASP B O 1
ATOM 4615 N N . TYR B 1 275 ? 35.534 50.303 -7.926 1.00 16.25 274 TYR B N 1
ATOM 4616 C CA . TYR B 1 275 ? 36.515 49.213 -7.959 1.00 17.65 274 TYR B CA 1
ATOM 4617 C C . TYR B 1 275 ? 37.508 49.465 -9.082 1.00 19.26 274 TYR B C 1
ATOM 4618 O O . TYR B 1 275 ? 37.121 49.611 -10.236 1.00 18.19 274 TYR B O 1
ATOM 4627 N N . GLU B 1 276 ? 38.806 49.502 -8.750 1.00 18.31 275 GLU B N 1
ATOM 4628 C CA . GLU B 1 276 ? 39.871 49.617 -9.743 1.00 18.84 275 GLU B CA 1
ATOM 4629 C C . GLU B 1 276 ? 40.125 48.242 -10.341 1.00 18.80 275 GLU B C 1
ATOM 4630 O O . GLU B 1 276 ? 40.533 47.318 -9.622 1.00 20.86 275 GLU B O 1
ATOM 4636 N N . ILE B 1 277 ? 39.904 48.126 -11.654 1.00 18.82 276 ILE B N 1
ATOM 4637 C CA . ILE B 1 277 ? 40.232 46.924 -12.422 1.00 18.88 276 ILE B CA 1
ATOM 4638 C C . ILE B 1 277 ? 41.688 47.042 -12.830 1.00 18.93 276 ILE B C 1
ATOM 4639 O O . ILE B 1 277 ? 42.062 47.925 -13.621 1.00 19.81 276 ILE B O 1
ATOM 4644 N N . LYS B 1 278 ? 42.488 46.186 -12.210 1.00 19.59 277 LYS B N 1
ATOM 4645 C CA . LYS B 1 278 ? 43.933 46.126 -12.424 1.00 21.44 277 LYS B CA 1
ATOM 4646 C C . LYS B 1 278 ? 44.305 44.686 -12.716 1.00 18.93 277 LYS B C 1
ATOM 4647 O O . LYS B 1 278 ? 43.881 43.765 -12.010 1.00 19.15 277 LYS B O 1
ATOM 4653 N N . THR B 1 279 ? 45.041 44.467 -13.805 1.00 18.51 278 THR B N 1
ATOM 4654 C CA . THR B 1 279 ? 45.195 43.120 -14.321 1.00 18.76 278 THR B CA 1
ATOM 4655 C C . THR B 1 279 ? 45.693 42.138 -13.247 1.00 20.64 278 THR B C 1
ATOM 4656 O O . THR B 1 279 ? 46.665 42.446 -12.518 1.00 21.13 278 THR B O 1
ATOM 4660 N N . LEU B 1 280 ? 45.051 40.972 -13.144 1.00 19.34 279 LEU B N 1
ATOM 4661 C CA . LEU B 1 280 ? 45.532 39.938 -12.241 1.00 21.30 279 LEU B CA 1
ATOM 4662 C C . LEU B 1 280 ? 46.919 39.505 -12.665 1.00 20.57 279 LEU B C 1
ATOM 4663 O O . LEU B 1 280 ? 47.160 39.156 -13.828 1.00 21.39 279 LEU B O 1
ATOM 4668 N N . GLN B 1 281 ? 47.858 39.535 -11.723 1.00 22.51 280 GLN B N 1
ATOM 4669 C CA . GLN B 1 281 ? 49.212 39.213 -12.096 1.00 24.46 280 GLN B CA 1
ATOM 4670 C C . GLN B 1 281 ? 49.401 37.776 -12.535 1.00 24.44 280 GLN B C 1
ATOM 4671 O O . GLN B 1 281 ? 50.250 37.501 -13.376 1.00 25.20 280 GLN B O 1
ATOM 4677 N N . ASN B 1 282 ? 48.604 36.853 -12.008 1.00 25.94 281 ASN B N 1
ATOM 4678 C CA . ASN B 1 282 ? 48.764 35.457 -12.434 1.00 25.67 281 ASN B CA 1
ATO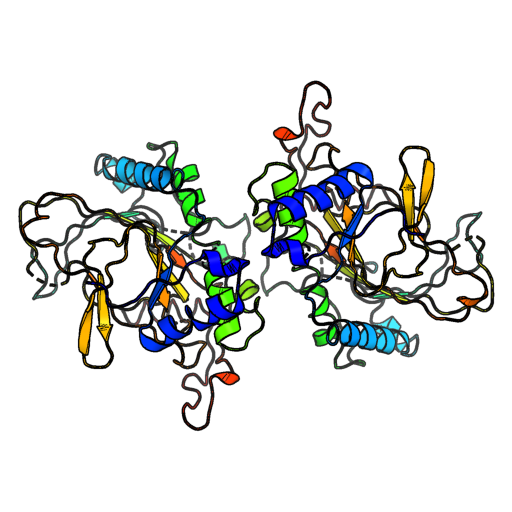M 4679 C C . ASN B 1 282 ? 48.180 35.193 -13.831 1.00 26.13 281 ASN B C 1
ATOM 4680 O O . ASN B 1 282 ? 48.372 34.120 -14.409 1.00 27.88 281 ASN B O 1
ATOM 4685 N N . CYS B 1 283 ? 47.515 36.206 -14.376 1.00 24.09 282 CYS B N 1
ATOM 4686 C CA . CYS B 1 283 ? 47.024 36.163 -15.749 1.00 24.39 282 CYS B CA 1
ATOM 4687 C C . CYS B 1 283 ? 47.955 36.879 -16.733 1.00 25.08 282 CYS B C 1
ATOM 4688 O O . CYS B 1 283 ? 47.654 36.950 -17.944 1.00 23.78 282 CYS B O 1
ATOM 4691 N N . VAL B 1 284 ? 49.079 37.404 -16.226 1.00 24.23 283 VAL B N 1
ATOM 4692 C CA . VAL B 1 284 ? 50.113 38.026 -17.059 1.00 24.06 283 VAL B CA 1
ATOM 4693 C C . VAL B 1 284 ? 51.285 37.063 -17.137 1.00 26.20 283 VAL B C 1
ATOM 4694 O O . VAL B 1 284 ? 51.866 36.686 -16.102 1.00 27.79 283 VAL B O 1
ATOM 4698 N N . THR B 1 285 ? 51.596 36.624 -18.352 1.00 24.62 284 THR B N 1
ATOM 4699 C CA . THR B 1 285 ? 52.658 35.648 -18.580 1.00 26.69 284 THR B CA 1
ATOM 4700 C C . THR B 1 285 ? 53.489 36.084 -19.792 1.00 25.56 284 THR B C 1
ATOM 4701 O O . THR B 1 285 ? 53.149 37.062 -20.494 1.00 27.12 284 THR B O 1
ATOM 4705 N N . ALA B 1 286 ? 54.568 35.343 -20.050 1.00 27.08 285 ALA B N 1
ATOM 4706 C CA . ALA B 1 286 ? 55.367 35.575 -21.219 1.00 28.06 285 ALA B CA 1
ATOM 4707 C C . ALA B 1 286 ? 54.523 35.449 -22.486 1.00 28.46 285 ALA B C 1
ATOM 4708 O O . ALA B 1 286 ? 54.670 36.236 -23.434 1.00 29.78 285 ALA B O 1
ATOM 4710 N N . GLU B 1 287 ? 53.616 34.468 -22.485 1.00 29.55 286 GLU B N 1
ATOM 4711 C CA . GLU B 1 287 ? 52.805 34.168 -23.660 1.00 30.52 286 GLU B CA 1
ATOM 4712 C C . GLU B 1 287 ? 51.621 35.134 -23.747 1.00 28.44 286 GLU B C 1
ATOM 4713 O O . GLU B 1 287 ? 51.126 35.424 -24.844 1.00 28.68 286 GLU B O 1
ATOM 4719 N N . ASN B 1 288 ? 51.186 35.639 -22.596 1.00 25.42 287 ASN B N 1
ATOM 4720 C CA . ASN B 1 288 ? 50.037 36.536 -22.536 1.00 24.89 287 ASN B CA 1
ATOM 4721 C C . ASN B 1 288 ? 50.381 37.792 -21.739 1.00 23.02 287 ASN B C 1
ATOM 4722 O O . ASN B 1 288 ? 49.986 37.900 -20.583 1.00 21.12 287 ASN B O 1
ATOM 4727 N N . PRO B 1 289 ? 51.129 38.722 -22.374 1.00 24.62 288 PRO B N 1
ATOM 4728 C CA . PRO B 1 289 ? 51.532 39.954 -21.691 1.00 24.89 288 PRO B CA 1
ATOM 4729 C C . PRO B 1 289 ? 50.334 40.825 -21.321 1.00 23.55 288 PRO B C 1
ATOM 4730 O O . PRO B 1 289 ? 49.248 40.687 -21.891 1.00 22.29 288 PRO B O 1
ATOM 4734 N N . ASP B 1 290 ? 50.544 41.724 -20.368 1.00 24.42 289 ASP B N 1
ATOM 4735 C CA . ASP B 1 290 ? 49.478 42.580 -19.864 1.00 22.28 289 ASP B CA 1
ATOM 4736 C C . ASP B 1 290 ? 48.933 43.480 -20.990 1.00 22.54 289 ASP B C 1
ATOM 4737 O O . ASP B 1 290 ? 49.635 44.312 -21.555 1.00 22.91 289 ASP B O 1
ATOM 4742 N N . ARG B 1 291 ? 47.664 43.285 -21.329 1.00 21.57 290 ARG B N 1
ATOM 4743 C CA . ARG B 1 291 ? 46.995 44.083 -22.360 1.00 21.06 290 ARG B CA 1
ATOM 4744 C C . ARG B 1 291 ? 46.475 45.407 -21.819 1.00 21.47 290 ARG B C 1
ATOM 4745 O O . ARG B 1 291 ? 46.061 46.294 -22.591 1.00 24.95 290 ARG B O 1
ATOM 4753 N N . TYR B 1 292 ? 46.520 45.556 -20.495 1.00 21.35 291 TYR B N 1
ATOM 4754 C CA . TYR B 1 292 ? 45.886 46.680 -19.809 1.00 21.35 291 TYR B CA 1
ATOM 4755 C C . TYR B 1 292 ? 46.866 47.327 -18.826 1.00 22.79 291 TYR B C 1
ATOM 4756 O O . TYR B 1 292 ? 46.661 47.307 -17.625 1.00 24.47 291 TYR B O 1
ATOM 4765 N N . PRO B 1 293 ? 47.951 47.904 -19.347 1.00 23.96 292 PRO B N 1
ATOM 4766 C CA . PRO B 1 293 ? 48.943 48.513 -18.464 1.00 24.82 292 PRO B CA 1
ATOM 4767 C C . PRO B 1 293 ? 48.407 49.675 -17.611 1.00 26.61 292 PRO B C 1
ATOM 4768 O O . PRO B 1 293 ? 48.978 49.947 -16.547 1.00 28.77 292 PRO B O 1
ATOM 4772 N N . GLU B 1 294 ? 47.326 50.333 -18.064 1.00 23.82 293 GLU B N 1
ATOM 4773 C CA A GLU B 1 294 ? 46.693 51.403 -17.303 0.50 25.70 293 GLU B CA 1
ATOM 4774 C CA B GLU B 1 294 ? 46.698 51.399 -17.306 0.50 24.83 293 GLU B CA 1
ATOM 4775 C C . GLU B 1 294 ? 45.396 50.873 -16.722 1.00 25.65 293 GLU B C 1
ATOM 4776 O O . GLU B 1 294 ? 44.523 50.411 -17.465 1.00 25.72 293 GLU B O 1
ATOM 4787 N N . SER B 1 295 ? 45.288 50.929 -15.399 1.00 22.67 294 SER B N 1
ATOM 4788 C CA . SER B 1 295 ? 44.098 50.441 -14.729 1.00 23.17 294 SER B CA 1
ATOM 4789 C C . SER B 1 295 ? 42.951 51.416 -14.886 1.00 21.78 294 SER B C 1
ATOM 4790 O O . SER B 1 295 ? 43.132 52.530 -15.350 1.00 22.48 294 SER B O 1
ATOM 4793 N N . ILE B 1 296 ? 41.747 50.965 -14.528 1.00 20.59 295 ILE B N 1
ATOM 4794 C CA . ILE B 1 296 ? 40.546 51.779 -14.756 1.00 18.97 295 ILE B CA 1
ATOM 4795 C C . ILE B 1 296 ? 39.508 51.373 -13.738 1.00 19.32 295 ILE B C 1
ATOM 4796 O O . ILE B 1 296 ? 39.437 50.185 -13.382 1.00 19.75 295 ILE B O 1
ATOM 4801 N N . THR B 1 297 ? 38.701 52.330 -13.279 1.00 18.50 296 THR B N 1
ATOM 4802 C CA . THR B 1 297 ? 37.618 51.940 -12.380 1.00 18.62 296 THR B CA 1
ATOM 4803 C C . THR B 1 297 ? 36.482 51.310 -13.186 1.00 18.04 296 THR B C 1
ATOM 4804 O O . THR B 1 297 ? 36.319 51.590 -14.379 1.00 17.93 296 THR B O 1
ATOM 4808 N N . ALA B 1 298 ? 35.658 50.508 -12.514 1.00 18.35 297 ALA B N 1
ATOM 4809 C CA . ALA B 1 298 ? 34.542 49.875 -13.208 1.00 17.29 297 ALA B CA 1
ATOM 4810 C C . ALA B 1 298 ? 33.622 50.914 -13.817 1.00 18.25 297 ALA B C 1
ATOM 4811 O O . ALA B 1 298 ? 33.130 50.735 -14.943 1.00 18.17 297 ALA B O 1
ATOM 4813 N N . ASP B 1 299 ? 33.368 52.025 -13.115 1.00 17.73 298 ASP B N 1
ATOM 4814 C CA . ASP B 1 299 ? 32.436 53.007 -13.661 1.00 18.60 298 ASP B CA 1
ATOM 4815 C C . ASP B 1 299 ? 33.067 53.746 -14.846 1.00 18.13 298 ASP B C 1
ATOM 4816 O O . ASP B 1 299 ? 32.367 54.067 -15.810 1.00 19.19 298 ASP B O 1
ATOM 4821 N N . GLU B 1 300 ? 34.357 54.044 -14.782 1.00 18.90 299 GLU B N 1
ATOM 4822 C CA A GLU B 1 300 ? 35.106 54.651 -15.896 0.50 18.67 299 GLU B CA 1
ATOM 4823 C CA B GLU B 1 300 ? 34.996 54.684 -15.925 0.50 19.26 299 GLU B CA 1
ATOM 4824 C C . GLU B 1 300 ? 35.006 53.759 -17.136 1.00 19.81 299 GLU B C 1
ATOM 4825 O O . GLU B 1 300 ? 34.818 54.235 -18.253 1.00 21.61 299 GLU B O 1
ATOM 4836 N N . PHE B 1 301 ? 35.146 52.468 -16.911 1.00 20.48 300 PHE B N 1
ATOM 4837 C CA . PHE B 1 301 ? 35.110 51.472 -17.988 1.00 19.81 300 PHE B CA 1
ATOM 4838 C C . PHE B 1 301 ? 33.716 51.386 -18.569 1.00 21.54 300 PHE B C 1
ATOM 4839 O O . PHE B 1 301 ? 33.559 51.342 -19.778 1.00 23.79 300 PHE B O 1
ATOM 4847 N N . LEU B 1 302 ? 32.710 51.391 -17.695 1.00 20.45 301 LEU B N 1
ATOM 4848 C CA . LEU B 1 302 ? 31.326 51.349 -18.108 1.00 22.47 301 LEU B CA 1
ATOM 4849 C C . LEU B 1 302 ? 31.039 52.548 -18.976 1.00 25.16 301 LEU B C 1
ATOM 4850 O O . LEU B 1 302 ? 30.438 52.396 -20.051 1.00 26.42 301 LEU B O 1
ATOM 4855 N N . GLN B 1 303 ? 31.460 53.743 -18.541 1.00 25.40 302 GLN B N 1
ATOM 4856 C CA . GLN B 1 303 ? 31.246 54.951 -19.304 1.00 27.98 302 GLN B CA 1
ATOM 4857 C C . GLN B 1 303 ? 31.960 54.886 -20.654 1.00 32.15 302 GLN B C 1
ATOM 4858 O O . GLN B 1 303 ? 31.383 55.297 -21.679 1.00 31.35 302 GLN B O 1
ATOM 4864 N N . GLN B 1 304 ? 33.198 54.372 -20.658 1.00 29.42 303 GLN B N 1
ATOM 4865 C CA . GLN B 1 304 ? 33.972 54.218 -21.908 1.00 30.50 303 GLN B CA 1
ATOM 4866 C C . GLN B 1 304 ? 33.230 53.283 -22.890 1.00 31.23 303 GLN B C 1
ATOM 4867 O O . GLN B 1 304 ? 33.050 53.642 -24.051 1.00 34.87 303 GLN B O 1
ATOM 4873 N N . ARG B 1 305 ? 32.806 52.101 -22.427 1.00 30.02 304 ARG B N 1
ATOM 4874 C CA A ARG B 1 305 ? 32.086 51.129 -23.266 0.50 30.24 304 ARG B CA 1
ATOM 4875 C CA B ARG B 1 305 ? 32.134 51.138 -23.310 0.50 30.55 304 ARG B CA 1
ATOM 4876 C C . ARG B 1 305 ? 30.822 51.702 -23.878 1.00 31.67 304 ARG B C 1
ATOM 4877 O O . ARG B 1 305 ? 30.514 51.479 -25.064 1.00 34.19 304 ARG B O 1
ATOM 4892 N N . LEU B 1 306 ? 30.064 52.424 -23.066 1.00 31.62 305 LEU B N 1
ATOM 4893 C CA . LEU B 1 306 ? 28.807 53.002 -23.519 1.00 34.23 305 LEU B CA 1
ATOM 4894 C C . LEU B 1 306 ? 29.055 54.046 -24.609 1.00 39.36 305 LEU B C 1
ATOM 4895 O O . LEU B 1 306 ? 28.312 54.100 -25.599 1.00 40.03 305 LEU B O 1
ATOM 4900 N N . ARG B 1 307 ? 30.109 54.843 -24.440 1.00 41.27 306 ARG B N 1
ATOM 4901 C CA . ARG B 1 307 ? 30.544 55.776 -25.487 1.00 44.84 306 ARG B CA 1
ATOM 4902 C C . ARG B 1 307 ? 30.921 55.049 -26.791 1.00 47.22 306 ARG B C 1
ATOM 4903 O O . ARG B 1 307 ? 30.509 55.462 -27.881 1.00 49.03 306 ARG B O 1
ATOM 4911 N N . GLU B 1 308 ? 31.694 53.973 -26.678 1.00 48.10 307 GLU B N 1
ATOM 4912 C CA . GLU B 1 308 ? 32.120 53.191 -27.853 1.00 50.93 307 GLU B CA 1
ATOM 4913 C C . GLU B 1 308 ? 30.932 52.570 -28.627 1.00 54.33 307 GLU B C 1
ATOM 4914 O O . GLU B 1 308 ? 30.981 52.434 -29.859 1.00 54.19 307 GLU B O 1
ATOM 4920 N N . ILE B 1 309 ? 29.872 52.213 -27.900 1.00 57.10 308 ILE B N 1
ATOM 4921 C CA . ILE B 1 309 ? 28.639 51.681 -28.496 1.00 59.73 308 ILE B CA 1
ATOM 4922 C C . ILE B 1 309 ? 27.629 52.802 -28.759 1.00 60.22 308 ILE B C 1
ATOM 4923 O O . ILE B 1 309 ? 27.967 53.854 -29.305 1.00 60.89 308 ILE B O 1
#

Radius of gyration: 27.41 Å; Cα contacts (8 Å, |Δi|>4): 1205; chains: 2; bounding box: 62×42×89 Å

Solvent-accessible surface area: 28927 Å² total

InterPro domains:
  IPR005123 Oxoglutarate/iron-dependent dioxygenase domain [PS51471] (165-270)
  IPR026992 Non-haem dioxygenase, N-terminal domain [PF14226] (11-122)
  IPR027443 Isopenicillin N synthase-like superfamily [G3DSA:2.60.120.330] (1-311)
  IPR044861 Isopenicillin N synthase-like, Fe(2+) 2OG dioxygenase domain [PF03171] (167-269)

Foldseek 3Di:
DAPADEDEPVCVPVPVLVSLQNQQVRLLQFLKHKYFNDPPDVVLVVVLLVLLVVLVPDDPVLQCVQPPPPPQQAGKDAFDDDPDPPAWRGQGKMKHKWDADDPPDPCPVVDHHDDRVVRVCNVVSNVSVQVVVLVVQSSVLSNCVNLVHHSNVCVQFQVRFGKMKMKMKDAFDLDDPVHFDKDWAAAAKKKWADCALFQKWWQGPVRDTGDHHDDHRMIMMGGHVVCLQLLNSRPGTIMGGHDHPPVCRNDMDIIIMMGGHTHQAAKRDHDVSSDDPVRHRPPNDIDGRNRSVVVVVVVVD/DFPADADEPVCVPVPVLVVLQNQQVRLLAFLKHKYFNDPPDVVLVVVLLVLLVVLVPDDPVLQCVQPDDPPRAAGKDAFDDDPDPPFPRDLGKMKHKWDADDPPDPCVVVDHHDDRVVRPCNVVSNVVVQVVVLVVQSNQLSPCVNLVHHSNVCVQFQVRFGKMKMKMKDAFDQDWDPLSPPKDWAAFAKKKWADCAVFQKWWQGPVRDTGDHHDDHRMIMMGGHVVCLQLLNSRPGTIMTGDTRDNVPRHDMDIIIMMGRHTHQAAKRDHDPSSDDPVRHRPPNDIDGRNRSVVVVVVVD